Protein AF-A0A8H4UMG3-F1 (afdb_monomer_lite)

Foldseek 3Di:
DVVVVVVVVVVVVVVVVVVVVVVVVVVVVVVVVVVVVVVVVVVVVVVVVVVVVVVVVVVVVVVVVVVVVVVVVVVVVVVVVVVVVVVVVVVVVVVVVVVVVVVVVVVVVCVVVDDDDDDDDDDDDDDDDDDDDDDDDDDDDDDDDDDDDDDDDDDDDDDDDDDDDDDDDPDPVVVVVVVVVVVVVVVVVVVVVVVVVVVVVVVVVVVVVVVVVVVVVVVVVVVVVVVVVVVVVVVVVVVVVVVVVVVVVVVVVVVVVVVVVVVVVVVVVVVVVVVVVVVVVVVVVVVVVVVVVVVVVVVVVVVVVVVVVVVVCVVCVVVVVVVVVVVVVVVVVPPDDPDDPPPVVVVVVVPPPPDPDPDDDDDDDDDDDDDPDDPPQDPLSVVVVVLLLVLLLLLLLLLLCLLVVVLVSNVVSLVVLVVSCVVCVVSLVVDDVLSNLLSVLSNLLSQLSSQLSPDQFLVSNVVSLVSLVSSLCSCVVDPNPPSRVLSNVLSVQLCVLCVVVPDCVLVVVVVVVVVCPDDPVVVVVVRVVGSVVSVVSNVCSSPDPSSDQVNSDDVPHDRPPDPVCPPPPPDD

Secondary structure (DSSP, 8-state):
-HHHHHHHHHHHHHHHHHHHHHHHHHHHHHHHHHHHHHHHHHHHHHHHHHHHHHHHHHHHHHHHHHHHHHHHHHHHHHHHHHHHHHHHHHHHHHHHHHHHHHHHHHHHHHHHH--------------------------------------PPP---------------TTTHHHHHHHHHHHHHHHHHHHHHHHHHHHHHHHHHHHHHHHHHHHHHHHHHHHHHHHHHHHHHHHHHHHHHHHHHHHHHHHHHHHHHHHHHHHHHHHHHHHHHHHHHHHHHHHHHHHHHHHHHHHHHHHHHHHHHHHHHHHHHHHHHHHHHHHHHHHHHHHHTT-S----TTSSTTTSTTTSTTS-----------------------HHHHHHHHHHHHHHHHHHHHHHHHHTT-HHHHHHHHHHHHHHHHHTHHHHHHS-HHHHHHHHHHHHHHHHHHHHHH-SSHHHHHHHHHHHHHHHHHHHHS---TTTHHHHHHHHHHHHHHHHHH-HHHHHHHHHHTT-TT-HHHHHHHHHHHHHHHHHHHHHHHT-GGGSTTTTPPTTS--SS-STTSSS-S--

Radius of gyration: 59.7 Å; chains: 1; bounding box: 115×71×208 Å

Structure (mmCIF, N/CA/C/O backbone):
data_AF-A0A8H4UMG3-F1
#
_entry.id   AF-A0A8H4UMG3-F1
#
loop_
_atom_site.group_PDB
_atom_site.id
_atom_site.type_symbol
_atom_site.label_atom_id
_atom_site.label_alt_id
_atom_site.label_comp_id
_atom_site.label_asym_id
_atom_site.label_entity_id
_atom_site.label_seq_id
_atom_site.pdbx_PDB_ins_code
_atom_site.Cartn_x
_atom_site.Cartn_y
_atom_site.Cartn_z
_atom_site.occupancy
_atom_site.B_iso_or_equiv
_atom_site.auth_seq_id
_atom_site.auth_comp_id
_atom_site.auth_asym_id
_atom_site.auth_atom_id
_atom_site.pdbx_PDB_model_num
ATOM 1 N N . MET A 1 1 ? -25.306 -21.753 -58.095 1.00 56.75 1 MET A N 1
ATOM 2 C CA . MET A 1 1 ? -26.338 -22.008 -57.061 1.00 56.75 1 MET A CA 1
ATOM 3 C C . MET A 1 1 ? -25.786 -22.731 -55.830 1.00 56.75 1 MET A C 1
ATOM 5 O O . MET A 1 1 ? -26.054 -22.259 -54.738 1.00 56.75 1 MET A O 1
ATOM 9 N N . ILE A 1 2 ? -24.979 -23.796 -55.957 1.00 59.09 2 ILE A N 1
ATOM 10 C CA . ILE A 1 2 ? -24.424 -24.529 -54.791 1.00 59.09 2 ILE A CA 1
ATOM 11 C C . ILE A 1 2 ? -23.525 -23.653 -53.889 1.00 59.09 2 ILE A C 1
ATOM 13 O O . ILE A 1 2 ? -23.558 -23.803 -52.675 1.00 59.09 2 ILE A O 1
ATOM 17 N N . THR A 1 3 ? -22.794 -22.690 -54.456 1.00 67.75 3 THR A N 1
ATOM 18 C CA . THR A 1 3 ? -21.871 -21.798 -53.727 1.00 67.75 3 THR A CA 1
ATOM 19 C C . THR A 1 3 ? -22.550 -20.711 -52.886 1.00 67.75 3 THR A C 1
ATOM 21 O O . THR A 1 3 ? -22.004 -20.310 -51.863 1.00 67.75 3 THR A O 1
ATOM 24 N N . LEU A 1 4 ? -23.746 -20.253 -53.272 1.00 70.25 4 LEU A N 1
ATOM 25 C CA . LEU A 1 4 ? -24.503 -19.248 -52.510 1.00 70.25 4 LEU A CA 1
ATOM 26 C C . LEU A 1 4 ? -25.144 -19.865 -51.261 1.00 70.25 4 LEU A C 1
ATOM 28 O O . LEU A 1 4 ? -25.008 -19.329 -50.168 1.00 70.25 4 LEU A O 1
ATOM 32 N N . ALA A 1 5 ? -25.725 -21.061 -51.395 1.00 73.19 5 ALA A N 1
ATOM 33 C CA . ALA A 1 5 ? -26.339 -21.773 -50.274 1.00 73.19 5 ALA A CA 1
ATOM 34 C C . ALA A 1 5 ? -25.324 -22.190 -49.189 1.00 73.19 5 ALA A C 1
ATOM 36 O O . ALA A 1 5 ? -25.676 -22.318 -48.016 1.00 73.19 5 ALA A O 1
ATOM 37 N N . THR A 1 6 ? -24.057 -22.420 -49.553 1.00 79.25 6 THR A N 1
ATOM 38 C CA . THR A 1 6 ? -22.989 -22.669 -48.573 1.00 79.25 6 THR A CA 1
ATOM 39 C C . THR A 1 6 ? -22.586 -21.408 -47.818 1.00 79.25 6 THR A C 1
ATOM 41 O O . THR A 1 6 ? -22.303 -21.502 -46.627 1.00 79.25 6 THR A O 1
ATOM 44 N N . LEU A 1 7 ? -22.609 -20.250 -48.482 1.00 79.31 7 LEU A N 1
ATOM 45 C CA . LEU A 1 7 ? -22.218 -18.964 -47.904 1.00 79.31 7 LEU A CA 1
ATOM 46 C C . LEU A 1 7 ? -23.267 -18.473 -46.894 1.00 79.31 7 LEU A C 1
ATOM 48 O O . LEU A 1 7 ? -22.928 -18.161 -45.753 1.00 79.31 7 LEU A O 1
ATOM 52 N N . GLU A 1 8 ? -24.549 -18.570 -47.251 1.00 82.62 8 GLU A N 1
ATOM 53 C CA . GLU A 1 8 ? -25.664 -18.262 -46.344 1.00 82.62 8 GLU A CA 1
ATOM 54 C C . GLU A 1 8 ? -25.638 -19.148 -45.086 1.00 82.62 8 GLU A C 1
ATOM 56 O O . GLU A 1 8 ? -25.808 -18.664 -43.969 1.00 82.62 8 GLU A O 1
ATOM 61 N N . ARG A 1 9 ? -25.330 -20.448 -45.225 1.00 82.00 9 ARG A N 1
ATOM 62 C CA . ARG A 1 9 ? -25.187 -21.357 -44.070 1.00 82.00 9 ARG A CA 1
ATOM 63 C C . ARG A 1 9 ? -23.994 -21.028 -43.176 1.00 82.00 9 ARG A C 1
ATOM 65 O O . ARG A 1 9 ? -24.025 -21.349 -41.988 1.00 82.00 9 ARG A O 1
ATOM 72 N N . THR A 1 10 ? -22.913 -20.477 -43.725 1.00 86.75 10 THR A N 1
ATOM 73 C CA . THR A 1 10 ? -21.768 -20.048 -42.908 1.00 86.75 10 THR A CA 1
ATOM 74 C C . THR A 1 10 ? -22.057 -18.746 -42.175 1.00 86.75 10 THR A C 1
ATOM 76 O O . THR A 1 10 ? -21.673 -18.618 -41.014 1.00 86.75 10 THR A O 1
ATOM 79 N N . GLU A 1 11 ? -22.799 -17.824 -42.789 1.00 86.88 11 GLU A N 1
ATOM 80 C CA . GLU A 1 11 ? -23.217 -16.578 -42.144 1.00 86.88 11 GLU A CA 1
ATOM 81 C C . GLU A 1 11 ? -24.177 -16.826 -40.981 1.00 86.88 11 GLU A C 1
ATOM 83 O O . GLU A 1 11 ? -23.977 -16.269 -39.901 1.00 86.88 11 GLU A O 1
ATOM 88 N N . THR A 1 12 ? -25.161 -17.721 -41.138 1.00 89.06 12 THR A N 1
ATOM 89 C CA . THR A 1 12 ? -26.077 -18.057 -40.036 1.00 89.06 12 THR A CA 1
ATOM 90 C C . THR A 1 12 ? -25.341 -18.700 -38.862 1.00 89.06 12 THR A C 1
ATOM 92 O O . THR A 1 12 ? -25.531 -18.283 -37.722 1.00 89.06 12 THR A O 1
ATOM 95 N N . LYS A 1 13 ? -24.420 -19.637 -39.125 1.00 89.38 13 LYS A N 1
ATOM 96 C CA . LYS A 1 13 ? -23.586 -20.258 -38.080 1.00 89.38 13 LYS A CA 1
ATOM 97 C C . LYS A 1 13 ? -22.674 -19.255 -37.378 1.00 89.38 13 LYS A C 1
ATOM 99 O O . LYS A 1 13 ? -22.457 -19.359 -36.173 1.00 89.38 13 LYS A O 1
ATOM 104 N N . ASN A 1 14 ? -22.118 -18.295 -38.113 1.00 87.94 14 ASN A N 1
ATOM 105 C CA . ASN A 1 14 ? -21.293 -17.246 -37.521 1.00 87.94 14 ASN A CA 1
ATOM 106 C C . ASN A 1 14 ? -22.135 -16.299 -36.661 1.00 87.94 14 ASN A C 1
ATOM 108 O O . ASN A 1 14 ? -21.691 -15.914 -35.582 1.00 87.94 14 ASN A O 1
ATOM 112 N N . LYS A 1 15 ? -23.364 -15.985 -37.083 1.00 91.44 15 LYS A N 1
ATOM 113 C CA . LYS A 1 15 ? -24.306 -15.189 -36.294 1.00 91.44 15 LYS A CA 1
ATOM 114 C C . LYS A 1 15 ? -24.698 -15.889 -34.988 1.00 91.44 15 LYS A C 1
ATOM 116 O O . LYS A 1 15 ? -24.612 -15.273 -33.931 1.00 91.44 15 LYS A O 1
ATOM 121 N N . GLU A 1 16 ? -25.024 -17.181 -35.037 1.00 92.12 16 GLU A N 1
ATOM 122 C CA . GLU A 1 16 ? -25.334 -17.991 -33.845 1.00 92.12 16 GLU A CA 1
ATOM 123 C C . GLU A 1 16 ? -24.149 -18.068 -32.867 1.00 92.12 16 GLU A C 1
ATOM 125 O O . GLU A 1 16 ? -24.322 -17.948 -31.651 1.00 92.12 16 GLU A O 1
ATOM 130 N N . LYS A 1 17 ? -22.921 -18.216 -33.385 1.00 92.50 17 LYS A N 1
ATOM 131 C CA . LYS A 1 17 ? -21.699 -18.162 -32.566 1.00 92.50 17 LYS A CA 1
ATOM 132 C C . LYS A 1 17 ? -21.516 -16.799 -31.906 1.00 92.50 17 LYS A C 1
ATOM 134 O O . LYS A 1 17 ? -21.209 -16.742 -30.720 1.00 92.50 17 LYS A O 1
ATOM 139 N N . TRP A 1 18 ? -21.726 -15.714 -32.648 1.00 89.75 18 TRP A N 1
ATOM 140 C CA . TRP A 1 18 ? -21.638 -14.355 -32.113 1.00 89.75 18 TRP A CA 1
ATOM 141 C C . TRP A 1 18 ? -22.673 -14.087 -31.019 1.00 89.75 18 TRP A C 1
ATOM 143 O O . TRP A 1 18 ? -22.341 -13.487 -29.999 1.00 89.75 18 TRP A O 1
ATOM 153 N N . GLU A 1 19 ? -23.909 -14.552 -31.190 1.00 92.94 19 GLU A N 1
ATOM 154 C CA . GLU A 1 19 ? -24.949 -14.448 -30.161 1.00 92.94 19 GLU A CA 1
ATOM 155 C C . GLU A 1 19 ? -24.604 -15.285 -28.918 1.00 92.94 19 GLU A C 1
ATOM 157 O O . GLU A 1 19 ? -24.771 -14.814 -27.793 1.00 92.94 19 GLU A O 1
ATOM 162 N N . SER A 1 20 ? -24.028 -16.476 -29.108 1.00 91.75 20 SER A N 1
ATOM 163 C CA . SER A 1 20 ? -23.555 -17.326 -28.005 1.00 91.75 20 SER A CA 1
ATOM 164 C C . SER A 1 20 ? -22.409 -16.678 -27.221 1.00 91.75 20 SER A C 1
ATOM 166 O O . SER A 1 20 ? -22.413 -16.710 -25.992 1.00 91.75 20 SER A O 1
ATOM 168 N N . LEU A 1 21 ? -21.456 -16.041 -27.911 1.00 90.88 21 LEU A N 1
ATOM 169 C CA . LEU A 1 21 ? -20.356 -15.308 -27.275 1.00 90.88 21 LEU A CA 1
ATOM 170 C C . LEU A 1 21 ? -20.852 -14.083 -26.502 1.00 90.88 21 LEU A C 1
ATOM 172 O O . LEU A 1 21 ? -20.392 -13.846 -25.391 1.00 90.88 21 LEU A O 1
ATOM 176 N N . LYS A 1 22 ? -21.828 -13.340 -27.039 1.00 91.81 22 LYS A N 1
ATOM 177 C CA . LYS A 1 22 ? -22.449 -12.214 -26.320 1.00 91.81 22 LYS A CA 1
ATOM 178 C C . LYS A 1 22 ? -23.136 -12.663 -25.034 1.00 91.81 22 LYS A C 1
ATOM 180 O O . LYS A 1 22 ? -23.023 -11.983 -24.021 1.00 91.81 22 LYS A O 1
ATOM 185 N N . LYS A 1 23 ? -23.829 -13.803 -25.072 1.00 93.38 23 LYS A N 1
ATOM 186 C CA . LYS A 1 23 ? -24.461 -14.374 -23.880 1.00 93.38 23 LYS A CA 1
ATOM 187 C C . LYS A 1 23 ? -23.418 -14.776 -22.835 1.00 93.38 23 LYS A C 1
ATOM 189 O O . LYS A 1 23 ? -23.563 -14.420 -21.675 1.00 93.38 23 LYS A O 1
ATOM 194 N N . LEU A 1 24 ? -22.351 -15.450 -23.261 1.00 92.38 24 LEU A N 1
ATOM 195 C CA . LEU A 1 24 ? -21.269 -15.864 -22.369 1.00 92.38 24 LEU A CA 1
ATOM 196 C C . LEU A 1 24 ? -20.539 -14.663 -21.747 1.00 92.38 24 LEU A C 1
ATOM 198 O O . LEU A 1 24 ? -20.210 -14.704 -20.568 1.00 92.38 24 LEU A O 1
ATOM 202 N N . GLN A 1 25 ? -20.345 -13.579 -22.504 1.00 89.62 25 GLN A N 1
ATOM 203 C CA . GLN A 1 25 ? -19.796 -12.333 -21.964 1.00 89.62 25 GLN A CA 1
ATOM 204 C C . GLN A 1 25 ? -20.707 -11.732 -20.886 1.00 89.62 25 GLN A C 1
ATOM 206 O O . GLN A 1 25 ? -20.220 -11.373 -19.820 1.00 89.62 25 GLN A O 1
ATOM 211 N N . ALA A 1 26 ? -22.021 -11.680 -21.124 1.00 92.25 26 ALA A N 1
ATOM 212 C CA . ALA A 1 26 ? -22.972 -11.176 -20.134 1.00 92.25 26 ALA A CA 1
ATOM 213 C C . ALA A 1 26 ? -22.986 -12.029 -18.851 1.00 92.25 26 ALA A C 1
ATOM 215 O O . ALA A 1 26 ? -23.043 -11.480 -17.753 1.00 92.25 26 ALA A O 1
ATOM 216 N N . ASP A 1 27 ? -22.889 -13.357 -18.976 1.00 91.88 27 ASP A N 1
ATOM 217 C CA . ASP A 1 27 ? -22.806 -14.262 -17.823 1.00 91.88 27 ASP A CA 1
ATOM 218 C C . ASP A 1 27 ? -21.506 -14.036 -17.018 1.00 91.88 27 ASP A C 1
ATOM 220 O O . ASP A 1 27 ? -21.536 -14.035 -15.786 1.00 91.88 27 ASP A O 1
ATOM 224 N N . ILE A 1 28 ? -20.375 -13.783 -17.697 1.00 89.25 28 ILE A N 1
ATOM 225 C CA . ILE A 1 28 ? -19.102 -13.417 -17.050 1.00 89.25 28 ILE A CA 1
ATOM 226 C C . ILE A 1 28 ? -19.233 -12.087 -16.307 1.00 89.25 28 ILE A C 1
ATOM 228 O O . ILE A 1 28 ? -18.809 -12.002 -15.156 1.00 89.25 28 ILE A O 1
ATOM 232 N N . ASP A 1 29 ? -19.827 -11.067 -16.928 1.00 86.88 29 ASP A N 1
ATOM 233 C CA . ASP A 1 29 ? -19.974 -9.741 -16.320 1.00 86.88 29 ASP A CA 1
ATOM 234 C C . ASP A 1 29 ? -20.809 -9.816 -15.027 1.00 86.88 29 ASP A C 1
ATOM 236 O O . ASP A 1 29 ? -20.415 -9.267 -13.996 1.00 86.88 29 ASP A O 1
ATOM 240 N N . VAL A 1 30 ? -21.903 -10.590 -15.035 1.00 93.00 30 VAL A N 1
ATOM 241 C CA . VAL A 1 30 ? -22.719 -10.854 -13.835 1.00 93.00 30 VAL A CA 1
ATOM 242 C C . VAL A 1 30 ? -21.912 -11.585 -12.759 1.00 93.00 30 VAL A C 1
ATOM 244 O O . VAL A 1 30 ? -22.014 -11.262 -11.574 1.00 93.00 30 VAL A O 1
ATOM 247 N N . GLN A 1 31 ? -21.092 -12.566 -13.142 1.00 89.75 31 GLN A N 1
ATOM 248 C CA . GLN A 1 31 ? -20.266 -13.307 -12.190 1.00 89.75 31 GLN A CA 1
ATOM 249 C C . GLN A 1 31 ? -19.162 -12.432 -11.575 1.00 89.75 31 GLN A C 1
ATOM 251 O O . GLN A 1 31 ? -18.851 -12.571 -10.391 1.00 89.75 31 GLN A O 1
ATOM 256 N N . VAL A 1 32 ? -18.583 -11.511 -12.350 1.00 87.00 32 VAL A N 1
ATOM 257 C CA . VAL A 1 32 ? -17.619 -10.520 -11.851 1.00 87.00 32 VAL A CA 1
ATOM 258 C C . VAL A 1 32 ? -18.286 -9.601 -10.829 1.00 87.00 32 VAL A C 1
ATOM 260 O O . VAL A 1 32 ? -17.750 -9.448 -9.733 1.00 87.00 32 VAL A O 1
ATOM 263 N N . GLU A 1 33 ? -19.479 -9.080 -11.122 1.00 90.44 33 GLU A N 1
ATOM 264 C CA . GLU A 1 33 ? -20.225 -8.214 -10.198 1.00 90.44 33 GLU A CA 1
ATOM 265 C C . GLU A 1 33 ? -20.573 -8.939 -8.882 1.00 90.44 33 GLU A C 1
ATOM 267 O O . GLU A 1 33 ? -20.389 -8.395 -7.789 1.00 90.44 33 GLU A O 1
ATOM 272 N N . GLN A 1 34 ? -20.988 -10.209 -8.957 1.00 90.50 34 GLN A N 1
ATOM 273 C CA . GLN A 1 34 ? -21.236 -11.041 -7.772 1.00 90.50 34 GLN A CA 1
ATOM 274 C C . GLN A 1 34 ? -19.967 -11.268 -6.939 1.00 90.50 34 GLN A C 1
ATOM 276 O O . GLN A 1 34 ? -20.001 -11.150 -5.711 1.00 90.50 34 GLN A O 1
ATOM 281 N N . ASN A 1 35 ? -18.837 -11.550 -7.591 1.00 86.25 35 ASN A N 1
ATOM 282 C CA . ASN A 1 35 ? -17.554 -11.736 -6.915 1.00 86.25 35 ASN A CA 1
ATOM 283 C C . ASN A 1 35 ? -17.062 -10.439 -6.253 1.00 86.25 35 ASN A C 1
ATOM 285 O O . ASN A 1 35 ? -16.524 -10.476 -5.144 1.00 86.25 35 ASN A O 1
ATOM 289 N N . GLU A 1 36 ? -17.260 -9.285 -6.893 1.00 87.50 36 GLU A N 1
ATOM 290 C CA . GLU A 1 36 ? -16.935 -7.979 -6.315 1.00 87.50 36 GLU A CA 1
ATOM 291 C C . GLU A 1 36 ? -17.804 -7.665 -5.092 1.00 87.50 36 GLU A C 1
ATOM 293 O O . GLU A 1 36 ? -17.276 -7.239 -4.059 1.00 87.50 36 GLU A O 1
ATOM 298 N N . ALA A 1 37 ? -19.106 -7.958 -5.155 1.00 89.44 37 ALA A N 1
ATOM 299 C CA . ALA A 1 37 ? -20.014 -7.813 -4.019 1.00 89.44 37 ALA A CA 1
ATOM 300 C C . ALA A 1 37 ? -19.622 -8.729 -2.844 1.00 89.44 37 ALA A C 1
ATOM 302 O O . ALA A 1 37 ? -19.573 -8.281 -1.693 1.00 89.44 37 ALA A O 1
ATOM 303 N N . GLN A 1 38 ? -19.273 -9.990 -3.117 1.00 91.62 38 GLN A N 1
ATOM 304 C CA . GLN A 1 38 ? -18.814 -10.932 -2.093 1.00 91.62 38 GLN A CA 1
ATOM 305 C C . GLN A 1 38 ? -17.486 -10.484 -1.466 1.00 91.62 38 GLN A C 1
ATOM 307 O O . GLN A 1 38 ? -17.325 -10.524 -0.244 1.00 91.62 38 GLN A O 1
ATOM 312 N N . LYS A 1 39 ? -16.547 -9.986 -2.276 1.00 89.06 39 LYS A N 1
ATOM 313 C CA . LYS A 1 39 ? -15.283 -9.422 -1.791 1.00 89.06 39 LYS A CA 1
ATOM 314 C C . LYS A 1 39 ? -15.516 -8.198 -0.903 1.00 89.06 39 LYS A C 1
ATOM 316 O O . LYS A 1 39 ? -14.882 -8.085 0.145 1.00 89.06 39 LYS A O 1
ATOM 321 N N . ALA A 1 40 ? -16.436 -7.307 -1.275 1.00 86.31 40 ALA A N 1
ATOM 322 C CA . ALA A 1 40 ? -16.793 -6.145 -0.463 1.00 86.31 40 ALA A CA 1
ATOM 323 C C . ALA A 1 40 ? -17.392 -6.551 0.897 1.00 86.31 40 ALA A C 1
ATOM 325 O O . ALA A 1 40 ? -17.056 -5.951 1.922 1.00 86.31 40 ALA A O 1
ATOM 326 N N . LEU A 1 41 ? -18.221 -7.600 0.925 1.00 91.94 41 LEU A N 1
ATOM 327 C CA . LEU A 1 41 ? -18.783 -8.152 2.159 1.00 91.94 41 LEU A CA 1
ATOM 328 C C . LEU A 1 41 ? -17.697 -8.734 3.077 1.00 91.94 41 LEU A C 1
ATOM 330 O O . LEU A 1 41 ? -17.681 -8.418 4.266 1.00 91.94 41 LEU A O 1
ATOM 334 N N . LEU A 1 42 ? -16.762 -9.517 2.532 1.00 87.44 42 LEU A N 1
ATOM 335 C CA . LEU A 1 42 ? -15.647 -10.087 3.300 1.00 87.44 42 LEU A CA 1
ATOM 336 C C . LEU A 1 42 ? -14.728 -9.001 3.874 1.00 87.44 42 LEU A C 1
ATOM 338 O O . LEU A 1 42 ? -14.325 -9.076 5.031 1.00 87.44 42 LEU A O 1
ATOM 342 N N . VAL A 1 43 ? -14.438 -7.949 3.100 1.00 86.31 43 VAL A N 1
ATOM 343 C CA . VAL A 1 43 ? -13.662 -6.794 3.586 1.00 86.31 43 VAL A CA 1
ATOM 344 C C . VAL A 1 43 ? -14.389 -6.082 4.728 1.00 86.31 43 VAL A C 1
ATOM 346 O O . VAL A 1 43 ? -13.754 -5.665 5.697 1.00 86.31 43 VAL A O 1
ATOM 349 N N . LYS A 1 44 ? -15.718 -5.955 4.646 1.00 90.12 44 LYS A N 1
ATOM 350 C CA . LYS A 1 44 ? -16.522 -5.382 5.729 1.00 90.12 44 LYS A CA 1
ATOM 351 C C . LYS A 1 44 ? -16.449 -6.243 6.995 1.00 90.12 44 LYS A C 1
ATOM 353 O O . LYS A 1 44 ? -16.132 -5.708 8.049 1.00 90.12 44 LYS A O 1
ATOM 358 N N . GLN A 1 45 ? -16.653 -7.556 6.876 1.00 89.38 45 GLN A N 1
ATOM 359 C CA . GLN A 1 45 ? -16.557 -8.490 8.005 1.00 89.38 45 GLN A CA 1
ATOM 360 C C . GLN A 1 45 ? -15.169 -8.465 8.659 1.00 89.38 45 GLN A C 1
ATOM 362 O O . GLN A 1 45 ? -15.067 -8.401 9.880 1.00 89.38 45 GLN A O 1
ATOM 367 N N . ALA A 1 46 ? -14.096 -8.435 7.863 1.00 83.06 46 ALA A N 1
ATOM 368 C CA . ALA A 1 46 ? -12.735 -8.327 8.384 1.00 83.06 46 ALA A CA 1
ATOM 369 C C . ALA A 1 46 ? -12.512 -7.017 9.163 1.00 83.06 46 ALA A C 1
ATOM 371 O O . ALA A 1 46 ? -11.909 -7.033 10.234 1.00 83.06 46 ALA A O 1
ATOM 372 N N . ASN A 1 47 ? -13.029 -5.889 8.664 1.00 83.38 47 ASN A N 1
ATOM 373 C CA . ASN A 1 47 ? -12.947 -4.609 9.374 1.00 83.38 47 ASN A CA 1
ATOM 374 C C . ASN A 1 47 ? -13.742 -4.615 10.689 1.00 83.38 47 ASN A C 1
ATOM 376 O O . ASN A 1 47 ? -13.273 -4.051 11.680 1.00 83.38 47 ASN A O 1
ATOM 380 N N . ASP A 1 48 ? -14.912 -5.254 10.713 1.00 87.00 48 ASP A N 1
ATOM 381 C CA . ASP A 1 48 ? -15.728 -5.383 11.924 1.00 87.00 48 ASP A CA 1
ATOM 382 C C . ASP A 1 48 ? -14.990 -6.226 12.988 1.00 87.00 48 ASP A C 1
ATOM 384 O O . ASP A 1 48 ? -14.903 -5.808 14.144 1.00 87.00 48 ASP A O 1
ATOM 388 N N . ILE A 1 49 ? -14.346 -7.333 12.589 1.00 85.62 49 ILE A N 1
ATOM 389 C CA . ILE A 1 49 ? -13.510 -8.169 13.474 1.00 85.62 49 ILE A CA 1
ATOM 390 C C . ILE A 1 49 ? -12.317 -7.380 14.024 1.00 85.62 49 ILE A C 1
ATOM 392 O O . ILE A 1 49 ? -12.075 -7.380 15.230 1.00 85.62 49 ILE A O 1
ATOM 396 N N . VAL A 1 50 ? -11.576 -6.672 13.165 1.00 85.12 50 VAL A N 1
ATOM 397 C CA . VAL A 1 50 ? -10.427 -5.856 13.598 1.00 85.12 50 VAL A CA 1
ATOM 398 C C . VAL A 1 50 ? -10.866 -4.782 14.593 1.00 85.12 50 VAL A C 1
ATOM 400 O O . VAL A 1 50 ? -10.199 -4.571 15.603 1.00 85.12 50 VAL A O 1
ATOM 403 N N . THR A 1 51 ? -12.003 -4.132 14.341 1.00 84.31 51 THR A N 1
ATOM 404 C CA . THR A 1 51 ? -12.551 -3.117 15.250 1.00 84.31 51 THR A CA 1
ATOM 405 C C . THR A 1 51 ? -12.922 -3.729 16.601 1.00 84.31 51 THR A C 1
ATOM 407 O O . THR A 1 51 ? -12.566 -3.165 17.633 1.00 84.31 51 THR A O 1
ATOM 410 N N . SER A 1 52 ? -13.568 -4.900 16.602 1.00 88.75 52 SER A N 1
ATOM 411 C CA . SER A 1 52 ? -13.910 -5.637 17.824 1.00 88.75 52 SER A CA 1
ATOM 412 C C . SER A 1 52 ? -12.667 -6.016 18.634 1.00 88.75 52 SER A C 1
ATOM 414 O O . SER A 1 52 ? -12.628 -5.789 19.840 1.00 88.75 52 SER A O 1
ATOM 416 N N . ASN A 1 53 ? -11.619 -6.521 17.978 1.00 83.25 53 ASN A N 1
ATOM 417 C CA . ASN A 1 53 ? -10.370 -6.900 18.646 1.00 83.25 53 ASN A CA 1
ATOM 418 C C . ASN A 1 53 ? -9.659 -5.699 19.278 1.00 83.25 53 ASN A C 1
ATOM 420 O O . ASN A 1 53 ? -9.140 -5.809 20.385 1.00 83.25 53 ASN A O 1
ATOM 424 N N . ILE A 1 54 ? -9.671 -4.541 18.610 1.00 83.75 54 ILE A N 1
ATOM 425 C CA . ILE A 1 54 ? -9.130 -3.300 19.177 1.00 83.75 54 ILE A CA 1
ATOM 426 C C . ILE A 1 54 ? -9.918 -2.896 20.432 1.00 83.75 54 ILE A C 1
ATOM 428 O O . ILE A 1 54 ? -9.314 -2.500 21.425 1.00 83.75 54 ILE A O 1
ATOM 432 N N . THR A 1 55 ? -11.251 -3.007 20.417 1.00 86.12 55 THR A N 1
ATOM 433 C CA . THR A 1 55 ? -12.084 -2.717 21.596 1.00 86.12 55 THR A CA 1
ATOM 434 C C . THR A 1 55 ? -11.766 -3.649 22.761 1.00 86.12 55 THR A C 1
ATOM 436 O O . THR A 1 55 ? -11.514 -3.157 23.858 1.00 86.12 55 THR A O 1
ATOM 439 N N . ILE A 1 56 ? -11.687 -4.959 22.511 1.00 86.00 56 ILE A N 1
ATOM 440 C CA . ILE A 1 56 ? -11.325 -5.952 23.532 1.00 86.00 56 ILE A CA 1
ATOM 441 C C . ILE A 1 56 ? -9.942 -5.643 24.114 1.00 86.00 56 ILE A C 1
ATOM 443 O O . ILE A 1 56 ? -9.760 -5.685 25.327 1.00 86.00 56 ILE A O 1
ATOM 447 N N . GLN A 1 57 ? -8.969 -5.271 23.278 1.00 85.62 57 GLN A N 1
ATOM 448 C CA . GLN A 1 57 ? -7.633 -4.919 23.754 1.00 85.62 57 GLN A CA 1
ATOM 449 C C . GLN A 1 57 ? -7.658 -3.715 24.711 1.00 85.62 57 GLN A C 1
ATOM 451 O O . GLN A 1 57 ? -7.020 -3.763 25.761 1.00 85.62 57 GLN A O 1
ATOM 456 N N . PHE A 1 58 ? -8.426 -2.666 24.398 1.00 85.44 58 PHE A N 1
ATOM 457 C CA . PHE A 1 58 ? -8.584 -1.521 25.301 1.00 85.44 58 PHE A CA 1
ATOM 458 C C . PHE A 1 58 ? -9.264 -1.898 26.626 1.00 85.44 58 PHE A C 1
ATOM 460 O O . PHE A 1 58 ? -8.892 -1.365 27.670 1.00 85.44 58 PHE A O 1
ATOM 467 N N . GLU A 1 59 ? -10.243 -2.805 26.603 1.00 87.00 59 GLU A N 1
ATOM 468 C CA . GLU A 1 59 ? -10.903 -3.300 27.820 1.00 87.00 59 GLU A CA 1
ATOM 469 C C . GLU A 1 59 ? -9.941 -4.119 28.690 1.00 87.00 59 GLU A C 1
ATOM 471 O O . GLU A 1 59 ? -9.887 -3.917 29.903 1.00 87.00 59 GLU A O 1
ATOM 476 N N . VAL A 1 60 ? -9.114 -4.971 28.077 1.00 86.62 60 VAL A N 1
ATOM 477 C CA . VAL A 1 60 ? -8.067 -5.731 28.777 1.00 86.62 60 VAL A CA 1
ATOM 478 C C . VAL A 1 60 ? -7.026 -4.798 29.398 1.00 86.62 60 VAL A C 1
ATOM 480 O O . VAL A 1 60 ? -6.660 -4.975 30.558 1.00 86.62 60 VAL A O 1
ATOM 483 N N . GLU A 1 61 ? -6.570 -3.776 28.671 1.00 87.44 61 GLU A N 1
ATOM 484 C CA . GLU A 1 61 ? -5.636 -2.773 29.203 1.00 87.44 61 GLU A CA 1
ATOM 485 C C . GLU A 1 61 ? -6.244 -1.999 30.386 1.00 87.44 61 GLU A C 1
ATOM 487 O O . GLU A 1 61 ? -5.568 -1.780 31.393 1.00 87.44 61 GLU A O 1
ATOM 492 N N . ALA A 1 62 ? -7.532 -1.645 30.314 1.00 86.31 62 ALA A N 1
ATOM 493 C CA . ALA A 1 62 ? -8.241 -0.996 31.417 1.00 86.31 62 ALA A CA 1
ATOM 494 C C . ALA A 1 62 ? -8.380 -1.913 32.645 1.00 86.31 62 ALA A C 1
ATOM 496 O O . ALA A 1 62 ? -8.155 -1.467 33.770 1.00 86.31 62 ALA A O 1
ATOM 497 N N . HIS A 1 63 ? -8.705 -3.194 32.446 1.00 87.62 63 HIS A N 1
ATOM 498 C CA . HIS A 1 63 ? -8.768 -4.175 33.532 1.00 87.62 63 HIS A CA 1
ATOM 499 C C . HIS A 1 63 ? -7.400 -4.396 34.184 1.00 87.62 63 HIS A C 1
ATOM 501 O O . HIS A 1 63 ? -7.316 -4.407 35.409 1.00 87.62 63 HIS A O 1
ATOM 507 N N . ASN A 1 64 ? -6.323 -4.492 33.400 1.00 86.56 64 ASN A N 1
ATOM 508 C CA . ASN A 1 64 ? -4.967 -4.620 33.941 1.00 86.56 64 ASN A CA 1
ATOM 509 C C . ASN A 1 64 ? -4.576 -3.400 34.788 1.00 86.56 64 ASN A C 1
ATOM 511 O O . ASN A 1 64 ? -4.029 -3.567 35.875 1.00 86.56 64 ASN A O 1
ATOM 515 N N . SER A 1 65 ? -4.930 -2.188 34.348 1.00 88.00 65 SER A N 1
ATOM 516 C CA . SER A 1 65 ? -4.706 -0.969 35.137 1.00 88.00 65 SER A CA 1
ATOM 517 C C . SER A 1 65 ? -5.461 -0.988 36.471 1.00 88.00 65 SER A C 1
ATOM 519 O O . SER A 1 65 ? -4.913 -0.567 37.485 1.00 88.00 65 SER A O 1
ATOM 521 N N . LEU A 1 66 ? -6.704 -1.486 36.496 1.00 88.88 66 LEU A N 1
ATOM 522 C CA . LEU A 1 66 ? -7.480 -1.622 37.736 1.00 88.88 66 LEU A CA 1
ATOM 523 C C . LEU A 1 66 ? -6.897 -2.691 38.669 1.00 88.88 66 LEU A C 1
ATOM 525 O O . LEU A 1 66 ? -6.906 -2.510 39.884 1.00 88.88 66 LEU A O 1
ATOM 529 N N . ILE A 1 67 ? -6.376 -3.791 38.119 1.00 88.38 67 ILE A N 1
ATOM 530 C CA . ILE A 1 67 ? -5.692 -4.833 38.897 1.00 88.38 67 ILE A CA 1
ATOM 531 C C . ILE A 1 67 ? -4.436 -4.261 39.566 1.00 88.38 67 ILE A C 1
ATOM 533 O O . ILE A 1 67 ? -4.208 -4.522 40.746 1.00 88.38 67 ILE A O 1
ATOM 537 N N . GLU A 1 68 ? -3.650 -3.447 38.855 1.00 88.75 68 GLU A N 1
ATOM 538 C CA . GLU A 1 68 ? -2.479 -2.770 39.427 1.00 88.75 68 GLU A CA 1
ATOM 539 C C . GLU A 1 68 ? -2.863 -1.788 40.547 1.00 88.75 68 GLU A C 1
ATOM 541 O O . GLU A 1 68 ? -2.224 -1.787 41.600 1.00 88.75 68 GLU A O 1
ATOM 546 N N . GLU A 1 69 ? -3.926 -0.995 40.370 1.00 90.62 69 GLU A N 1
ATOM 547 C CA . GLU A 1 69 ? -4.430 -0.100 41.423 1.00 90.62 69 GLU A CA 1
ATOM 548 C C . GLU A 1 69 ? -4.918 -0.875 42.658 1.00 90.62 69 GLU A C 1
ATOM 550 O O . GLU A 1 69 ? -4.615 -0.493 43.790 1.00 90.62 69 GLU A O 1
ATOM 555 N N . LEU A 1 70 ? -5.630 -1.991 42.466 1.00 88.00 70 LEU A N 1
ATOM 556 C CA . LEU A 1 70 ? -6.074 -2.850 43.569 1.00 88.00 70 LEU A CA 1
ATOM 557 C C . LEU A 1 70 ? -4.896 -3.485 44.315 1.00 88.00 70 LEU A C 1
ATOM 559 O O . LEU A 1 70 ? -4.923 -3.541 45.544 1.00 88.00 70 LEU A O 1
ATOM 563 N N . ALA A 1 71 ? -3.854 -3.916 43.600 1.00 90.00 71 ALA A N 1
ATOM 564 C CA . ALA A 1 71 ? -2.645 -4.459 44.213 1.00 90.00 71 ALA A CA 1
ATOM 565 C C . ALA A 1 71 ? -1.927 -3.409 45.079 1.00 90.00 71 ALA A C 1
ATOM 567 O O . ALA A 1 71 ? -1.545 -3.706 46.210 1.00 90.00 71 ALA A O 1
ATOM 568 N N . GLN A 1 72 ? -1.818 -2.164 44.597 1.00 88.81 72 GLN A N 1
ATOM 569 C CA . GLN A 1 72 ? -1.248 -1.056 45.374 1.00 88.81 72 GLN A CA 1
ATOM 570 C C . GLN A 1 72 ? -2.082 -0.748 46.623 1.00 88.81 72 GLN A C 1
ATOM 572 O O . GLN A 1 72 ? -1.532 -0.565 47.708 1.00 88.81 72 GLN A O 1
ATOM 577 N N . LEU A 1 73 ? -3.413 -0.726 46.500 1.00 89.12 73 LEU A N 1
ATOM 578 C CA . LEU A 1 73 ? -4.298 -0.520 47.648 1.00 89.12 73 LEU A CA 1
ATOM 579 C C . LEU A 1 73 ? -4.155 -1.640 48.683 1.00 89.12 73 LEU A C 1
ATOM 581 O O . LEU A 1 73 ? -4.114 -1.357 49.881 1.00 89.12 73 LEU A O 1
ATOM 585 N N . GLN A 1 74 ? -4.026 -2.892 48.245 1.00 91.00 74 GLN A N 1
ATOM 586 C CA . GLN A 1 74 ? -3.805 -4.017 49.149 1.00 91.00 74 GLN A CA 1
ATOM 587 C C . GLN A 1 74 ? -2.466 -3.899 49.891 1.00 91.00 74 GLN A C 1
ATOM 589 O O . GLN A 1 74 ? -2.438 -4.075 51.108 1.00 91.00 74 GLN A O 1
ATOM 594 N N . GLU A 1 75 ? -1.388 -3.520 49.201 1.00 90.06 75 GLU A N 1
ATOM 595 C CA . GLU A 1 75 ? -0.081 -3.283 49.827 1.00 90.06 75 GLU A CA 1
ATOM 596 C C . GLU A 1 75 ? -0.160 -2.170 50.887 1.00 90.06 75 GLU A C 1
ATOM 598 O O . GLU A 1 75 ? 0.337 -2.331 52.005 1.00 90.06 75 GLU A O 1
ATOM 603 N N . THR A 1 76 ? -0.863 -1.068 50.593 1.00 89.94 76 THR A N 1
ATOM 604 C CA . THR A 1 76 ? -1.074 0.003 51.583 1.00 89.94 76 THR A CA 1
ATOM 605 C C . THR A 1 76 ? -1.915 -0.452 52.776 1.00 89.94 76 THR A C 1
ATOM 607 O O . THR A 1 76 ? -1.599 -0.106 53.911 1.00 89.94 76 THR A O 1
ATOM 610 N N . ALA A 1 77 ? -2.936 -1.284 52.556 1.00 87.69 77 ALA A N 1
ATOM 611 C CA . ALA A 1 77 ? -3.766 -1.818 53.632 1.00 87.69 77 ALA A CA 1
ATOM 612 C C . ALA A 1 77 ? -2.988 -2.786 54.543 1.00 87.69 77 ALA A C 1
ATOM 614 O O . ALA A 1 77 ? -3.185 -2.789 55.759 1.00 87.69 77 ALA A O 1
ATOM 615 N N . GLU A 1 78 ? -2.081 -3.592 53.984 1.00 90.88 78 GLU A N 1
ATOM 616 C CA . GLU A 1 78 ? -1.189 -4.462 54.760 1.00 90.88 78 GLU A CA 1
ATOM 617 C C . GLU A 1 78 ? -0.157 -3.653 55.566 1.00 90.88 78 GLU A C 1
ATOM 619 O O . GLU A 1 78 ? 0.113 -3.968 56.734 1.00 90.88 78 GLU A O 1
ATOM 624 N N . ALA A 1 79 ? 0.363 -2.560 54.999 1.00 89.12 79 ALA A N 1
ATOM 625 C CA . ALA A 1 79 ? 1.223 -1.619 55.714 1.00 89.12 79 ALA A CA 1
ATOM 626 C C . ALA A 1 79 ? 0.484 -0.933 56.882 1.00 89.12 79 ALA A C 1
ATOM 628 O O . ALA A 1 79 ? 1.003 -0.865 57.999 1.00 89.12 79 ALA A O 1
ATOM 629 N N . ASP A 1 80 ? -0.759 -0.498 56.672 1.00 89.56 80 ASP A N 1
ATOM 630 C CA . ASP A 1 80 ? -1.579 0.103 57.728 1.00 89.56 80 ASP A CA 1
ATOM 631 C C . ASP A 1 80 ? -1.927 -0.911 58.827 1.00 89.56 80 ASP A C 1
ATOM 633 O O . ASP A 1 80 ? -1.881 -0.589 60.019 1.00 89.56 80 ASP A O 1
ATOM 637 N N . LYS A 1 81 ? -2.217 -2.165 58.453 1.00 92.00 81 LYS A N 1
ATOM 638 C CA . LYS A 1 81 ? -2.461 -3.256 59.406 1.00 92.00 81 LYS A CA 1
ATOM 639 C C . LYS A 1 81 ? -1.241 -3.510 60.293 1.00 92.00 81 LYS A C 1
ATOM 641 O O . LYS A 1 81 ? -1.384 -3.586 61.512 1.00 92.00 81 LYS A O 1
ATOM 646 N N . THR A 1 82 ? -0.049 -3.611 59.707 1.00 91.81 82 THR A N 1
ATOM 647 C CA . THR A 1 82 ? 1.191 -3.833 60.473 1.00 91.81 82 THR A CA 1
ATOM 648 C C . THR A 1 82 ? 1.528 -2.646 61.380 1.00 91.81 82 THR A C 1
ATOM 650 O O . THR A 1 82 ? 1.950 -2.844 62.523 1.00 91.81 82 THR A O 1
ATOM 653 N N . ALA A 1 83 ? 1.267 -1.412 60.938 1.00 88.12 83 ALA A N 1
ATOM 654 C CA . ALA A 1 83 ? 1.400 -0.222 61.778 1.00 88.12 83 ALA A CA 1
ATOM 655 C C . ALA A 1 83 ? 0.422 -0.234 62.971 1.00 88.12 83 ALA A C 1
ATOM 657 O O . ALA A 1 83 ? 0.812 0.090 64.096 1.00 88.12 83 ALA A O 1
ATOM 658 N N . LEU A 1 84 ? -0.830 -0.647 62.751 1.00 88.69 84 LEU A N 1
ATOM 659 C CA . LEU A 1 84 ? -1.834 -0.821 63.806 1.00 88.69 84 LEU A CA 1
ATOM 660 C C . LEU A 1 84 ? -1.428 -1.896 64.818 1.00 88.69 84 LEU A C 1
ATOM 662 O O . LEU A 1 84 ? -1.511 -1.658 66.022 1.00 88.69 84 LEU A O 1
ATOM 666 N N . GLU A 1 85 ? -0.948 -3.051 64.354 1.00 91.00 85 GLU A N 1
ATOM 667 C CA . GLU A 1 85 ? -0.459 -4.128 65.224 1.00 91.00 85 GLU A CA 1
ATOM 668 C C . GLU A 1 85 ? 0.716 -3.663 66.098 1.00 91.00 85 GLU A C 1
ATOM 670 O O . GLU A 1 85 ? 0.744 -3.939 67.302 1.00 91.00 85 GLU A O 1
ATOM 675 N N . PHE A 1 86 ? 1.644 -2.884 65.530 1.00 93.38 86 PHE A N 1
ATOM 676 C CA . PHE A 1 86 ? 2.740 -2.265 66.276 1.00 93.38 86 PHE A CA 1
ATOM 677 C C . PHE A 1 86 ? 2.229 -1.315 67.370 1.00 93.38 86 PHE A C 1
ATOM 679 O O . PHE A 1 86 ? 2.626 -1.440 68.533 1.00 93.38 86 PHE A O 1
ATOM 686 N N . TRP A 1 87 ? 1.312 -0.404 67.025 1.00 90.62 87 TRP A N 1
ATOM 687 C CA . TRP A 1 87 ? 0.715 0.535 67.979 1.00 90.62 87 TRP A CA 1
ATOM 688 C C . TRP A 1 87 ? -0.052 -0.177 69.095 1.00 90.62 87 TRP A C 1
ATOM 690 O O . TRP A 1 87 ? 0.131 0.148 70.268 1.00 90.62 87 TRP A O 1
ATOM 700 N N . CYS A 1 88 ? -0.858 -1.189 68.766 1.00 89.38 88 CYS A N 1
ATOM 701 C CA . CYS A 1 88 ? -1.542 -2.013 69.762 1.00 89.38 88 CYS A CA 1
ATOM 702 C C . CYS A 1 88 ? -0.547 -2.710 70.701 1.00 89.38 88 CYS A C 1
ATOM 704 O O . CYS A 1 88 ? -0.763 -2.738 71.915 1.00 89.38 88 CYS A O 1
ATOM 706 N N . GLY A 1 89 ? 0.563 -3.228 70.167 1.00 92.44 89 GLY A N 1
ATOM 707 C CA . GLY A 1 89 ? 1.640 -3.813 70.964 1.00 92.44 89 GLY A CA 1
ATOM 708 C C . GLY A 1 89 ? 2.300 -2.806 71.911 1.00 92.44 89 GLY A C 1
ATOM 709 O O . GLY A 1 89 ? 2.580 -3.138 73.065 1.00 92.44 89 GLY A O 1
ATOM 710 N N . GLN A 1 90 ? 2.514 -1.569 71.459 1.00 91.44 90 GLN A N 1
ATOM 711 C CA . GLN A 1 90 ? 3.082 -0.502 72.283 1.00 91.44 90 GLN A CA 1
ATOM 712 C C . GLN A 1 90 ? 2.126 -0.067 73.400 1.00 91.44 90 GLN A C 1
ATOM 714 O O . GLN A 1 90 ? 2.532 -0.026 74.561 1.00 91.44 90 GLN A O 1
ATOM 719 N N . VAL A 1 91 ? 0.847 0.153 73.081 1.00 89.69 91 VAL A N 1
ATOM 720 C CA . VAL A 1 91 ? -0.188 0.476 74.076 1.00 89.69 91 VAL A CA 1
ATOM 721 C C . VAL A 1 91 ? -0.283 -0.629 75.126 1.00 89.69 91 VAL A C 1
ATOM 723 O O . VAL A 1 91 ? -0.331 -0.340 76.319 1.00 89.69 91 VAL A O 1
ATOM 726 N N . LYS A 1 92 ? -0.235 -1.904 74.715 1.00 92.88 92 LYS A N 1
ATOM 727 C CA . LYS A 1 92 ? -0.244 -3.031 75.654 1.00 92.88 92 LYS A CA 1
ATOM 728 C C . LYS A 1 92 ? 0.939 -2.969 76.629 1.00 92.88 92 LYS A C 1
ATOM 730 O O . LYS A 1 92 ? 0.723 -3.048 77.837 1.00 92.88 92 LYS A O 1
ATOM 735 N N . LYS A 1 93 ? 2.162 -2.735 76.136 1.00 93.31 93 LYS A N 1
ATOM 736 C CA . LYS A 1 93 ? 3.357 -2.572 76.989 1.00 93.31 93 LYS A CA 1
ATOM 737 C C . LYS A 1 93 ? 3.223 -1.404 77.967 1.00 93.31 93 LYS A C 1
ATOM 739 O O . LYS A 1 93 ? 3.552 -1.552 79.139 1.00 93.31 93 LYS A O 1
ATOM 744 N N . GLU A 1 94 ? 2.714 -0.262 77.513 1.00 92.31 94 GLU A N 1
ATOM 745 C CA . GLU A 1 94 ? 2.489 0.907 78.373 1.00 92.31 94 GLU A CA 1
ATOM 746 C C . GLU A 1 94 ? 1.433 0.623 79.453 1.00 92.31 94 GLU A C 1
ATOM 748 O O . GLU A 1 94 ? 1.613 1.002 80.611 1.00 92.31 94 GLU A O 1
ATOM 753 N N . THR A 1 95 ? 0.363 -0.108 79.120 1.00 90.50 95 THR A N 1
ATOM 754 C CA . THR A 1 95 ? -0.647 -0.519 80.111 1.00 90.50 95 THR A CA 1
ATOM 755 C C . THR A 1 95 ? -0.109 -1.521 81.132 1.00 90.50 95 THR A C 1
ATOM 757 O O . THR A 1 95 ? -0.437 -1.412 82.314 1.00 90.50 95 THR A O 1
ATOM 760 N N . GLU A 1 96 ? 0.740 -2.464 80.713 1.00 92.56 96 GLU A N 1
ATOM 761 C CA . GLU A 1 96 ? 1.412 -3.414 81.609 1.00 92.56 96 GLU A CA 1
ATOM 762 C C . GLU A 1 96 ? 2.384 -2.690 82.552 1.00 92.56 96 GLU A C 1
ATOM 764 O O . GLU A 1 96 ? 2.381 -2.957 83.755 1.00 92.56 96 GLU A O 1
ATOM 769 N N . GLN A 1 97 ? 3.139 -1.710 82.044 1.00 92.75 97 GLN A N 1
ATOM 770 C CA . GLN A 1 97 ? 4.020 -0.872 82.860 1.00 92.75 97 GLN A CA 1
ATOM 771 C C . GLN A 1 97 ? 3.230 -0.043 83.881 1.00 92.75 97 GLN A C 1
ATOM 773 O O . GLN A 1 97 ? 3.564 -0.049 85.062 1.00 92.75 97 GLN A O 1
ATOM 778 N N . LEU A 1 98 ? 2.138 0.607 83.467 1.00 91.06 98 LEU A N 1
ATOM 779 C CA . LEU A 1 98 ? 1.260 1.347 84.381 1.00 91.06 98 LEU A CA 1
ATOM 780 C C . LEU A 1 98 ? 0.655 0.443 85.463 1.00 91.06 98 LEU A C 1
ATOM 782 O O . LEU A 1 98 ? 0.510 0.862 86.614 1.00 91.06 98 LEU A O 1
ATOM 786 N N . ALA A 1 99 ? 0.298 -0.798 85.117 1.00 90.88 99 ALA A N 1
ATOM 787 C CA . ALA A 1 99 ? -0.184 -1.776 86.086 1.00 90.88 99 ALA A CA 1
ATOM 788 C C . ALA A 1 99 ? 0.914 -2.167 87.091 1.00 90.88 99 ALA A C 1
ATOM 790 O O . ALA A 1 99 ? 0.635 -2.233 88.292 1.00 90.88 99 ALA A O 1
ATOM 791 N N . ALA A 1 100 ? 2.152 -2.367 86.627 1.00 91.44 100 ALA A N 1
ATOM 792 C CA . ALA A 1 100 ? 3.309 -2.646 87.476 1.00 91.44 100 ALA A CA 1
ATOM 793 C C . ALA A 1 100 ? 3.634 -1.467 88.410 1.00 91.44 100 ALA A C 1
ATOM 795 O O . ALA A 1 100 ? 3.779 -1.661 89.619 1.00 91.44 100 ALA A O 1
ATOM 796 N N . ASP A 1 101 ? 3.646 -0.240 87.888 1.00 91.88 101 ASP A N 1
ATOM 797 C CA . ASP A 1 101 ? 3.883 0.978 88.667 1.00 91.88 101 ASP A CA 1
ATOM 798 C C . ASP A 1 101 ? 2.791 1.176 89.731 1.00 91.88 101 ASP A C 1
ATOM 800 O O . ASP A 1 101 ? 3.078 1.501 90.887 1.00 91.88 101 ASP A O 1
ATOM 804 N N . LYS A 1 102 ? 1.525 0.908 89.383 1.00 92.19 102 LYS A N 1
ATOM 805 C CA . LYS A 1 102 ? 0.397 0.947 90.325 1.00 92.19 102 LYS A CA 1
ATOM 806 C C . LYS A 1 102 ? 0.515 -0.122 91.416 1.00 92.19 102 LYS A C 1
ATOM 808 O O . LYS A 1 102 ? 0.182 0.151 92.573 1.00 92.19 102 LYS A O 1
ATOM 813 N N . ALA A 1 103 ? 0.976 -1.325 91.074 1.00 89.19 103 ALA A N 1
ATOM 814 C CA . ALA A 1 103 ? 1.228 -2.388 92.044 1.00 89.19 103 ALA A CA 1
ATOM 815 C C . ALA A 1 103 ? 2.365 -2.006 93.006 1.00 89.19 103 ALA A C 1
ATOM 817 O O . ALA A 1 103 ? 2.207 -2.149 94.218 1.00 89.19 103 ALA A O 1
ATOM 818 N N . HIS A 1 104 ? 3.455 -1.434 92.490 1.00 89.88 104 HIS A N 1
ATOM 819 C CA . HIS A 1 104 ? 4.572 -0.936 93.293 1.00 89.88 104 HIS A CA 1
ATOM 820 C C . HIS A 1 104 ? 4.145 0.200 94.239 1.00 89.88 104 HIS A C 1
ATOM 822 O O . HIS A 1 104 ? 4.439 0.162 95.432 1.00 89.88 104 HIS A O 1
ATOM 828 N N . LEU A 1 105 ? 3.360 1.168 93.753 1.00 86.56 105 LEU A N 1
ATOM 829 C CA . LEU A 1 105 ? 2.758 2.219 94.587 1.00 86.56 105 LEU A CA 1
ATOM 830 C C . LEU A 1 105 ? 1.850 1.650 95.684 1.00 86.56 105 LEU A C 1
ATOM 832 O O . LEU A 1 105 ? 1.857 2.142 96.810 1.00 86.56 105 LEU A O 1
ATOM 836 N N . SER A 1 106 ? 1.083 0.603 95.375 1.00 85.12 106 SER A N 1
ATOM 837 C CA . SER A 1 106 ? 0.223 -0.064 96.359 1.00 85.12 106 SER A CA 1
ATOM 838 C C . SER A 1 106 ? 1.039 -0.801 97.427 1.00 85.12 106 SER A C 1
ATOM 840 O O . SER A 1 106 ? 0.653 -0.782 98.592 1.00 85.12 106 SER A O 1
ATOM 842 N N . GLN A 1 107 ? 2.178 -1.403 97.061 1.00 82.88 107 GLN A N 1
ATOM 843 C CA . GLN A 1 107 ? 3.111 -2.016 98.014 1.00 82.88 107 GLN A CA 1
ATOM 844 C C . GLN A 1 107 ? 3.769 -0.976 98.922 1.00 82.88 107 GLN A C 1
ATOM 846 O O . GLN A 1 107 ? 3.789 -1.173 100.133 1.00 82.88 107 GLN A O 1
ATOM 851 N N . LEU A 1 108 ? 4.237 0.147 98.368 1.00 81.88 108 LEU A N 1
ATOM 852 C CA . LEU A 1 108 ? 4.786 1.251 99.163 1.00 81.88 108 LEU A CA 1
ATOM 853 C C . LEU A 1 108 ? 3.752 1.795 100.153 1.00 81.88 108 LEU A C 1
ATOM 855 O O . LEU A 1 108 ? 4.061 1.984 101.325 1.00 81.88 108 LEU A O 1
ATOM 859 N N . LYS A 1 109 ? 2.501 1.958 99.712 1.00 79.44 109 LYS A N 1
ATOM 860 C CA . LYS A 1 109 ? 1.411 2.410 100.581 1.00 79.44 109 LYS A CA 1
ATOM 861 C C . LYS A 1 109 ? 1.059 1.388 101.667 1.00 79.44 109 LYS A C 1
ATOM 863 O O . LYS A 1 109 ? 0.861 1.760 102.814 1.00 79.44 109 LYS A O 1
ATOM 868 N N . ALA A 1 110 ? 1.043 0.094 101.342 1.00 74.88 110 ALA A N 1
ATOM 869 C CA . ALA A 1 110 ? 0.854 -0.965 102.334 1.00 74.88 110 ALA A CA 1
ATOM 870 C C . ALA A 1 110 ? 2.018 -1.045 103.342 1.00 74.88 110 ALA A C 1
ATOM 872 O O . ALA A 1 110 ? 1.806 -1.420 104.493 1.00 74.88 110 ALA A O 1
ATOM 873 N N . GLN A 1 111 ? 3.232 -0.673 102.930 1.00 70.56 111 GLN A N 1
ATOM 874 C CA . GLN A 1 111 ? 4.401 -0.577 103.802 1.00 70.56 111 GLN A CA 1
ATOM 875 C C . GLN A 1 111 ? 4.349 0.662 104.717 1.00 70.56 111 GLN A C 1
ATOM 877 O O . GLN A 1 111 ? 4.852 0.607 105.838 1.00 70.56 111 GLN A O 1
ATOM 882 N N . GLU A 1 112 ? 3.711 1.752 104.277 1.00 67.56 112 GLU A N 1
ATOM 883 C CA . GLU A 1 112 ? 3.417 2.925 105.115 1.00 67.56 112 GLU A CA 1
ATOM 884 C C . GLU A 1 112 ? 2.258 2.675 106.098 1.00 67.56 112 GLU A C 1
ATOM 886 O O . GLU A 1 112 ? 2.356 3.059 107.264 1.00 67.56 112 GLU A O 1
ATOM 891 N N . ASP A 1 113 ? 1.198 1.984 105.667 1.00 60.84 113 ASP A N 1
ATOM 892 C CA . ASP A 1 113 ? -0.012 1.744 106.472 1.00 60.84 113 ASP A CA 1
ATOM 893 C C . ASP A 1 113 ? 0.086 0.490 107.376 1.00 60.84 113 ASP A C 1
ATOM 895 O O . ASP A 1 113 ? -0.731 0.288 108.278 1.00 60.84 113 ASP A O 1
ATOM 899 N N . GLY A 1 114 ? 1.092 -0.364 107.166 1.00 50.31 114 GLY A N 1
ATOM 900 C CA . GLY A 1 114 ? 1.250 -1.667 107.814 1.00 50.31 114 GLY A CA 1
ATOM 901 C C . GLY A 1 114 ? 2.471 -1.770 108.725 1.00 50.31 114 GLY A C 1
ATOM 902 O O . GLY A 1 114 ? 3.383 -2.546 108.450 1.00 50.31 114 GLY A O 1
ATOM 903 N N . LYS A 1 115 ? 2.473 -1.046 109.850 1.00 45.97 115 LYS A N 1
ATOM 904 C CA . LYS A 1 115 ? 3.294 -1.403 111.019 1.00 45.97 115 LYS A CA 1
ATOM 905 C C . LYS A 1 115 ? 2.364 -1.880 112.136 1.00 45.97 115 LYS A C 1
ATOM 907 O O . LYS A 1 115 ? 1.692 -1.069 112.769 1.00 45.97 115 LYS A O 1
ATOM 912 N N . PRO A 1 116 ? 2.341 -3.193 112.398 1.00 45.47 116 PRO A N 1
ATOM 913 C CA . PRO A 1 116 ? 2.806 -3.603 113.713 1.00 45.47 116 PRO A CA 1
ATOM 914 C C . PRO A 1 116 ? 3.783 -4.779 113.669 1.00 45.47 116 PRO A C 1
ATOM 916 O O . PRO A 1 116 ? 3.833 -5.589 112.749 1.00 45.47 116 PRO A O 1
ATOM 919 N N . GLU A 1 117 ? 4.596 -4.785 114.716 1.00 41.22 117 GLU A N 1
ATOM 920 C CA . GLU A 1 117 ? 5.620 -5.751 115.073 1.00 41.22 117 GLU A CA 1
ATOM 921 C C . GLU A 1 117 ? 5.100 -7.191 115.149 1.00 41.22 117 GLU A C 1
ATOM 923 O O . GLU A 1 117 ? 3.989 -7.433 115.617 1.00 41.22 117 GLU A O 1
ATOM 928 N N . GLY A 1 118 ? 5.985 -8.149 114.860 1.00 35.88 118 GLY A N 1
ATOM 929 C CA . GLY A 1 118 ? 5.995 -9.387 115.637 1.00 35.88 118 GLY A CA 1
ATOM 930 C C . GLY A 1 118 ? 6.287 -10.678 114.882 1.00 35.88 118 GLY A C 1
ATOM 931 O O . GLY A 1 118 ? 5.397 -11.263 114.286 1.00 35.88 118 GLY A O 1
ATOM 932 N N . ALA A 1 119 ? 7.508 -11.172 115.106 1.00 34.22 119 ALA A N 1
ATOM 933 C CA . ALA A 1 119 ? 7.864 -12.586 115.278 1.00 34.22 119 ALA A CA 1
ATOM 934 C C . ALA A 1 119 ? 7.962 -13.520 114.046 1.00 34.22 119 ALA A C 1
ATOM 936 O O . ALA A 1 119 ? 7.006 -14.150 113.622 1.00 34.22 119 ALA A O 1
ATOM 937 N N . ALA A 1 120 ? 9.211 -13.651 113.582 1.00 38.34 120 ALA A N 1
ATOM 938 C CA . ALA A 1 120 ? 10.080 -14.839 113.676 1.00 38.34 120 ALA A CA 1
ATOM 939 C C . ALA A 1 120 ? 9.661 -16.224 113.121 1.00 38.34 120 ALA A C 1
ATOM 941 O O . ALA A 1 120 ? 8.589 -16.740 113.412 1.00 38.34 120 ALA A O 1
ATOM 942 N N . ALA A 1 121 ? 10.701 -16.863 112.550 1.00 35.75 121 ALA A N 1
ATOM 943 C CA . ALA A 1 121 ? 10.930 -18.293 112.272 1.00 35.75 121 ALA A CA 1
ATOM 944 C C . ALA A 1 121 ? 10.336 -18.840 110.958 1.00 35.75 121 ALA A C 1
ATOM 946 O O . ALA A 1 121 ? 9.221 -18.509 110.593 1.00 35.75 121 ALA A O 1
ATOM 947 N N . ASP A 1 122 ? 10.968 -19.736 110.199 1.00 35.22 122 ASP A N 1
ATOM 948 C CA . ASP A 1 122 ? 12.340 -20.248 110.087 1.00 35.22 122 ASP A CA 1
ATOM 949 C C . ASP A 1 122 ? 12.357 -21.121 108.804 1.00 35.22 122 ASP A C 1
ATOM 951 O O . ASP A 1 122 ? 11.334 -21.679 108.409 1.00 35.22 122 ASP A O 1
ATOM 955 N N . THR A 1 123 ? 13.540 -21.304 108.221 1.00 35.28 123 THR A N 1
ATOM 956 C CA . THR A 1 123 ? 13.958 -22.374 107.292 1.00 35.28 123 THR A CA 1
ATOM 957 C C . THR A 1 123 ? 13.527 -22.420 105.804 1.00 35.28 123 THR A C 1
ATOM 959 O O . THR A 1 123 ? 12.376 -22.614 105.438 1.00 35.28 123 THR A O 1
ATOM 962 N N . SER A 1 124 ? 14.583 -22.486 104.971 1.00 34.12 124 SER A N 1
ATOM 963 C CA . SER A 1 124 ? 14.854 -23.536 103.962 1.00 34.12 124 SER A CA 1
ATOM 964 C C . SER A 1 124 ? 14.608 -23.268 102.460 1.00 34.12 124 SER A C 1
ATOM 966 O O . SER A 1 124 ? 13.538 -23.536 101.933 1.00 34.12 124 SER A O 1
ATOM 968 N N . LYS A 1 125 ? 15.744 -22.992 101.795 1.00 36.94 125 LYS A N 1
ATOM 969 C CA . LYS A 1 125 ? 16.296 -23.616 100.566 1.00 36.94 125 LYS A CA 1
ATOM 970 C C . LYS A 1 125 ? 15.770 -23.303 99.152 1.00 36.94 125 LYS A C 1
ATOM 972 O O . LYS A 1 125 ? 14.597 -23.424 98.837 1.00 36.94 125 LYS A O 1
ATOM 977 N N . ASP A 1 126 ? 16.805 -23.134 98.322 1.00 33.03 126 ASP A N 1
ATOM 978 C CA . ASP A 1 126 ? 16.986 -23.452 96.901 1.00 33.03 126 ASP A CA 1
ATOM 979 C C . ASP A 1 126 ? 16.555 -22.426 95.833 1.00 33.03 126 ASP A C 1
ATOM 981 O O . ASP A 1 126 ? 15.396 -22.263 95.466 1.00 33.03 126 ASP A O 1
ATOM 985 N N . SER A 1 127 ? 17.589 -21.773 95.290 1.00 35.41 127 SER A N 1
ATOM 986 C CA . SER A 1 127 ? 17.659 -21.122 93.974 1.00 35.41 127 SER A CA 1
ATOM 987 C C . SER A 1 127 ? 17.982 -22.169 92.872 1.00 35.41 127 SER A C 1
ATOM 989 O O . SER A 1 127 ? 18.314 -23.306 93.200 1.00 35.41 127 SER A O 1
ATOM 991 N N . PRO A 1 128 ? 18.130 -21.789 91.587 1.00 51.03 128 PRO A N 1
ATOM 992 C CA . PRO A 1 128 ? 17.075 -21.386 90.651 1.00 51.03 128 PRO A CA 1
ATOM 993 C C . PRO A 1 128 ? 17.160 -22.184 89.321 1.00 51.03 128 PRO A C 1
ATOM 995 O O . PRO A 1 128 ? 18.235 -22.654 88.959 1.00 51.03 128 PRO A O 1
ATOM 998 N N . ASP A 1 129 ? 16.094 -22.260 88.513 1.00 32.75 129 ASP A N 1
ATOM 999 C CA . ASP A 1 129 ? 16.297 -22.398 87.058 1.00 32.75 129 ASP A CA 1
ATOM 1000 C C . ASP A 1 129 ? 15.109 -21.892 86.211 1.00 32.75 129 ASP A C 1
ATOM 1002 O O . ASP A 1 129 ? 13.951 -22.202 86.472 1.00 32.75 129 ASP A O 1
ATOM 1006 N N . LYS A 1 130 ? 15.483 -21.083 85.212 1.00 36.78 130 LYS A N 1
ATOM 1007 C CA . LYS A 1 130 ? 14.921 -20.819 83.870 1.00 36.78 130 LYS A CA 1
ATOM 1008 C C . LYS A 1 130 ? 13.401 -20.778 83.617 1.00 36.78 130 LYS A C 1
ATOM 1010 O O . LYS A 1 130 ? 12.672 -21.755 83.705 1.00 36.78 130 LYS A O 1
ATOM 1015 N N . THR A 1 131 ? 12.998 -19.620 83.099 1.00 38.56 131 THR A N 1
ATOM 1016 C CA . THR A 1 131 ? 11.840 -19.319 82.235 1.00 38.56 131 THR A CA 1
ATOM 1017 C C . THR A 1 131 ? 12.093 -19.767 80.767 1.00 38.56 131 THR A C 1
ATOM 1019 O O . THR A 1 131 ? 13.196 -20.231 80.472 1.00 38.56 131 THR A O 1
ATOM 1022 N N . PRO A 1 132 ? 11.225 -19.454 79.775 1.00 50.78 132 PRO A N 1
ATOM 1023 C CA . PRO A 1 132 ? 9.771 -19.701 79.652 1.00 50.78 132 PRO A CA 1
ATOM 1024 C C . PRO A 1 132 ? 9.355 -20.139 78.215 1.00 50.78 132 PRO A C 1
ATOM 1026 O O . PRO A 1 132 ? 9.982 -19.702 77.256 1.00 50.78 132 PRO A O 1
ATOM 1029 N N . SER A 1 133 ? 8.280 -20.917 78.025 1.00 34.72 133 SER A N 1
ATOM 1030 C CA . SER A 1 133 ? 7.491 -21.115 76.762 1.00 34.72 133 SER A CA 1
ATOM 1031 C C . SER A 1 133 ? 6.499 -22.272 77.022 1.00 34.72 133 SER A C 1
ATOM 1033 O O . SER A 1 133 ? 6.820 -23.141 77.821 1.00 34.72 133 SER A O 1
ATOM 1035 N N . ASP A 1 134 ? 5.276 -22.407 76.510 1.00 31.56 134 ASP A N 1
ATOM 1036 C CA . ASP A 1 134 ? 4.551 -21.796 75.403 1.00 31.56 134 ASP A CA 1
ATOM 1037 C C . ASP A 1 134 ? 3.040 -21.872 75.684 1.00 31.56 134 ASP A C 1
ATOM 1039 O O . ASP A 1 134 ? 2.544 -22.793 76.340 1.00 31.56 134 ASP A O 1
ATOM 1043 N N . LEU A 1 135 ? 2.314 -20.887 75.160 1.00 35.59 135 LEU A N 1
ATOM 1044 C CA . LEU A 1 135 ? 0.858 -20.824 75.121 1.00 35.59 135 LEU A CA 1
ATOM 1045 C C . LEU A 1 135 ? 0.334 -21.381 73.790 1.00 35.59 135 LEU A C 1
ATOM 1047 O O . LEU A 1 135 ? 0.879 -21.070 72.739 1.00 35.59 135 LEU A O 1
ATOM 1051 N N . SER A 1 136 ? -0.783 -22.108 73.907 1.00 34.66 136 SER A N 1
ATOM 1052 C CA . SER A 1 136 ? -1.936 -22.229 72.988 1.00 34.66 136 SER A CA 1
ATOM 1053 C C . SER A 1 136 ? -1.670 -22.543 71.509 1.00 34.66 136 SER A C 1
ATOM 1055 O O . SER A 1 136 ? -1.120 -21.725 70.786 1.00 34.66 136 SER A O 1
ATOM 1057 N N . SER A 1 137 ? -2.007 -23.725 70.987 1.00 36.25 137 SER A N 1
ATOM 1058 C CA . SER A 1 137 ? -3.349 -24.316 70.777 1.00 36.25 137 SER A CA 1
ATOM 1059 C C . SER A 1 137 ? -4.254 -23.562 69.786 1.00 36.25 137 SER A C 1
ATOM 1061 O O . SER A 1 137 ? -4.974 -22.644 70.166 1.00 36.25 137 SER A O 1
ATOM 1063 N N . GLU A 1 138 ? -4.165 -24.029 68.539 1.00 34.16 138 GLU A N 1
ATOM 1064 C CA . GLU A 1 138 ? -5.222 -24.500 67.624 1.00 34.16 138 GLU A CA 1
ATOM 1065 C C . GLU A 1 138 ? -6.505 -23.695 67.341 1.00 34.16 138 GLU A C 1
ATOM 1067 O O . GLU A 1 138 ? -7.218 -23.181 68.200 1.00 34.16 138 GLU A O 1
ATOM 1072 N N . GLU A 1 139 ? -6.792 -23.714 66.039 1.00 34.00 139 GLU A N 1
ATOM 1073 C CA . GLU A 1 139 ? -7.843 -23.071 65.270 1.00 34.00 139 GLU A CA 1
ATOM 1074 C C . GLU A 1 139 ? -9.235 -23.721 65.389 1.00 34.00 139 GLU A C 1
ATOM 1076 O O . GLU A 1 139 ? -9.408 -24.933 65.484 1.00 34.00 139 GLU A O 1
ATOM 1081 N N . HIS A 1 140 ? -10.231 -22.838 65.291 1.00 34.75 140 HIS A N 1
ATOM 1082 C CA . HIS A 1 140 ? -11.528 -22.944 64.614 1.00 34.75 140 HIS A CA 1
ATOM 1083 C C . HIS A 1 140 ? -12.304 -24.277 64.572 1.00 34.75 140 HIS A C 1
ATOM 1085 O O . HIS A 1 140 ? -12.055 -25.164 63.762 1.00 34.75 140 HIS A O 1
ATOM 1091 N N . SER A 1 141 ? -13.472 -24.275 65.230 1.00 35.00 141 SER A N 1
ATOM 1092 C CA . SER A 1 141 ? -14.677 -24.859 64.627 1.00 35.00 141 SER A CA 1
ATOM 1093 C C . SER A 1 141 ? -15.948 -24.162 65.117 1.00 35.00 141 SER A C 1
ATOM 1095 O O . SER A 1 141 ? -16.252 -24.117 66.309 1.00 35.00 141 SER A O 1
ATOM 1097 N N . ALA A 1 142 ? -16.675 -23.578 64.166 1.00 39.56 142 ALA A N 1
ATOM 1098 C CA . ALA A 1 142 ? -17.924 -22.859 64.358 1.00 39.56 142 ALA A CA 1
ATOM 1099 C C . ALA A 1 142 ? -19.105 -23.822 64.552 1.00 39.56 142 ALA A C 1
ATOM 1101 O O . ALA A 1 142 ? -19.267 -24.764 63.777 1.00 39.56 142 ALA A O 1
ATOM 1102 N N . LYS A 1 143 ? -19.982 -23.544 65.528 1.00 35.72 143 LYS A N 1
ATOM 1103 C CA . LYS A 1 143 ? -21.362 -24.059 65.556 1.00 35.72 143 LYS A CA 1
ATOM 1104 C C . LYS A 1 143 ? -22.260 -23.263 66.511 1.00 35.72 143 LYS A C 1
ATOM 1106 O O . LYS A 1 143 ? -22.011 -23.200 67.707 1.00 35.72 143 LYS A O 1
ATOM 1111 N N . GLY A 1 144 ? -23.332 -22.713 65.936 1.00 36.59 144 GLY A N 1
ATOM 1112 C CA . GLY A 1 144 ? -24.688 -22.635 66.494 1.00 36.59 144 GLY A CA 1
ATOM 1113 C C . GLY A 1 144 ? -24.894 -21.933 67.839 1.00 36.59 144 GLY A C 1
ATOM 1114 O O . GLY A 1 144 ? -24.692 -22.517 68.898 1.00 36.59 144 GLY A O 1
ATOM 1115 N N . HIS A 1 145 ? -25.455 -20.724 67.808 1.00 32.59 145 HIS A N 1
ATOM 1116 C CA . HIS A 1 145 ? -26.118 -20.116 68.963 1.00 32.59 145 HIS A CA 1
ATOM 1117 C C . HIS A 1 145 ? -27.634 -20.062 68.742 1.00 32.59 145 HIS A C 1
ATOM 1119 O O . HIS A 1 145 ? -28.166 -19.116 68.175 1.00 32.59 145 HIS A O 1
ATOM 1125 N N . THR A 1 146 ? -28.338 -21.074 69.249 1.00 36.84 146 THR A N 1
ATOM 1126 C CA . THR A 1 146 ? -29.755 -20.980 69.622 1.00 36.84 146 THR A CA 1
ATOM 1127 C C . THR A 1 146 ? -29.831 -20.589 71.098 1.00 36.84 146 THR A C 1
ATOM 1129 O O . THR A 1 146 ? -29.475 -21.387 71.968 1.00 36.84 146 THR A O 1
ATOM 1132 N N . ARG A 1 147 ? -30.293 -19.372 71.407 1.00 34.47 147 ARG A N 1
ATOM 1133 C CA . ARG A 1 147 ? -30.614 -18.961 72.782 1.00 34.47 147 ARG A CA 1
ATOM 1134 C C . ARG A 1 147 ? -31.944 -19.595 73.203 1.00 34.47 147 ARG A C 1
ATOM 1136 O O . ARG A 1 147 ? -33.008 -19.098 72.858 1.00 34.47 147 ARG A O 1
ATOM 1143 N N . LYS A 1 148 ? -31.870 -20.680 73.979 1.00 35.66 148 LYS A N 1
ATOM 1144 C CA . LYS A 1 148 ? -32.942 -21.122 74.882 1.00 35.66 148 LYS A CA 1
ATOM 1145 C C . LYS A 1 148 ? -32.747 -20.421 76.225 1.00 35.66 148 LYS A C 1
ATOM 1147 O O . LYS A 1 148 ? -31.732 -20.617 76.885 1.00 35.66 148 LYS A O 1
ATOM 1152 N N . SER A 1 149 ? -33.713 -1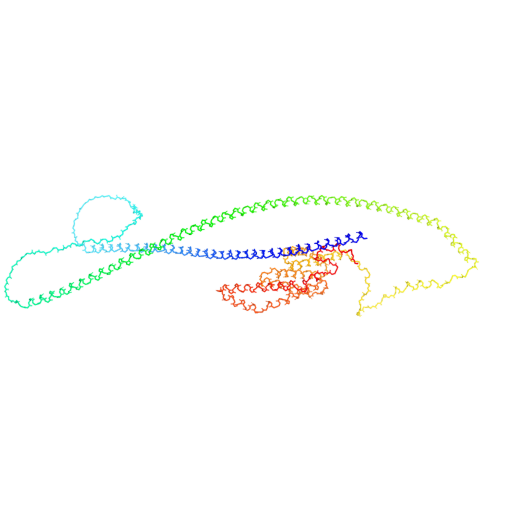9.599 76.614 1.00 34.78 149 SER A N 1
ATOM 1153 C CA . SER A 1 149 ? -33.844 -19.020 77.948 1.00 34.78 149 SER A CA 1
ATOM 1154 C C . SER A 1 149 ? -34.303 -20.100 78.931 1.00 34.78 149 SER A C 1
ATOM 1156 O O . SER A 1 149 ? -35.415 -20.615 78.856 1.00 34.78 149 SER A O 1
ATOM 1158 N N . SER A 1 150 ? -33.424 -20.465 79.860 1.00 33.41 150 SER A N 1
ATOM 1159 C CA . SER A 1 150 ? -33.725 -21.359 80.973 1.00 33.41 150 SER A CA 1
ATOM 1160 C C . SER A 1 150 ? -33.927 -20.570 82.267 1.00 33.41 150 SER A C 1
ATOM 1162 O O . SER A 1 150 ? -33.010 -19.905 82.736 1.00 33.41 150 SER A O 1
ATOM 1164 N N . SER A 1 151 ? -35.099 -20.768 82.873 1.00 35.25 151 SER A N 1
ATOM 1165 C CA . SER A 1 151 ? -35.276 -21.032 84.306 1.00 35.25 151 SER A CA 1
ATOM 1166 C C . SER A 1 151 ? -34.810 -19.964 85.312 1.00 35.25 151 SER A C 1
ATOM 1168 O O . SER A 1 151 ? -33.730 -20.075 85.892 1.00 35.25 151 SER A O 1
ATOM 1170 N N . LEU A 1 152 ? -35.715 -19.047 85.673 1.00 36.22 152 LEU A N 1
ATOM 1171 C CA . LEU A 1 152 ? -35.734 -18.449 87.013 1.00 36.22 152 LEU A CA 1
ATOM 1172 C C . LEU A 1 152 ? -36.744 -19.197 87.894 1.00 36.22 152 LEU A C 1
ATOM 1174 O O . LEU A 1 152 ? -37.912 -19.351 87.545 1.00 36.22 152 LEU A O 1
ATOM 1178 N N . LYS A 1 153 ? -36.232 -19.699 89.020 1.00 39.50 153 LYS A N 1
ATOM 1179 C CA . LYS A 1 153 ? -36.955 -20.377 90.102 1.00 39.50 153 LYS A CA 1
ATOM 1180 C C . LYS A 1 153 ? -37.845 -19.381 90.868 1.00 39.50 153 LYS A C 1
ATOM 1182 O O . LYS A 1 153 ? -37.425 -18.237 91.041 1.00 39.50 153 LYS A O 1
ATOM 1187 N N . PRO A 1 154 ? -39.008 -19.807 91.386 1.00 38.44 154 PRO A N 1
ATOM 1188 C CA . PRO A 1 154 ? -39.847 -18.984 92.247 1.00 38.44 154 PRO A CA 1
ATOM 1189 C C . PRO A 1 154 ? -39.325 -19.016 93.693 1.00 38.44 154 PRO A C 1
ATOM 1191 O O . PRO A 1 154 ? -38.905 -20.061 94.189 1.00 38.44 154 PRO A O 1
ATOM 1194 N N . LEU A 1 155 ? -39.340 -17.863 94.362 1.00 36.34 155 LEU A N 1
ATOM 1195 C CA . LEU A 1 155 ? -39.121 -17.758 95.803 1.00 36.34 155 LEU A CA 1
ATOM 1196 C C . LEU A 1 155 ? -40.439 -18.068 96.521 1.00 36.34 155 LEU A C 1
ATOM 1198 O O . LEU A 1 155 ? -41.401 -17.308 96.434 1.00 36.34 155 LEU A O 1
ATOM 1202 N N . ASP A 1 156 ? -40.441 -19.201 97.218 1.00 35.12 156 ASP A N 1
ATOM 1203 C CA . ASP A 1 156 ? -41.412 -19.588 98.235 1.00 35.12 156 ASP A CA 1
ATOM 1204 C C . ASP A 1 156 ? -41.509 -18.529 99.341 1.00 35.12 156 ASP A C 1
ATOM 1206 O O . ASP A 1 156 ? -40.505 -18.142 99.940 1.00 35.12 156 ASP A O 1
ATOM 1210 N N . SER A 1 157 ? -42.733 -18.134 99.691 1.00 34.16 157 SER A N 1
ATOM 1211 C CA . SER A 1 157 ? -43.068 -17.823 101.084 1.00 34.16 157 SER A CA 1
ATOM 1212 C C . SER A 1 157 ? -44.571 -17.994 101.334 1.00 34.16 157 SER A C 1
ATOM 1214 O O . SER A 1 157 ? -45.424 -17.273 100.829 1.00 34.16 157 SER A O 1
ATOM 1216 N N . SER A 1 158 ? -44.892 -19.012 102.123 1.00 32.19 158 SER A N 1
ATOM 1217 C CA . SER A 1 158 ? -46.149 -19.219 102.850 1.00 32.19 158 SER A CA 1
ATOM 1218 C C . SER A 1 158 ? -45.764 -19.601 104.296 1.00 32.19 158 SER A C 1
ATOM 1220 O O . SER A 1 158 ? -44.586 -19.841 104.563 1.00 32.19 158 SER A O 1
ATOM 1222 N N . PRO A 1 159 ? -46.688 -19.560 105.267 1.00 58.00 159 PRO A N 1
ATOM 1223 C CA . PRO A 1 159 ? -46.779 -18.537 106.310 1.00 58.00 159 PRO A CA 1
ATOM 1224 C C . PRO A 1 159 ? -46.366 -19.139 107.669 1.00 58.00 159 PRO A C 1
ATOM 1226 O O . PRO A 1 159 ? -45.899 -20.274 107.694 1.00 58.00 159 PRO A O 1
ATOM 1229 N N . THR A 1 160 ? -46.564 -18.435 108.799 1.00 34.62 160 THR A N 1
ATOM 1230 C CA . THR A 1 160 ? -47.197 -18.974 110.042 1.00 34.62 160 THR A CA 1
ATOM 1231 C C . THR A 1 160 ? -46.858 -18.131 111.289 1.00 34.62 160 THR A C 1
ATOM 1233 O O . THR A 1 160 ? -45.726 -18.137 111.751 1.00 34.62 160 THR A O 1
ATOM 1236 N N . THR A 1 161 ? -47.909 -17.506 111.859 1.00 36.44 161 THR A N 1
ATOM 1237 C CA . THR A 1 161 ? -48.158 -17.099 113.276 1.00 36.44 161 THR A CA 1
ATOM 1238 C C . THR A 1 161 ? -47.191 -16.098 113.950 1.00 36.44 161 THR A C 1
ATOM 1240 O O . THR A 1 161 ? -45.995 -16.148 113.738 1.00 36.44 161 THR A O 1
ATOM 1243 N N . ALA A 1 162 ? -47.599 -15.162 114.815 1.00 32.09 162 ALA A N 1
ATOM 1244 C CA . ALA A 1 162 ? -48.643 -15.229 115.836 1.00 32.09 162 ALA A CA 1
ATOM 1245 C C . ALA A 1 162 ? -49.061 -13.835 116.380 1.00 32.09 162 ALA A C 1
ATOM 1247 O O . ALA A 1 162 ? -48.223 -12.956 116.528 1.00 32.09 162 ALA A O 1
ATOM 1248 N N . SER A 1 163 ? -50.332 -13.738 116.804 1.00 33.53 163 SER A N 1
ATOM 1249 C CA . SER A 1 163 ? -50.828 -13.066 118.027 1.00 33.53 163 SER A CA 1
ATOM 1250 C C . SER A 1 163 ? -50.653 -11.548 118.234 1.00 33.53 163 SER A C 1
ATOM 1252 O O . SER A 1 163 ? -49.564 -11.079 118.546 1.00 33.53 163 SER A O 1
ATOM 1254 N N . GLY A 1 164 ? -51.787 -10.835 118.353 1.00 34.22 164 GLY A N 1
ATOM 1255 C CA . GLY A 1 164 ? -51.916 -9.798 119.390 1.00 34.22 164 GLY A CA 1
ATOM 1256 C C . GLY A 1 164 ? -52.827 -8.598 119.103 1.00 34.22 164 GLY A C 1
ATOM 1257 O O . GLY A 1 164 ? -52.337 -7.544 118.733 1.00 34.22 164 GLY A O 1
ATOM 1258 N N . SER A 1 165 ? -54.110 -8.740 119.455 1.00 33.84 165 SER A N 1
ATOM 1259 C CA . SER A 1 165 ? -54.905 -7.726 120.184 1.00 33.84 165 SER A CA 1
ATOM 1260 C C . SER A 1 165 ? -55.537 -6.504 119.469 1.00 33.84 165 SER A C 1
ATOM 1262 O O . SER A 1 165 ? -54.928 -5.451 119.354 1.00 33.84 165 SER A O 1
ATOM 1264 N N . SER A 1 166 ? -56.868 -6.609 119.295 1.00 38.28 166 SER A N 1
ATOM 1265 C CA . SER A 1 166 ? -57.914 -5.651 119.749 1.00 38.28 166 SER A CA 1
ATOM 1266 C C . SER A 1 166 ? -58.196 -4.331 118.986 1.00 38.28 166 SER A C 1
ATOM 1268 O O . SER A 1 166 ? -57.373 -3.866 118.210 1.00 38.28 166 SER A O 1
ATOM 1270 N N . PRO A 1 167 ? -59.421 -3.760 119.114 1.00 51.47 167 PRO A N 1
ATOM 1271 C CA . PRO A 1 167 ? -60.308 -3.613 117.960 1.00 51.47 167 PRO A CA 1
ATOM 1272 C C . PRO A 1 167 ? -60.815 -2.177 117.730 1.00 51.47 167 PRO A C 1
ATOM 1274 O O . PRO A 1 167 ? -61.008 -1.403 118.664 1.00 51.47 167 PRO A O 1
ATOM 1277 N N . GLY A 1 168 ? -61.169 -1.876 116.479 1.00 41.94 168 GLY A N 1
ATOM 1278 C CA . GLY A 1 168 ? -62.110 -0.800 116.160 1.00 41.94 168 GLY A CA 1
ATOM 1279 C C . GLY A 1 168 ? -61.582 0.225 115.168 1.00 41.94 168 GLY A C 1
ATOM 1280 O O . GLY A 1 168 ? -61.054 1.244 115.584 1.00 41.94 168 GLY A O 1
ATOM 1281 N N . GLN A 1 169 ? -61.786 -0.029 113.870 1.00 42.44 169 GLN A N 1
ATOM 1282 C CA . GLN A 1 169 ? -61.872 0.982 112.798 1.00 42.44 169 GLN A CA 1
ATOM 1283 C C . GLN A 1 169 ? -62.262 0.286 111.473 1.00 42.44 169 GLN A C 1
ATOM 1285 O O . GLN A 1 169 ? -61.491 0.209 110.525 1.00 42.44 169 GLN A O 1
ATOM 1290 N N . ASP A 1 170 ? -63.462 -0.300 111.423 1.00 50.44 170 ASP A N 1
ATOM 1291 C CA . ASP A 1 170 ? -63.805 -1.367 110.462 1.00 50.44 170 ASP A CA 1
ATOM 1292 C C . ASP A 1 170 ? -64.673 -0.929 109.258 1.00 50.44 170 ASP A C 1
ATOM 1294 O O . ASP A 1 170 ? -65.436 -1.719 108.704 1.00 50.44 170 ASP A O 1
ATOM 1298 N N . SER A 1 171 ? -64.594 0.336 108.826 1.00 52.84 171 SER A N 1
ATOM 1299 C CA . SER A 1 171 ? -65.380 0.811 107.667 1.00 52.84 171 SER A CA 1
ATOM 1300 C C . SER A 1 171 ? -64.644 1.686 106.648 1.00 52.84 171 SER A C 1
ATOM 1302 O O . SER A 1 171 ? -65.144 1.818 105.537 1.00 52.84 171 SER A O 1
ATOM 1304 N N . ARG A 1 172 ? -63.449 2.224 106.947 1.00 52.53 172 ARG A N 1
ATOM 1305 C CA . ARG A 1 172 ? -62.630 2.959 105.953 1.00 52.53 172 ARG A CA 1
ATOM 1306 C C . ARG A 1 172 ? -61.607 2.083 105.216 1.00 52.53 172 ARG A C 1
ATOM 1308 O O . ARG A 1 172 ? -61.383 2.301 104.034 1.00 52.53 172 ARG A O 1
ATOM 1315 N N . SER A 1 173 ? -61.071 1.042 105.855 1.00 58.91 173 SER A N 1
ATOM 1316 C CA . SER A 1 173 ? -60.060 0.146 105.261 1.00 58.91 173 SER A CA 1
ATOM 1317 C C . SER A 1 173 ? -60.618 -0.820 104.204 1.00 58.91 173 SER A C 1
ATOM 1319 O O . SER A 1 173 ? -59.911 -1.205 103.278 1.00 58.91 173 SER A O 1
ATOM 1321 N N . LYS A 1 174 ? -61.898 -1.205 104.300 1.00 63.31 174 LYS A N 1
ATOM 1322 C CA . LYS A 1 174 ? -62.554 -2.082 103.311 1.00 63.31 174 LYS A CA 1
ATOM 1323 C C . LYS A 1 174 ? -62.810 -1.398 101.969 1.00 63.31 174 LYS A C 1
ATOM 1325 O O . LYS A 1 174 ? -62.774 -2.076 100.948 1.00 63.31 174 LYS A O 1
ATOM 1330 N N . GLU A 1 175 ? -63.078 -0.096 101.974 1.00 69.50 175 GLU A N 1
ATOM 1331 C CA . GLU A 1 175 ? -63.326 0.680 100.753 1.00 69.50 175 GLU A CA 1
ATOM 1332 C C . GLU A 1 175 ? -62.018 0.897 99.975 1.00 69.50 175 GLU A C 1
ATOM 1334 O O . GLU A 1 175 ? -61.963 0.690 98.767 1.00 69.50 175 GLU A O 1
ATOM 1339 N N . GLU A 1 176 ? -60.929 1.216 100.684 1.00 72.81 176 GLU A N 1
ATOM 1340 C CA . GLU A 1 176 ? -59.588 1.360 100.099 1.00 72.81 176 GLU A CA 1
ATOM 1341 C C . GLU A 1 176 ? -59.086 0.046 99.484 1.00 72.81 176 GLU A C 1
ATOM 1343 O O . GLU A 1 176 ? -58.559 0.050 98.374 1.00 72.81 176 GLU A O 1
ATOM 1348 N N . LEU A 1 177 ? -59.337 -1.094 100.140 1.00 74.56 177 LEU A N 1
ATOM 1349 C CA . LEU A 1 177 ? -59.017 -2.414 99.587 1.00 74.56 177 LEU A CA 1
ATOM 1350 C C . LEU A 1 177 ? -59.846 -2.757 98.339 1.00 74.56 177 LEU A C 1
ATOM 1352 O O . LEU A 1 177 ? -59.317 -3.375 97.421 1.00 74.56 177 LEU A O 1
ATOM 1356 N N . ARG A 1 178 ? -61.124 -2.358 98.271 1.00 77.06 178 ARG A N 1
ATOM 1357 C CA . ARG A 1 178 ? -61.957 -2.567 97.071 1.00 77.06 178 ARG A CA 1
ATOM 1358 C C . ARG A 1 178 ? -61.456 -1.749 95.885 1.00 77.06 178 ARG A C 1
ATOM 1360 O O . ARG A 1 178 ? -61.334 -2.298 94.795 1.00 77.06 178 ARG A O 1
ATOM 1367 N N . ASN A 1 179 ? -61.116 -0.482 96.115 1.00 80.50 179 ASN A N 1
ATOM 1368 C CA . ASN A 1 179 ? -60.581 0.394 95.072 1.00 80.50 179 ASN A CA 1
ATOM 1369 C C . ASN A 1 179 ? -59.220 -0.100 94.554 1.00 80.50 179 ASN A C 1
ATOM 1371 O O . ASN A 1 179 ? -58.949 -0.017 93.358 1.00 80.50 179 ASN A O 1
ATOM 1375 N N . GLU A 1 180 ? -58.375 -0.651 95.430 1.00 79.94 180 GLU A N 1
ATOM 1376 C CA . GLU A 1 180 ? -57.091 -1.229 95.023 1.00 79.94 180 GLU A CA 1
ATOM 1377 C C . GLU A 1 180 ? -57.271 -2.530 94.225 1.00 79.94 180 GLU A C 1
ATOM 1379 O O . GLU A 1 180 ? -56.594 -2.731 93.218 1.00 79.94 180 GLU A O 1
ATOM 1384 N N . ILE A 1 181 ? -58.229 -3.384 94.605 1.00 81.56 181 ILE A N 1
ATOM 1385 C CA . ILE A 1 181 ? -58.584 -4.586 93.833 1.00 81.56 181 ILE A CA 1
ATOM 1386 C C . ILE A 1 181 ? -59.071 -4.201 92.431 1.00 81.56 181 ILE A C 1
ATOM 1388 O O . ILE A 1 181 ? -58.592 -4.761 91.449 1.00 81.56 181 ILE A O 1
ATOM 1392 N N . GLU A 1 182 ? -59.958 -3.213 92.314 1.00 84.75 182 GLU A N 1
ATOM 1393 C CA . GLU A 1 182 ? -60.476 -2.765 91.015 1.00 84.75 182 GLU A CA 1
ATOM 1394 C C . GLU A 1 182 ? -59.372 -2.161 90.127 1.00 84.75 182 GLU A C 1
ATOM 1396 O O . GLU A 1 182 ? -59.309 -2.420 88.921 1.00 84.75 182 GLU A O 1
ATOM 1401 N N . ARG A 1 183 ? -58.431 -1.419 90.726 1.00 85.00 183 ARG A N 1
ATOM 1402 C CA . ARG A 1 183 ? -57.253 -0.888 90.026 1.00 85.00 183 ARG A CA 1
ATOM 1403 C C . ARG A 1 183 ? -56.328 -2.002 89.529 1.00 85.00 183 ARG A C 1
ATOM 1405 O O . ARG A 1 183 ? -55.828 -1.927 88.406 1.00 85.00 183 ARG A O 1
ATOM 1412 N N . LEU A 1 184 ? -56.105 -3.036 90.340 1.00 82.25 184 LEU A N 1
ATOM 1413 C CA . LEU A 1 184 ? -55.306 -4.204 89.962 1.00 82.25 184 LEU A CA 1
ATOM 1414 C C . LEU A 1 184 ? -55.996 -5.045 88.880 1.00 82.25 184 LEU A C 1
ATOM 1416 O O . LEU A 1 184 ? -55.326 -5.526 87.970 1.00 82.25 184 LEU A O 1
ATOM 1420 N N . GLU A 1 185 ? -57.323 -5.169 88.911 1.00 84.25 185 GLU A N 1
ATOM 1421 C CA . GLU A 1 185 ? -58.094 -5.830 87.853 1.00 84.25 185 GLU A CA 1
ATOM 1422 C C . GLU A 1 185 ? -58.006 -5.081 86.519 1.00 84.25 185 GLU A C 1
ATOM 1424 O O . GLU A 1 185 ? -57.836 -5.705 85.470 1.00 84.25 185 GLU A O 1
ATOM 1429 N N . GLN A 1 186 ? -58.072 -3.746 86.539 1.00 84.56 186 GLN A N 1
ATOM 1430 C CA . GLN A 1 186 ? -57.830 -2.936 85.342 1.00 84.56 186 GLN A CA 1
ATOM 1431 C C . GLN A 1 186 ? -56.400 -3.105 84.829 1.00 84.56 186 GLN A C 1
ATOM 1433 O O . GLN A 1 186 ? -56.206 -3.298 83.631 1.00 84.56 186 GLN A O 1
ATOM 1438 N N . ARG A 1 187 ? -55.405 -3.102 85.724 1.00 84.56 187 ARG A N 1
ATOM 1439 C CA . ARG A 1 187 ? -53.997 -3.293 85.355 1.00 84.56 187 ARG A CA 1
ATOM 1440 C C . ARG A 1 187 ? -53.734 -4.676 84.757 1.00 84.56 187 ARG A C 1
ATOM 1442 O O . ARG A 1 187 ? -52.990 -4.774 83.788 1.00 84.56 187 ARG A O 1
ATOM 1449 N N . ASN A 1 188 ? -54.367 -5.722 85.287 1.00 83.12 188 ASN A N 1
ATOM 1450 C CA . ASN A 1 188 ? -54.285 -7.070 84.723 1.00 83.12 188 ASN A CA 1
ATOM 1451 C C . ASN A 1 188 ? -54.924 -7.141 83.334 1.00 83.12 188 ASN A C 1
ATOM 1453 O O . ASN A 1 188 ? -54.310 -7.690 82.429 1.00 83.12 188 ASN A O 1
ATOM 1457 N N . LYS A 1 189 ? -56.086 -6.509 83.121 1.00 87.00 189 LYS A N 1
ATOM 1458 C CA . LYS A 1 189 ? -56.687 -6.415 81.777 1.00 87.00 189 LYS A CA 1
ATOM 1459 C C . LYS A 1 189 ? -55.778 -5.686 80.785 1.00 87.00 189 LYS A C 1
ATOM 1461 O O . LYS A 1 189 ? -55.706 -6.075 79.625 1.00 87.00 189 LYS A O 1
ATOM 1466 N N . GLU A 1 190 ? -55.089 -4.641 81.234 1.00 87.06 190 GLU A N 1
ATOM 1467 C CA . GLU A 1 190 ? -54.136 -3.881 80.420 1.00 87.06 190 GLU A CA 1
ATOM 1468 C C . GLU A 1 190 ? -52.898 -4.725 80.059 1.00 87.06 190 GLU A C 1
ATOM 1470 O O . GLU A 1 190 ? -52.449 -4.715 78.914 1.00 87.06 190 GLU A O 1
ATOM 1475 N N . LEU A 1 191 ? -52.379 -5.510 81.011 1.00 85.06 191 LEU A N 1
ATOM 1476 C CA . LEU A 1 191 ? -51.271 -6.444 80.786 1.00 85.06 191 LEU A CA 1
ATOM 1477 C C . LEU A 1 191 ? -51.662 -7.607 79.865 1.00 85.06 191 LEU A C 1
ATOM 1479 O O . LEU A 1 191 ? -50.871 -7.979 79.002 1.00 85.06 191 LEU A O 1
ATOM 1483 N N . ASP A 1 192 ? -52.877 -8.140 79.996 1.00 86.75 192 ASP A N 1
ATOM 1484 C CA . ASP A 1 192 ? -53.395 -9.188 79.109 1.00 86.75 192 ASP A CA 1
ATOM 1485 C C . ASP A 1 192 ? -53.528 -8.678 77.665 1.00 86.75 192 ASP A C 1
ATOM 1487 O O . ASP A 1 192 ? -53.165 -9.377 76.718 1.00 86.75 192 ASP A O 1
ATOM 1491 N N . GLN A 1 193 ? -53.971 -7.429 77.481 1.00 88.25 193 GLN A N 1
ATOM 1492 C CA . GLN A 1 193 ? -54.013 -6.787 76.162 1.00 88.25 193 GLN A CA 1
ATOM 1493 C C . GLN A 1 193 ? -52.613 -6.584 75.569 1.00 88.25 193 GLN A C 1
ATOM 1495 O O . GLN A 1 193 ? -52.412 -6.826 74.380 1.00 88.25 193 GLN A O 1
ATOM 1500 N N . GLN A 1 194 ? -51.632 -6.182 76.383 1.00 87.06 194 GLN A N 1
ATOM 1501 C CA . GLN A 1 194 ? -50.239 -6.051 75.939 1.00 87.06 194 GLN A CA 1
ATOM 1502 C C . GLN A 1 194 ? -49.613 -7.402 75.578 1.00 87.06 194 GLN A C 1
ATOM 1504 O O . GLN A 1 194 ? -48.856 -7.485 74.612 1.00 87.06 194 GLN A O 1
ATOM 1509 N N . LEU A 1 195 ? -49.937 -8.463 76.321 1.00 83.06 195 LEU A N 1
ATOM 1510 C CA . LEU A 1 195 ? -49.468 -9.815 76.025 1.00 83.06 195 LEU A CA 1
ATOM 1511 C C . LEU A 1 195 ? -50.024 -10.341 74.703 1.00 83.06 195 LEU A C 1
ATOM 1513 O O . LEU A 1 195 ? -49.273 -10.972 73.960 1.00 83.06 195 LEU A O 1
ATOM 1517 N N . GLU A 1 196 ? -51.295 -10.080 74.388 1.00 87.00 196 GLU A N 1
ATOM 1518 C CA . GLU A 1 196 ? -51.830 -10.481 73.084 1.00 87.00 196 GLU A CA 1
ATOM 1519 C C . GLU A 1 196 ? -51.290 -9.640 71.929 1.00 87.00 196 GLU A C 1
ATOM 1521 O O . GLU A 1 196 ? -50.924 -10.206 70.902 1.00 87.00 196 GLU A O 1
ATOM 1526 N N . ALA A 1 197 ? -51.111 -8.328 72.111 1.00 86.06 197 ALA A N 1
ATOM 1527 C CA . ALA A 1 197 ? -50.459 -7.496 71.100 1.00 86.06 197 ALA A CA 1
ATOM 1528 C C . ALA A 1 197 ? -49.030 -7.985 70.786 1.00 86.06 197 ALA A C 1
ATOM 1530 O O . ALA A 1 197 ? -48.659 -8.120 69.622 1.00 86.06 197 ALA A O 1
ATOM 1531 N N . LEU A 1 198 ? -48.248 -8.337 71.815 1.00 84.44 198 LEU A N 1
ATOM 1532 C CA . LEU A 1 198 ? -46.896 -8.884 71.647 1.00 84.44 198 LEU A CA 1
ATOM 1533 C C . LEU A 1 198 ? -46.882 -10.258 70.967 1.00 84.44 198 LEU A C 1
ATOM 1535 O O . LEU A 1 198 ? -45.981 -10.544 70.180 1.00 84.44 198 LEU A O 1
ATOM 1539 N N . LYS A 1 199 ? -47.858 -11.128 71.251 1.00 87.62 199 LYS A N 1
ATOM 1540 C CA . LYS A 1 199 ? -47.983 -12.419 70.553 1.00 87.62 199 LYS A CA 1
ATOM 1541 C C . LYS A 1 199 ? -48.323 -12.229 69.080 1.00 87.62 199 LYS A C 1
ATOM 1543 O O . LYS A 1 199 ? -47.801 -12.962 68.241 1.00 87.62 199 LYS A O 1
ATOM 1548 N N . GLU A 1 200 ? -49.168 -11.256 68.763 1.00 88.12 200 GLU A N 1
ATOM 1549 C CA . GLU A 1 200 ? -49.533 -10.949 67.385 1.00 88.12 200 GLU A CA 1
ATOM 1550 C C . GLU A 1 200 ? -48.350 -10.345 66.612 1.00 88.12 200 GLU A C 1
ATOM 1552 O O . GLU A 1 200 ? -48.072 -10.786 65.496 1.00 88.12 200 GLU A O 1
ATOM 1557 N N . GLU A 1 201 ? -47.567 -9.450 67.227 1.00 87.88 201 GLU A N 1
ATOM 1558 C CA . GLU A 1 201 ? -46.305 -8.952 66.655 1.00 87.88 201 GLU A CA 1
ATOM 1559 C C . GLU A 1 201 ? -45.279 -10.074 66.433 1.00 87.88 201 GLU A C 1
ATOM 1561 O O . GLU A 1 201 ? -44.671 -10.154 65.364 1.00 87.88 201 GLU A O 1
ATOM 1566 N N . MET A 1 202 ? -45.115 -10.985 67.399 1.00 82.19 202 MET A N 1
ATOM 1567 C CA . MET A 1 202 ? -44.245 -12.161 67.253 1.00 82.19 202 MET A CA 1
ATOM 1568 C C . MET A 1 202 ? -44.690 -13.055 66.089 1.00 82.19 202 MET A C 1
ATOM 1570 O O . MET A 1 202 ? -43.861 -13.477 65.285 1.00 82.19 202 MET A O 1
ATOM 1574 N N . SER A 1 203 ? -45.998 -13.292 65.951 1.00 88.50 203 SER A N 1
ATOM 1575 C CA . SER A 1 203 ? -46.561 -14.081 64.851 1.00 88.50 203 SER A CA 1
ATOM 1576 C C . SER A 1 203 ? -46.333 -13.426 63.481 1.00 88.50 203 SER A C 1
ATOM 1578 O O . SER A 1 203 ? -46.052 -14.113 62.497 1.00 88.50 203 SER A O 1
ATOM 1580 N N . GLN A 1 204 ? -46.422 -12.095 63.397 1.00 87.50 204 GLN A N 1
ATOM 1581 C CA . GLN A 1 204 ? -46.131 -11.350 62.168 1.00 87.50 204 GLN A CA 1
ATOM 1582 C C . GLN A 1 204 ? -44.638 -11.376 61.814 1.00 87.50 204 GLN A C 1
ATOM 1584 O O . GLN A 1 204 ? -44.292 -11.550 60.644 1.00 87.50 204 GLN A O 1
ATOM 1589 N N . LEU A 1 205 ? -43.753 -11.252 62.808 1.00 83.88 205 LEU A N 1
ATOM 1590 C CA . LEU A 1 205 ? -42.304 -11.338 62.609 1.00 83.88 205 LEU A CA 1
ATOM 1591 C C . LEU A 1 205 ? -41.860 -12.727 62.141 1.00 83.88 205 LEU A C 1
ATOM 1593 O O . LEU A 1 205 ? -41.008 -12.817 61.258 1.00 83.88 205 LEU A O 1
ATOM 1597 N N . GLU A 1 206 ? -42.450 -13.798 62.680 1.00 87.31 206 GLU A N 1
ATOM 1598 C CA . GLU A 1 206 ? -42.193 -15.167 62.214 1.00 87.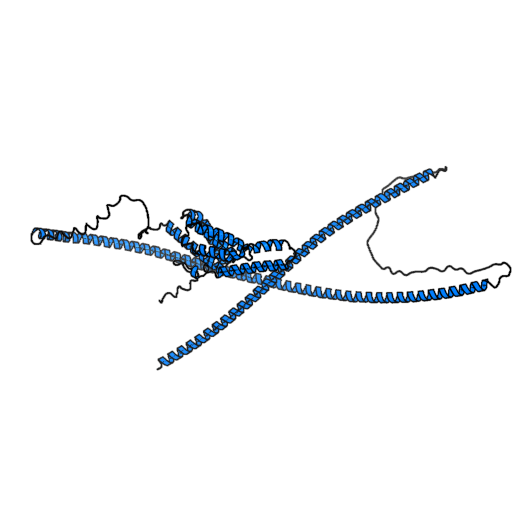31 206 GLU A CA 1
ATOM 1599 C C . GLU A 1 206 ? -42.601 -15.342 60.746 1.00 87.31 206 GLU A C 1
ATOM 1601 O O . GLU A 1 206 ? -41.787 -15.790 59.940 1.00 87.31 206 GLU A O 1
ATOM 1606 N N . LYS A 1 207 ? -43.798 -14.880 60.356 1.00 89.38 207 LYS A N 1
ATOM 1607 C CA . LYS A 1 207 ? -44.241 -14.929 58.950 1.00 89.38 207 LYS A CA 1
ATOM 1608 C C . LYS A 1 207 ? -43.311 -14.164 58.013 1.00 89.38 207 LYS A C 1
ATOM 1610 O O . LYS A 1 207 ? -42.906 -14.696 56.986 1.00 89.38 207 LYS A O 1
ATOM 1615 N N . HIS A 1 208 ? -42.927 -12.942 58.381 1.00 87.12 208 HIS A N 1
ATOM 1616 C CA . HIS A 1 208 ? -42.013 -12.137 57.571 1.00 87.12 208 HIS A CA 1
ATOM 1617 C C . HIS A 1 208 ? -40.612 -12.773 57.479 1.00 87.12 208 HIS A C 1
ATOM 1619 O O . HIS A 1 208 ? -39.935 -12.665 56.455 1.00 87.12 208 HIS A O 1
ATOM 1625 N N . SER A 1 209 ? -40.154 -13.445 58.540 1.00 86.25 209 SER A N 1
ATOM 1626 C CA . SER A 1 209 ? -38.905 -14.213 58.522 1.00 86.25 209 SER A CA 1
ATOM 1627 C C . SER A 1 209 ? -38.985 -15.389 57.548 1.00 86.25 209 SER A C 1
ATOM 1629 O O . SER A 1 209 ? -38.081 -15.557 56.731 1.00 86.25 209 SER A O 1
ATOM 1631 N N . ASP A 1 210 ? -40.062 -16.172 57.595 1.00 89.38 210 ASP A N 1
ATOM 1632 C CA . ASP A 1 210 ? -40.255 -17.329 56.717 1.00 89.38 210 ASP A CA 1
ATOM 1633 C C . ASP A 1 210 ? -40.378 -16.918 55.242 1.00 89.38 210 ASP A C 1
ATOM 1635 O O . ASP A 1 210 ? -39.749 -17.529 54.376 1.00 89.38 210 ASP A O 1
ATOM 1639 N N . GLU A 1 211 ? -41.098 -15.831 54.951 1.00 89.50 211 GLU A N 1
ATOM 1640 C CA . GLU A 1 211 ? -41.191 -15.249 53.605 1.00 89.50 211 GLU A CA 1
ATOM 1641 C C . GLU A 1 211 ? -39.819 -14.806 53.081 1.00 89.50 211 GLU A C 1
ATOM 1643 O O . GLU A 1 211 ? -39.463 -15.084 51.935 1.00 89.50 211 GLU A O 1
ATOM 1648 N N . LYS A 1 212 ? -39.003 -14.171 53.931 1.00 89.50 212 LYS A N 1
ATOM 1649 C CA . LYS A 1 212 ? -37.651 -13.743 53.556 1.00 89.50 212 LYS A CA 1
ATOM 1650 C C . LYS A 1 212 ? -36.705 -14.925 53.339 1.00 89.50 212 LYS A C 1
ATOM 1652 O O . LYS A 1 212 ? -35.873 -14.876 52.437 1.00 89.50 212 LYS A O 1
ATOM 1657 N N . ILE A 1 213 ? -36.830 -15.986 54.136 1.00 87.94 213 ILE A N 1
ATOM 1658 C CA . ILE A 1 213 ? -36.065 -17.226 53.944 1.00 87.94 213 ILE A CA 1
ATOM 1659 C C . ILE A 1 213 ? -36.446 -17.888 52.618 1.00 87.94 213 ILE A C 1
ATOM 1661 O O . ILE A 1 213 ? -35.559 -18.364 51.912 1.00 87.94 213 ILE A O 1
ATOM 1665 N N . GLN A 1 214 ? -37.733 -17.907 52.265 1.00 87.19 214 GLN A N 1
ATOM 1666 C CA . GLN A 1 214 ? -38.179 -18.477 50.996 1.00 87.19 214 GLN A CA 1
ATOM 1667 C C . GLN A 1 214 ? -37.676 -17.657 49.801 1.00 87.19 214 GLN A C 1
ATOM 1669 O O . GLN A 1 214 ? -37.107 -18.233 48.881 1.00 87.19 214 GLN A O 1
ATOM 1674 N N . ALA A 1 215 ? -37.773 -16.325 49.858 1.00 87.31 215 ALA A N 1
ATOM 1675 C CA . ALA A 1 215 ? -37.254 -15.454 48.802 1.00 87.31 215 ALA A CA 1
ATOM 1676 C C . ALA A 1 215 ? -35.743 -15.646 48.564 1.00 87.31 215 ALA A C 1
ATOM 1678 O O . ALA A 1 215 ? -35.301 -15.708 47.421 1.00 87.31 215 ALA A O 1
ATOM 1679 N N . LEU A 1 216 ? -34.955 -15.803 49.635 1.00 86.25 216 LEU A N 1
ATOM 1680 C CA . LEU A 1 216 ? -33.514 -16.067 49.531 1.00 86.25 216 LEU A CA 1
ATOM 1681 C C . LEU A 1 216 ? -33.194 -17.456 48.958 1.00 86.25 216 LEU A C 1
ATOM 1683 O O . LEU A 1 216 ? -32.163 -17.627 48.311 1.00 86.25 216 LEU A O 1
ATOM 1687 N N . LYS A 1 217 ? -34.047 -18.460 49.195 1.00 89.50 217 LYS A N 1
ATOM 1688 C CA . LYS A 1 217 ? -33.889 -19.781 48.568 1.00 89.50 217 LYS A CA 1
ATOM 1689 C C . LYS A 1 217 ? -34.134 -19.711 47.067 1.00 89.50 217 LYS A C 1
ATOM 1691 O O . LYS A 1 217 ? -33.308 -20.213 46.314 1.00 89.50 217 LYS A O 1
ATOM 1696 N N . ASP A 1 218 ? -35.212 -19.051 46.657 1.00 88.25 218 ASP A N 1
ATOM 1697 C CA . ASP A 1 218 ? -35.557 -18.899 45.244 1.00 88.25 218 ASP A CA 1
ATOM 1698 C C . ASP A 1 218 ? -34.463 -18.103 44.492 1.00 88.25 218 ASP A C 1
ATOM 1700 O O . ASP A 1 218 ? -34.111 -18.434 43.360 1.00 88.25 218 ASP A O 1
ATOM 1704 N N . GLU A 1 219 ? -33.869 -17.089 45.138 1.00 87.81 219 GLU A N 1
ATOM 1705 C CA . GLU A 1 219 ? -32.729 -16.333 44.597 1.00 87.81 219 GLU A CA 1
ATOM 1706 C C . GLU A 1 219 ? -31.468 -17.203 44.450 1.00 87.81 219 GLU A C 1
ATOM 1708 O O . GLU A 1 219 ? -30.825 -17.180 43.399 1.00 87.81 219 GLU A O 1
ATOM 1713 N N . ASN A 1 220 ? -31.142 -18.024 45.454 1.00 83.75 220 ASN A N 1
ATOM 1714 C CA . ASN A 1 220 ? -30.004 -18.945 45.381 1.00 83.75 220 ASN A CA 1
ATOM 1715 C C . ASN A 1 220 ? -30.172 -20.002 44.279 1.00 83.75 220 ASN A C 1
ATOM 1717 O O . ASN A 1 220 ? -29.217 -20.264 43.552 1.00 83.75 220 ASN A O 1
ATOM 1721 N N . GLU A 1 221 ? -31.369 -20.567 44.102 1.00 88.69 221 GLU A N 1
ATOM 1722 C CA . GLU A 1 221 ? -31.646 -21.499 42.996 1.00 88.69 221 GLU A CA 1
ATOM 1723 C C . GLU A 1 221 ? -31.490 -20.821 41.622 1.00 88.69 221 GLU A C 1
ATOM 1725 O O . GLU A 1 221 ? -31.040 -21.443 40.657 1.00 88.69 221 GLU A O 1
ATOM 1730 N N . GLY A 1 222 ? -31.835 -19.532 41.516 1.00 85.50 222 GLY A N 1
ATOM 1731 C CA . GLY A 1 222 ? -31.595 -18.736 40.311 1.00 85.50 222 GLY A CA 1
ATOM 1732 C C . GLY A 1 222 ? -30.105 -18.539 40.011 1.00 85.50 222 GLY A C 1
ATOM 1733 O O . GLY A 1 222 ? -29.692 -18.642 38.855 1.00 85.50 222 GLY A O 1
ATOM 1734 N N . LEU A 1 223 ? -29.292 -18.302 41.044 1.00 82.94 223 LEU A N 1
ATOM 1735 C CA . LEU A 1 223 ? -27.839 -18.165 40.913 1.00 82.94 223 LEU A CA 1
ATOM 1736 C C . LEU A 1 223 ? -27.154 -19.487 40.543 1.00 82.94 223 LEU A C 1
ATOM 1738 O O . LEU A 1 223 ? -26.221 -19.471 39.741 1.00 82.94 223 LEU A O 1
ATOM 1742 N N . GLU A 1 224 ? -27.621 -20.622 41.070 1.00 86.75 224 GLU A N 1
ATOM 1743 C CA . GLU A 1 224 ? -27.100 -21.943 40.691 1.00 86.75 224 GLU A CA 1
ATOM 1744 C C . GLU A 1 224 ? -27.310 -22.222 39.197 1.00 86.75 224 GLU A C 1
ATOM 1746 O O . GLU A 1 224 ? -26.359 -22.596 38.511 1.00 86.75 224 GLU A O 1
ATOM 1751 N N . LYS A 1 225 ? -28.505 -21.936 38.663 1.00 87.81 225 LYS A N 1
ATOM 1752 C CA . LYS A 1 225 ? -28.796 -22.095 37.226 1.00 87.81 225 LYS A CA 1
ATOM 1753 C C . LYS A 1 225 ? -27.925 -21.208 36.341 1.00 87.81 225 LYS A C 1
ATOM 1755 O O . LYS A 1 225 ? -27.413 -21.671 35.329 1.00 87.81 225 LYS A O 1
ATOM 1760 N N . LEU A 1 226 ? -27.709 -19.951 36.734 1.00 82.25 226 LEU A N 1
ATOM 1761 C CA . LEU A 1 226 ? -26.796 -19.055 36.015 1.00 82.25 226 LEU A CA 1
ATOM 1762 C C . LEU A 1 226 ? -25.347 -19.568 36.041 1.00 82.25 226 LEU A C 1
ATOM 1764 O O . LEU A 1 226 ? -24.612 -19.397 35.069 1.00 82.25 226 LEU A O 1
ATOM 1768 N N . GLY A 1 227 ? -24.935 -20.214 37.135 1.00 85.94 227 GLY A N 1
ATOM 1769 C CA . GLY A 1 227 ? -23.633 -20.871 37.234 1.00 85.94 227 GLY A CA 1
ATOM 1770 C C . GLY A 1 227 ? -23.487 -22.062 36.282 1.00 85.94 227 GLY A C 1
ATOM 1771 O O . GLY A 1 227 ? -22.423 -22.237 35.686 1.00 85.94 227 GLY A O 1
ATOM 1772 N N . GLU A 1 228 ? -24.546 -22.857 36.109 1.00 86.19 228 GLU A N 1
ATOM 1773 C CA . GLU A 1 228 ? -24.590 -23.960 35.139 1.00 86.19 228 GLU A CA 1
ATOM 1774 C C . GLU A 1 228 ? -24.539 -23.443 33.693 1.00 86.19 228 GLU A C 1
ATOM 1776 O O . GLU A 1 228 ? -23.674 -23.873 32.931 1.00 86.19 228 GLU A O 1
ATOM 1781 N N . GLU A 1 229 ? -25.361 -22.448 33.342 1.00 85.31 229 GLU A N 1
ATOM 1782 C CA . GLU A 1 229 ? -25.348 -21.819 32.010 1.00 85.31 229 GLU A CA 1
ATOM 1783 C C . GLU A 1 229 ? -23.979 -21.203 31.674 1.00 85.31 229 GLU A C 1
ATOM 1785 O O . GLU A 1 229 ? -23.491 -21.315 30.547 1.00 85.31 229 GLU A O 1
ATOM 1790 N N . SER A 1 230 ? -23.316 -20.584 32.658 1.00 83.25 230 SER A N 1
ATOM 1791 C CA . SER A 1 230 ? -21.974 -20.027 32.468 1.00 83.25 230 SER A CA 1
ATOM 1792 C C . SER A 1 230 ? -20.925 -21.109 32.200 1.00 83.25 230 SER A C 1
ATOM 1794 O O . SER A 1 230 ? -20.023 -20.873 31.397 1.00 83.25 230 SER A O 1
ATOM 1796 N N . ARG A 1 231 ? -21.027 -22.280 32.844 1.00 87.31 231 ARG A N 1
ATOM 1797 C CA . ARG A 1 231 ? -20.125 -23.413 32.580 1.00 87.31 231 ARG A CA 1
ATOM 1798 C C . ARG A 1 231 ? -20.336 -23.994 31.190 1.00 87.31 231 ARG A C 1
ATOM 1800 O O . ARG A 1 231 ? -19.358 -24.234 30.493 1.00 87.31 231 ARG A O 1
ATOM 1807 N N . GLU A 1 232 ? -21.585 -24.179 30.771 1.00 88.12 232 GLU A N 1
ATOM 1808 C CA . GLU A 1 232 ? -21.891 -24.697 29.432 1.00 88.12 232 GLU A CA 1
ATOM 1809 C C . GLU A 1 232 ? -21.363 -23.769 28.327 1.00 88.12 232 GLU A C 1
ATOM 1811 O O . GLU A 1 232 ? -20.816 -24.233 27.325 1.00 88.12 232 GLU A O 1
ATOM 1816 N N . LEU A 1 233 ? -21.468 -22.449 28.520 1.00 84.00 233 LEU A N 1
ATOM 1817 C CA . LEU A 1 233 ? -20.900 -21.465 27.595 1.00 84.00 233 LEU A CA 1
ATOM 1818 C C . LEU A 1 233 ? -19.367 -21.500 27.559 1.00 84.00 233 LEU A C 1
ATOM 1820 O O . LEU A 1 233 ? -18.780 -21.331 26.489 1.00 84.00 233 LEU A O 1
ATOM 1824 N N . GLU A 1 234 ? -18.717 -21.713 28.703 1.00 84.69 234 GLU A N 1
ATOM 1825 C CA . GLU A 1 234 ? -17.259 -21.838 28.783 1.00 84.69 234 GLU A CA 1
ATOM 1826 C C . GLU A 1 234 ? -16.771 -23.109 28.070 1.00 84.69 234 GLU A C 1
ATOM 1828 O O . GLU A 1 234 ? -15.882 -23.032 27.223 1.00 84.69 234 GLU A O 1
ATOM 1833 N N . GLU A 1 235 ? -17.437 -24.247 28.289 1.00 89.94 235 GLU A N 1
ATOM 1834 C CA . GLU A 1 235 ? -17.140 -25.504 27.590 1.00 89.94 235 GLU A CA 1
ATOM 1835 C C . GLU A 1 235 ? -17.357 -25.396 26.071 1.00 89.94 235 GLU A C 1
ATOM 1837 O O . GLU A 1 235 ? -16.548 -25.900 25.288 1.00 89.94 235 GLU A O 1
ATOM 1842 N N . ALA A 1 236 ? -18.419 -24.714 25.628 1.00 88.00 236 ALA A N 1
ATOM 1843 C CA . ALA A 1 236 ? -18.674 -24.486 24.206 1.00 88.00 236 ALA A CA 1
ATOM 1844 C C . ALA A 1 236 ? -17.585 -23.615 23.560 1.00 88.00 236 ALA A C 1
ATOM 1846 O O . ALA A 1 236 ? -17.123 -23.910 22.453 1.00 88.00 236 ALA A O 1
ATOM 1847 N N . ARG A 1 237 ? -17.136 -22.569 24.263 1.00 84.81 237 ARG A N 1
ATOM 1848 C CA . ARG A 1 237 ? -16.046 -21.701 23.806 1.00 84.81 237 ARG A CA 1
ATOM 1849 C C . ARG A 1 237 ? -14.731 -22.472 23.689 1.00 84.81 237 ARG A C 1
ATOM 1851 O O . ARG A 1 237 ? -14.015 -22.293 22.703 1.00 84.81 237 ARG A O 1
ATOM 1858 N N . ASP A 1 238 ? -14.412 -23.321 24.660 1.00 87.44 238 ASP A N 1
ATOM 1859 C CA . ASP A 1 238 ? -13.182 -24.117 24.637 1.00 87.44 238 ASP A CA 1
ATOM 1860 C C . ASP A 1 238 ? -13.175 -25.115 23.468 1.00 87.44 238 ASP A C 1
ATOM 1862 O O . ASP A 1 238 ? -12.161 -25.261 22.781 1.00 87.44 238 ASP A O 1
ATOM 1866 N N . GLN A 1 239 ? -14.322 -25.730 23.160 1.00 89.50 239 GLN A N 1
ATOM 1867 C CA . GLN A 1 239 ? -14.466 -26.602 21.988 1.00 89.50 239 GLN A CA 1
ATOM 1868 C C . GLN A 1 239 ? -14.288 -25.845 20.662 1.00 89.50 239 GLN A C 1
ATOM 1870 O O . GLN A 1 239 ? -13.656 -26.361 19.736 1.00 89.50 239 GLN A O 1
ATOM 1875 N N . GLU A 1 240 ? -14.819 -24.624 20.555 1.00 88.81 240 GLU A N 1
ATOM 1876 C CA . GLU A 1 240 ? -14.657 -23.785 19.361 1.00 88.81 240 GLU A CA 1
ATOM 1877 C C . GLU A 1 240 ? -13.197 -23.344 19.175 1.00 88.81 240 GLU A C 1
ATOM 1879 O O . GLU A 1 240 ? -12.658 -23.417 18.068 1.00 88.81 240 GLU A O 1
ATOM 1884 N N . MET A 1 241 ? -12.520 -22.972 20.265 1.00 81.50 241 MET A N 1
ATOM 1885 C CA . MET A 1 241 ? -11.092 -22.646 20.254 1.00 81.50 241 MET A CA 1
ATOM 1886 C C . MET A 1 241 ? -10.238 -23.835 19.800 1.00 81.50 241 MET A C 1
ATOM 1888 O O . MET A 1 241 ? -9.390 -23.675 18.922 1.00 81.50 241 MET A O 1
ATOM 1892 N N . GLU A 1 242 ? -10.492 -25.040 20.320 1.00 90.88 242 GLU A N 1
ATOM 1893 C CA . GLU A 1 242 ? -9.756 -26.245 19.917 1.00 90.88 242 GLU A CA 1
ATOM 1894 C C . GLU A 1 242 ? -9.984 -26.588 18.430 1.00 90.88 242 GLU A C 1
ATOM 1896 O O . GLU A 1 242 ? -9.068 -27.031 17.725 1.00 90.88 242 GLU A O 1
ATOM 1901 N N . ALA A 1 243 ? -11.200 -26.368 17.918 1.00 91.06 243 ALA A N 1
ATOM 1902 C CA . ALA A 1 243 ? -11.511 -26.555 16.503 1.00 91.06 243 ALA A CA 1
ATOM 1903 C C . ALA A 1 243 ? -10.745 -25.562 15.612 1.00 91.06 243 ALA A C 1
ATOM 1905 O O . ALA A 1 243 ? -10.144 -25.970 14.612 1.00 91.06 243 ALA A O 1
ATOM 1906 N N . LEU A 1 244 ? -10.709 -24.284 16.001 1.00 85.81 244 LEU A N 1
ATOM 1907 C CA . LEU A 1 244 ? -9.967 -23.243 15.287 1.00 85.81 244 LEU A CA 1
ATOM 1908 C C . LEU A 1 244 ? -8.456 -23.499 15.307 1.00 85.81 244 LEU A C 1
ATOM 1910 O O . LEU A 1 244 ? -7.795 -23.331 14.283 1.00 85.81 244 LEU A O 1
ATOM 1914 N N . GLU A 1 245 ? -7.896 -23.960 16.426 1.00 88.12 245 GLU A N 1
ATOM 1915 C CA . GLU A 1 245 ? -6.476 -24.319 16.510 1.00 88.12 245 GLU A CA 1
ATOM 1916 C C . GLU A 1 245 ? -6.109 -25.447 15.538 1.00 88.12 245 GLU A C 1
ATOM 1918 O O . GLU A 1 245 ? -5.102 -25.354 14.827 1.00 88.12 245 GLU A O 1
ATOM 1923 N N . LYS A 1 246 ? -6.953 -26.483 15.433 1.00 92.12 246 LYS A N 1
ATOM 1924 C CA . LYS A 1 246 ? -6.764 -27.577 14.463 1.00 92.12 246 LYS A CA 1
ATOM 1925 C C . LYS A 1 246 ? -6.834 -27.082 13.019 1.00 92.12 246 LYS A C 1
ATOM 1927 O O . LYS A 1 246 ? -6.048 -27.530 12.181 1.00 92.12 246 LYS A O 1
ATOM 1932 N N . GLU A 1 247 ? -7.748 -26.165 12.714 1.00 90.81 247 GLU A N 1
ATOM 1933 C CA . GLU A 1 247 ? -7.871 -25.588 11.374 1.00 90.81 247 GLU A CA 1
ATOM 1934 C C . GLU A 1 247 ? -6.669 -24.703 11.019 1.00 90.81 247 GLU A C 1
ATOM 1936 O O . GLU A 1 247 ? -6.107 -24.831 9.929 1.00 90.81 247 GLU A O 1
ATOM 1941 N N . ILE A 1 248 ? -6.203 -23.878 11.961 1.00 86.44 248 ILE A N 1
ATOM 1942 C CA . ILE A 1 248 ? -4.994 -23.064 11.802 1.00 86.44 248 ILE A CA 1
ATOM 1943 C C . ILE A 1 248 ? -3.782 -23.953 11.519 1.00 86.44 248 ILE A C 1
ATOM 1945 O O . ILE A 1 248 ? -2.999 -23.653 10.614 1.00 86.44 248 ILE A O 1
ATOM 1949 N N . GLU A 1 249 ? -3.618 -25.049 12.259 1.00 91.12 249 GLU A N 1
ATOM 1950 C CA . GLU A 1 249 ? -2.475 -25.941 12.071 1.00 91.12 249 GLU A CA 1
ATOM 1951 C C . GLU A 1 249 ? -2.521 -26.653 10.713 1.00 91.12 249 GLU A C 1
ATOM 1953 O O . GLU A 1 249 ? -1.505 -26.741 10.019 1.00 91.12 249 GLU A O 1
ATOM 1958 N N . LYS A 1 250 ? -3.715 -27.052 10.263 1.00 93.19 250 LYS A N 1
ATOM 1959 C CA . LYS A 1 250 ? -3.916 -27.590 8.914 1.00 93.19 250 LYS A CA 1
ATOM 1960 C C . LYS A 1 250 ? -3.557 -26.567 7.830 1.00 93.19 250 LYS A C 1
ATOM 1962 O O . LYS A 1 250 ? -2.810 -26.892 6.911 1.00 93.19 250 LYS A O 1
ATOM 1967 N N . ILE A 1 251 ? -4.017 -25.319 7.962 1.00 88.56 251 ILE A N 1
ATOM 1968 C CA . ILE A 1 251 ? -3.709 -24.241 7.008 1.00 88.56 251 ILE A CA 1
ATOM 1969 C C . ILE A 1 251 ? -2.200 -23.970 6.946 1.00 88.56 251 ILE A C 1
ATOM 1971 O O . ILE A 1 251 ? -1.661 -23.746 5.858 1.00 88.56 251 ILE A O 1
ATOM 1975 N N . LYS A 1 252 ? -1.496 -23.990 8.086 1.00 85.62 252 LYS A N 1
ATOM 1976 C CA . LYS A 1 252 ? -0.035 -23.814 8.113 1.00 85.62 252 LYS A CA 1
ATOM 1977 C C . LYS A 1 252 ? 0.682 -24.908 7.329 1.00 85.62 252 LYS A C 1
ATOM 1979 O O . LYS A 1 252 ? 1.598 -24.593 6.566 1.00 85.62 252 LYS A O 1
ATOM 1984 N N . GLU A 1 253 ? 0.283 -26.165 7.504 1.00 91.44 253 GLU A N 1
ATOM 1985 C CA . GLU A 1 253 ? 0.905 -27.288 6.802 1.00 91.44 253 GLU A CA 1
ATOM 1986 C C . GLU A 1 253 ? 0.593 -27.251 5.296 1.00 91.44 253 GLU A C 1
ATOM 1988 O O . GLU A 1 253 ? 1.516 -27.359 4.486 1.00 91.44 253 GLU A O 1
ATOM 1993 N N . ASP A 1 254 ? -0.651 -26.956 4.905 1.00 90.56 254 ASP A N 1
ATOM 1994 C CA . ASP A 1 254 ? -1.032 -26.785 3.495 1.00 90.56 254 ASP A CA 1
ATOM 1995 C C . ASP A 1 254 ? -0.210 -25.664 2.829 1.00 90.56 254 ASP A C 1
ATOM 1997 O O . ASP A 1 254 ? 0.350 -25.834 1.740 1.00 90.56 254 ASP A O 1
ATOM 2001 N N . LYS A 1 255 ? -0.043 -24.522 3.512 1.00 86.69 255 LYS A N 1
ATOM 2002 C CA . LYS A 1 255 ? 0.760 -23.394 3.009 1.00 86.69 255 LYS A CA 1
ATOM 2003 C C . LYS A 1 255 ? 2.246 -23.716 2.919 1.00 86.69 255 LYS A C 1
ATOM 2005 O O . LYS A 1 255 ? 2.925 -23.249 2.003 1.00 86.69 255 LYS A O 1
ATOM 2010 N N . LYS A 1 256 ? 2.771 -24.513 3.845 1.00 89.88 256 LYS A N 1
ATOM 2011 C CA . LYS A 1 256 ? 4.161 -24.973 3.810 1.00 89.88 256 LYS A CA 1
ATOM 2012 C C . LYS A 1 256 ? 4.408 -25.890 2.611 1.00 89.88 256 LYS A C 1
ATOM 2014 O O . LYS A 1 256 ? 5.414 -25.709 1.922 1.00 89.88 256 LYS A O 1
ATOM 2019 N N . GLN A 1 257 ? 3.484 -26.803 2.318 1.00 91.00 257 GLN A N 1
ATOM 2020 C CA . GLN A 1 257 ? 3.564 -27.682 1.148 1.00 91.00 257 GLN A CA 1
ATOM 2021 C C . GLN A 1 257 ? 3.462 -26.896 -0.166 1.00 91.00 257 GLN A C 1
ATOM 2023 O O . GLN A 1 257 ? 4.261 -27.122 -1.077 1.00 91.00 257 GLN A O 1
ATOM 2028 N N . GLU A 1 258 ? 2.557 -25.915 -0.243 1.00 90.88 258 GLU A N 1
ATOM 2029 C CA . GLU A 1 258 ? 2.434 -25.007 -1.392 1.00 90.88 258 GLU A CA 1
ATOM 2030 C C . GLU A 1 258 ? 3.739 -24.224 -1.635 1.00 90.88 258 GLU A C 1
ATOM 2032 O O . GLU A 1 258 ? 4.254 -24.178 -2.754 1.00 90.88 258 GLU A O 1
ATOM 2037 N N . MET A 1 259 ? 4.342 -23.677 -0.575 1.00 83.56 259 MET A N 1
ATOM 2038 C CA . MET A 1 259 ? 5.623 -22.967 -0.659 1.00 83.56 259 MET A CA 1
ATOM 2039 C C . MET A 1 259 ? 6.774 -23.874 -1.108 1.00 83.56 259 MET A C 1
ATOM 2041 O O . MET A 1 259 ? 7.655 -23.432 -1.850 1.00 83.56 259 MET A O 1
ATOM 2045 N N . GLU A 1 260 ? 6.796 -25.136 -0.678 1.00 91.12 260 GLU A N 1
ATOM 2046 C CA . GLU A 1 260 ? 7.809 -26.094 -1.122 1.00 91.12 260 GLU A CA 1
ATOM 2047 C C . GLU A 1 260 ? 7.629 -26.479 -2.599 1.00 91.12 260 GLU A C 1
ATOM 2049 O O . GLU A 1 260 ? 8.616 -26.578 -3.336 1.00 91.12 260 GLU A O 1
ATOM 2054 N N . ALA A 1 261 ? 6.385 -26.634 -3.062 1.00 92.19 261 ALA A N 1
ATOM 2055 C CA . ALA A 1 261 ? 6.076 -26.871 -4.470 1.00 92.19 261 ALA A CA 1
ATOM 2056 C C . ALA A 1 261 ? 6.525 -25.692 -5.350 1.00 92.19 261 ALA A C 1
ATOM 2058 O O . ALA A 1 261 ? 7.260 -25.898 -6.320 1.00 92.19 261 ALA A O 1
ATOM 2059 N N . LEU A 1 262 ? 6.196 -24.458 -4.954 1.00 87.81 262 LEU A N 1
ATOM 2060 C CA . LEU A 1 262 ? 6.613 -23.245 -5.665 1.00 87.81 262 LEU A CA 1
ATOM 2061 C C . LEU A 1 262 ? 8.140 -23.091 -5.711 1.00 87.81 262 LEU A C 1
ATOM 2063 O O . LEU A 1 262 ? 8.690 -22.703 -6.741 1.00 87.81 262 LEU A O 1
ATOM 2067 N N . ARG A 1 263 ? 8.859 -23.447 -4.637 1.00 88.75 263 ARG A N 1
ATOM 2068 C CA . ARG A 1 263 ? 10.335 -23.462 -4.641 1.00 88.75 263 ARG A CA 1
ATOM 2069 C C . ARG A 1 263 ? 10.896 -24.454 -5.659 1.00 88.75 263 ARG A C 1
ATOM 2071 O O . ARG A 1 263 ? 11.813 -24.106 -6.400 1.00 88.75 263 ARG A O 1
ATOM 2078 N N . LYS A 1 264 ? 10.323 -25.661 -5.742 1.00 92.38 264 LYS A N 1
ATOM 2079 C CA . LYS A 1 264 ? 10.728 -26.674 -6.733 1.00 92.38 264 LYS A CA 1
ATOM 2080 C C . LYS A 1 264 ? 10.467 -26.208 -8.166 1.00 92.38 264 LYS A C 1
ATOM 2082 O O . LYS A 1 264 ? 11.272 -26.499 -9.049 1.00 92.38 264 LYS A O 1
ATOM 2087 N N . GLU A 1 265 ? 9.370 -25.496 -8.419 1.00 91.88 265 GLU A N 1
ATOM 2088 C CA . GLU A 1 265 ? 9.095 -24.908 -9.736 1.00 91.88 265 GLU A CA 1
ATOM 2089 C C 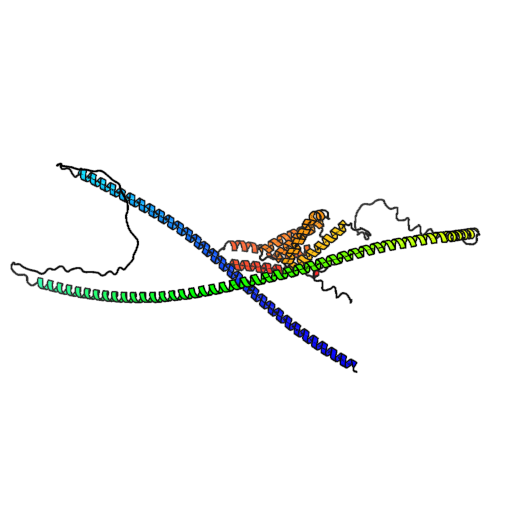. GLU A 1 265 ? 10.065 -23.778 -10.082 1.00 91.88 265 GLU A C 1
ATOM 2091 O O . GLU A 1 265 ? 10.602 -23.755 -11.191 1.00 91.88 265 GLU A O 1
ATOM 2096 N N . LEU A 1 266 ? 10.369 -22.897 -9.127 1.00 87.19 266 LEU A N 1
ATOM 2097 C CA . LEU A 1 266 ? 11.324 -21.806 -9.319 1.00 87.19 266 LEU A CA 1
ATOM 2098 C C . LEU A 1 266 ? 12.725 -22.344 -9.651 1.00 87.19 266 LEU A C 1
ATOM 2100 O O . LEU A 1 266 ? 13.361 -21.865 -10.591 1.00 87.19 266 LEU A O 1
ATOM 2104 N N . ASP A 1 267 ? 13.169 -23.401 -8.967 1.00 91.25 267 ASP A N 1
ATOM 2105 C CA . ASP A 1 267 ? 14.439 -24.071 -9.268 1.00 91.25 267 ASP A CA 1
ATOM 2106 C C . ASP A 1 267 ? 14.458 -24.710 -10.664 1.00 91.25 267 ASP A C 1
ATOM 2108 O O . ASP A 1 267 ? 15.482 -24.668 -11.353 1.00 91.25 267 ASP A O 1
ATOM 2112 N N . LYS A 1 268 ? 13.336 -25.286 -11.120 1.00 92.06 268 LYS A N 1
ATOM 2113 C CA . LYS A 1 268 ? 13.216 -25.807 -12.492 1.00 92.06 268 LYS A CA 1
ATOM 2114 C C . LYS A 1 268 ? 13.315 -24.681 -13.518 1.00 92.06 268 LYS A C 1
ATOM 2116 O O . LYS A 1 268 ? 14.092 -24.801 -14.462 1.00 92.06 268 LYS A O 1
ATOM 2121 N N . ILE A 1 269 ? 12.580 -23.586 -13.318 1.00 89.75 269 ILE A N 1
ATOM 2122 C CA . ILE A 1 269 ? 12.597 -22.423 -14.218 1.00 89.75 269 ILE A CA 1
ATOM 2123 C C . ILE A 1 269 ? 14.005 -21.830 -14.294 1.00 89.75 269 ILE A C 1
ATOM 2125 O O . ILE A 1 269 ? 14.490 -21.545 -15.387 1.00 89.75 269 ILE A O 1
ATOM 2129 N N . LYS A 1 270 ? 14.691 -21.701 -13.153 1.00 91.00 270 LYS A N 1
ATOM 2130 C CA . LYS A 1 270 ? 16.065 -21.196 -13.101 1.00 91.00 270 LYS A CA 1
ATOM 2131 C C . LYS A 1 270 ? 17.022 -22.070 -13.913 1.00 91.00 270 LYS A C 1
ATOM 2133 O O . LYS A 1 270 ? 17.769 -21.544 -14.728 1.00 91.00 270 LYS A O 1
ATOM 2138 N N . LYS A 1 271 ? 16.941 -23.399 -13.773 1.00 92.94 271 LYS A N 1
ATOM 2139 C CA . LYS A 1 271 ? 17.758 -24.334 -14.567 1.00 92.94 271 LYS A CA 1
ATOM 2140 C C . LYS A 1 271 ? 17.496 -24.219 -16.069 1.00 92.94 271 LYS A C 1
ATOM 2142 O O . LYS A 1 271 ? 18.449 -24.225 -16.840 1.00 92.94 271 LYS A O 1
ATOM 2147 N N . VAL A 1 272 ? 16.232 -24.096 -16.482 1.00 93.12 272 VAL A N 1
ATOM 2148 C CA . VAL A 1 272 ? 15.870 -23.919 -17.900 1.00 93.12 272 VAL A CA 1
ATOM 2149 C C . VAL A 1 272 ? 16.418 -22.595 -18.439 1.00 93.12 272 VAL A C 1
ATOM 2151 O O . VAL A 1 272 ? 17.040 -22.577 -19.497 1.00 93.12 272 VAL A O 1
ATOM 2154 N N . LYS A 1 273 ? 16.267 -21.500 -17.684 1.00 88.38 273 LYS A N 1
ATOM 2155 C CA . LYS A 1 273 ? 16.815 -20.180 -18.035 1.00 88.38 273 LYS A CA 1
ATOM 2156 C C . LYS A 1 273 ? 18.338 -20.203 -18.161 1.00 88.38 273 LYS A C 1
ATOM 2158 O O . LYS A 1 273 ? 18.873 -19.652 -19.117 1.00 88.38 273 LYS A O 1
ATOM 2163 N N . ASP A 1 274 ? 19.035 -20.854 -17.233 1.00 90.75 274 ASP A N 1
ATOM 2164 C CA . ASP A 1 274 ? 20.497 -20.961 -17.276 1.00 90.75 274 ASP A CA 1
ATOM 2165 C C . ASP A 1 274 ? 20.967 -21.745 -18.515 1.00 90.75 274 ASP A C 1
ATOM 2167 O O . ASP A 1 274 ? 21.941 -21.351 -19.159 1.00 90.75 274 ASP A O 1
ATOM 2171 N N . GLN A 1 275 ? 20.249 -22.809 -18.896 1.00 92.25 275 GLN A N 1
ATOM 2172 C CA . GLN A 1 275 ? 20.514 -23.564 -20.127 1.00 92.25 275 GLN A CA 1
ATOM 2173 C C . GLN A 1 275 ? 20.267 -22.724 -21.388 1.00 92.25 275 GLN A C 1
ATOM 2175 O O . GLN A 1 275 ? 21.099 -22.723 -22.293 1.00 92.25 275 GLN A O 1
ATOM 2180 N N . GLU A 1 276 ? 19.166 -21.972 -21.437 1.00 92.44 276 GLU A N 1
ATOM 2181 C CA . GLU A 1 276 ? 18.836 -21.077 -22.553 1.00 92.44 276 GLU A CA 1
ATOM 2182 C C . GLU A 1 276 ? 19.894 -19.973 -22.719 1.00 92.44 276 GLU A C 1
ATOM 2184 O O . GLU A 1 276 ? 20.386 -19.730 -23.821 1.00 92.44 276 GLU A O 1
ATOM 2189 N N . VAL A 1 277 ? 20.337 -19.364 -21.615 1.00 91.19 277 VAL A N 1
ATOM 2190 C CA . VAL A 1 277 ? 21.409 -18.357 -21.626 1.00 91.19 277 VAL A CA 1
ATOM 2191 C C . VAL A 1 277 ? 22.735 -18.953 -22.104 1.00 91.19 277 VAL A C 1
ATOM 2193 O O . VAL A 1 277 ? 23.469 -18.291 -22.838 1.00 91.19 277 VAL A O 1
ATOM 2196 N N . GLN A 1 278 ? 23.069 -20.185 -21.709 1.00 91.25 278 GLN A N 1
ATOM 2197 C CA . GLN A 1 278 ? 24.269 -20.862 -22.210 1.00 91.25 278 GLN A CA 1
ATOM 2198 C C . GLN A 1 278 ? 24.178 -21.139 -23.715 1.00 91.25 278 GLN A C 1
ATOM 2200 O O . GLN A 1 278 ? 25.126 -20.828 -24.436 1.00 91.25 278 GLN A O 1
ATOM 2205 N N . ALA A 1 279 ? 23.034 -21.629 -24.201 1.00 92.44 279 ALA A N 1
ATOM 2206 C CA . ALA A 1 279 ? 22.810 -21.871 -25.624 1.00 92.44 279 ALA A CA 1
ATOM 2207 C C . ALA A 1 279 ? 22.945 -20.581 -26.454 1.00 92.44 279 ALA A C 1
ATOM 2209 O O . ALA A 1 279 ? 23.684 -20.554 -27.439 1.00 92.44 279 ALA A O 1
ATOM 2210 N N . LEU A 1 280 ? 22.328 -19.483 -26.002 1.00 90.00 280 LEU A N 1
ATOM 2211 C CA . LEU A 1 280 ? 22.427 -18.177 -26.661 1.00 90.00 280 LEU A CA 1
ATOM 2212 C C . LEU A 1 280 ? 23.859 -17.625 -26.655 1.00 90.00 280 LEU A C 1
ATOM 2214 O O . LEU A 1 280 ? 24.304 -17.043 -27.644 1.00 90.00 280 LEU A O 1
ATOM 2218 N N . LYS A 1 281 ? 24.622 -17.829 -25.573 1.00 91.19 281 LYS A N 1
ATOM 2219 C CA . LYS A 1 281 ? 26.044 -17.443 -25.522 1.00 91.19 281 LYS A CA 1
ATOM 2220 C C . LYS A 1 281 ? 26.886 -18.222 -26.531 1.00 91.19 281 LYS A C 1
ATOM 2222 O O . LYS A 1 281 ? 27.764 -17.640 -27.171 1.00 91.19 281 LYS A O 1
ATOM 2227 N N . GLU A 1 282 ? 26.641 -19.520 -26.685 1.00 93.94 282 GLU A N 1
ATOM 2228 C CA . GLU A 1 282 ? 27.340 -20.332 -27.682 1.00 93.94 282 GLU A CA 1
ATOM 2229 C C . GLU A 1 282 ? 26.988 -19.923 -29.114 1.00 93.94 282 GLU A C 1
ATOM 2231 O O . GLU A 1 282 ? 27.876 -19.861 -29.969 1.00 93.94 282 GLU A O 1
ATOM 2236 N N . GLU A 1 283 ? 25.719 -19.618 -29.377 1.00 93.62 283 GLU A N 1
ATOM 2237 C CA . GLU A 1 283 ? 25.260 -19.130 -30.676 1.00 93.62 283 GLU A CA 1
ATOM 2238 C C . GLU A 1 283 ? 25.871 -17.766 -31.015 1.00 93.62 283 GLU A C 1
ATOM 2240 O O . GLU A 1 283 ? 26.467 -17.611 -32.082 1.00 93.62 283 GLU A O 1
ATOM 2245 N N . ALA A 1 284 ? 25.851 -16.816 -30.074 1.00 89.00 284 ALA A N 1
ATOM 2246 C CA . ALA A 1 284 ? 26.498 -15.516 -30.234 1.00 89.00 284 ALA A CA 1
ATOM 2247 C C . ALA A 1 284 ? 28.003 -15.656 -30.524 1.00 89.00 284 ALA A C 1
ATOM 2249 O O . ALA A 1 284 ? 28.541 -14.962 -31.389 1.00 89.00 284 ALA A O 1
ATOM 2250 N N . ARG A 1 285 ? 28.688 -16.604 -29.865 1.00 92.88 285 ARG A N 1
ATOM 2251 C CA . ARG A 1 285 ? 30.101 -16.903 -30.142 1.00 92.88 285 ARG A CA 1
ATOM 2252 C C . ARG A 1 285 ? 30.306 -17.423 -31.567 1.00 92.88 285 ARG A C 1
ATOM 2254 O O . ARG A 1 285 ? 31.239 -16.988 -32.238 1.00 92.88 285 ARG A O 1
ATOM 2261 N N . LYS A 1 286 ? 29.454 -18.340 -32.038 1.00 93.19 286 LYS A N 1
ATOM 2262 C CA . LYS A 1 286 ? 29.520 -18.883 -33.409 1.00 93.19 286 LYS A CA 1
ATOM 2263 C C . LYS A 1 286 ? 29.277 -17.794 -34.456 1.00 93.19 286 LYS A C 1
ATOM 2265 O O . LYS A 1 286 ? 30.018 -17.730 -35.434 1.00 93.19 286 LYS A O 1
ATOM 2270 N N . LEU A 1 287 ? 28.292 -16.924 -34.234 1.00 89.62 287 LEU A N 1
ATOM 2271 C CA . LEU A 1 287 ? 28.007 -15.788 -35.115 1.00 89.62 287 LEU A CA 1
ATOM 2272 C C . LEU A 1 287 ? 29.165 -14.783 -35.145 1.00 89.62 287 LEU A C 1
ATOM 2274 O O . LEU A 1 287 ? 29.531 -14.313 -36.218 1.00 89.62 287 LEU A O 1
ATOM 2278 N N . GLY A 1 288 ? 29.795 -14.510 -33.998 1.00 90.62 288 GLY A N 1
ATOM 2279 C CA . GLY A 1 288 ? 30.985 -13.659 -33.931 1.00 90.62 288 GLY A CA 1
ATOM 2280 C C . GLY A 1 288 ? 32.159 -14.199 -34.756 1.00 90.62 288 GLY A C 1
ATOM 2281 O O . GLY A 1 288 ? 32.819 -13.428 -35.449 1.00 90.62 288 GLY A O 1
ATOM 2282 N N . ILE A 1 289 ? 32.388 -15.518 -34.734 1.00 92.75 289 ILE A N 1
ATOM 2283 C CA . ILE A 1 289 ? 33.427 -16.165 -35.554 1.00 92.75 289 ILE A CA 1
ATOM 2284 C C . ILE A 1 289 ? 33.100 -16.034 -37.045 1.00 92.75 289 ILE A C 1
ATOM 2286 O O . ILE A 1 289 ? 33.952 -15.569 -37.798 1.00 92.75 289 ILE A O 1
ATOM 2290 N N . ARG A 1 290 ? 31.866 -16.360 -37.461 1.00 90.69 290 ARG A N 1
ATOM 2291 C CA . ARG A 1 290 ? 31.443 -16.226 -38.868 1.00 90.69 290 ARG A CA 1
ATOM 2292 C C . ARG A 1 290 ? 31.610 -14.802 -39.383 1.00 90.69 290 ARG A C 1
ATOM 2294 O O . ARG A 1 290 ? 32.199 -14.602 -40.435 1.00 90.69 290 ARG A O 1
ATOM 2301 N N . ARG A 1 291 ? 31.180 -13.806 -38.605 1.00 87.62 291 ARG A N 1
ATOM 2302 C CA . ARG A 1 291 ? 31.320 -12.394 -38.981 1.00 87.62 291 ARG A CA 1
ATOM 2303 C C . ARG A 1 291 ? 32.782 -11.989 -39.170 1.00 87.62 291 ARG A C 1
ATOM 2305 O O . ARG A 1 291 ? 33.089 -11.202 -40.055 1.00 87.62 291 ARG A O 1
ATOM 2312 N N . ALA A 1 292 ? 33.689 -12.512 -38.344 1.00 90.88 292 ALA A N 1
ATOM 2313 C CA . ALA A 1 292 ? 35.118 -12.249 -38.483 1.00 90.88 292 ALA A CA 1
ATOM 2314 C C . ALA A 1 292 ? 35.723 -12.921 -39.730 1.00 90.88 292 ALA A C 1
ATOM 2316 O O . ALA A 1 292 ? 36.640 -12.365 -40.333 1.00 90.88 292 ALA A O 1
ATOM 2317 N N . GLU A 1 293 ? 35.231 -14.100 -40.115 1.00 91.62 293 GLU A N 1
ATOM 2318 C CA . GLU A 1 293 ? 35.621 -14.783 -41.355 1.00 91.62 293 GLU A CA 1
ATOM 2319 C C . GLU A 1 293 ? 35.110 -14.032 -42.590 1.00 91.62 293 GLU A C 1
ATOM 2321 O O . GLU A 1 293 ? 35.907 -13.716 -43.470 1.00 91.62 293 GLU A O 1
ATOM 2326 N N . GLU A 1 294 ? 33.833 -13.640 -42.600 1.00 89.81 294 GLU A N 1
ATOM 2327 C CA . GLU A 1 294 ? 33.228 -12.819 -43.659 1.00 89.81 294 GLU A CA 1
ATOM 2328 C C . GLU A 1 294 ? 33.959 -11.481 -43.826 1.00 89.81 294 GLU A C 1
ATOM 2330 O O . GLU A 1 294 ? 34.206 -11.040 -44.946 1.00 89.81 294 GLU A O 1
ATOM 2335 N N . LEU A 1 295 ? 34.369 -10.844 -42.722 1.00 89.81 295 LEU A N 1
ATOM 2336 C CA . LEU A 1 295 ? 35.122 -9.592 -42.780 1.00 89.81 295 LEU A CA 1
ATOM 2337 C C . LEU A 1 295 ? 36.508 -9.792 -43.410 1.00 89.81 295 LEU A C 1
ATOM 2339 O O . LEU A 1 295 ? 36.936 -8.971 -44.217 1.00 89.81 295 LEU A O 1
ATOM 2343 N N . LYS A 1 296 ? 37.200 -10.895 -43.088 1.00 91.69 296 LYS A N 1
ATOM 2344 C CA . LYS A 1 296 ? 38.486 -11.241 -43.718 1.00 91.69 296 LYS A CA 1
ATOM 2345 C C . LYS A 1 296 ? 38.323 -11.499 -45.213 1.00 91.69 296 LYS A C 1
ATOM 2347 O O . LYS A 1 296 ? 39.112 -10.982 -46.002 1.00 91.69 296 LYS A O 1
ATOM 2352 N N . GLU A 1 297 ? 37.306 -12.261 -45.603 1.00 90.75 297 GLU A N 1
ATOM 2353 C CA . GLU A 1 297 ? 37.008 -12.537 -47.010 1.00 90.75 297 GLU A CA 1
ATOM 2354 C C . GLU A 1 297 ? 36.663 -11.248 -47.769 1.00 90.75 297 GLU A C 1
ATOM 2356 O O . GLU A 1 297 ? 37.235 -10.988 -48.827 1.00 90.75 297 GLU A O 1
ATOM 2361 N N . GLY A 1 298 ? 35.836 -10.381 -47.177 1.00 89.31 298 GLY A N 1
ATOM 2362 C CA . GLY A 1 298 ? 35.517 -9.061 -47.718 1.00 89.31 298 GLY A CA 1
ATOM 2363 C C . GLY A 1 298 ? 36.758 -8.190 -47.929 1.00 89.31 298 GLY A C 1
ATOM 2364 O O . GLY A 1 298 ? 36.929 -7.626 -49.007 1.00 89.31 298 GLY A O 1
ATOM 2365 N N . THR A 1 299 ? 37.674 -8.133 -46.952 1.00 88.75 299 THR A N 1
ATOM 2366 C CA . THR A 1 299 ? 38.930 -7.373 -47.106 1.00 88.75 299 THR A CA 1
ATOM 2367 C C . THR A 1 299 ? 39.843 -7.938 -48.195 1.00 88.75 299 THR A C 1
ATOM 2369 O O . THR A 1 299 ? 40.488 -7.171 -48.907 1.00 88.75 299 THR A O 1
ATOM 2372 N N . LEU A 1 300 ? 39.879 -9.264 -48.370 1.00 92.19 300 LEU A N 1
ATOM 2373 C CA . LEU A 1 300 ? 40.670 -9.908 -49.419 1.00 92.19 300 LEU A CA 1
ATOM 2374 C C . LEU A 1 300 ? 40.091 -9.618 -50.811 1.00 92.19 300 LEU A C 1
ATOM 2376 O O . LEU A 1 300 ? 40.836 -9.284 -51.729 1.00 92.19 300 LEU A O 1
ATOM 2380 N N . LEU A 1 301 ? 38.767 -9.702 -50.963 1.00 89.12 301 LEU A N 1
ATOM 2381 C CA . LEU A 1 301 ? 38.080 -9.350 -52.208 1.00 89.12 301 LEU A CA 1
ATOM 2382 C C . LEU A 1 301 ? 38.269 -7.871 -52.556 1.00 89.12 301 LEU A C 1
ATOM 2384 O O . LEU A 1 301 ? 38.505 -7.540 -53.718 1.00 89.12 301 LEU A O 1
ATOM 2388 N N . GLN A 1 302 ? 38.226 -6.985 -51.556 1.00 88.62 302 GLN A N 1
ATOM 2389 C CA . GLN A 1 302 ? 38.509 -5.568 -51.756 1.00 88.62 302 GLN A CA 1
ATOM 2390 C C . GLN A 1 302 ? 39.937 -5.358 -52.276 1.00 88.62 302 GLN A C 1
ATOM 2392 O O . GLN A 1 302 ? 40.104 -4.707 -53.305 1.00 88.62 302 GLN A O 1
ATOM 2397 N N . GLN A 1 303 ? 40.944 -5.976 -51.649 1.00 89.81 303 GLN A N 1
ATOM 2398 C CA . GLN A 1 303 ? 42.331 -5.910 -52.126 1.00 89.81 303 GLN A CA 1
ATOM 2399 C C . GLN A 1 303 ? 42.476 -6.420 -53.565 1.00 89.81 303 GLN A C 1
ATOM 2401 O O . GLN A 1 303 ? 43.093 -5.754 -54.390 1.00 89.81 303 GLN A O 1
ATOM 2406 N N . GLN A 1 304 ? 41.850 -7.553 -53.903 1.00 89.56 304 GLN A N 1
ATOM 2407 C CA . GLN A 1 304 ? 41.861 -8.076 -55.274 1.00 89.56 304 GLN A CA 1
ATOM 2408 C C . GLN A 1 304 ? 41.238 -7.094 -56.273 1.00 89.56 304 GLN A C 1
ATOM 2410 O O . GLN A 1 304 ? 41.758 -6.919 -57.375 1.00 89.56 304 GLN A O 1
ATOM 2415 N N . SER A 1 305 ? 40.139 -6.435 -55.897 1.00 85.69 305 SER A N 1
ATOM 2416 C CA . SER A 1 305 ? 39.499 -5.428 -56.745 1.00 85.69 305 SER A CA 1
ATOM 2417 C C . SER A 1 305 ? 40.371 -4.179 -56.927 1.00 85.69 305 SER A C 1
ATOM 2419 O O . SER A 1 305 ? 40.459 -3.652 -58.035 1.00 85.69 305 SER A O 1
ATOM 2421 N N . GLU A 1 306 ? 41.066 -3.735 -55.877 1.00 88.69 306 GLU A N 1
ATOM 2422 C CA . GLU A 1 306 ? 41.991 -2.600 -55.924 1.00 88.69 306 GLU A CA 1
ATOM 2423 C C . GLU A 1 306 ? 43.214 -2.913 -56.797 1.00 88.69 306 GLU A C 1
ATOM 2425 O O . GLU A 1 306 ? 43.601 -2.090 -57.632 1.00 88.69 306 GLU A O 1
ATOM 2430 N N . ASP A 1 307 ? 43.769 -4.122 -56.681 1.00 90.62 307 ASP A N 1
ATOM 2431 C CA . ASP A 1 307 ? 44.865 -4.608 -57.522 1.00 90.62 307 ASP A CA 1
ATOM 2432 C C . ASP A 1 307 ? 44.457 -4.696 -58.998 1.00 90.62 307 ASP A C 1
ATOM 2434 O O . ASP A 1 307 ? 45.221 -4.295 -59.884 1.00 90.62 307 ASP A O 1
ATOM 2438 N N . GLU A 1 308 ? 43.240 -5.167 -59.279 1.00 89.69 308 GLU A N 1
ATOM 2439 C CA . GLU A 1 308 ? 42.699 -5.247 -60.635 1.00 89.69 308 GLU A CA 1
ATOM 2440 C C . GLU A 1 308 ? 42.462 -3.852 -61.230 1.00 89.69 308 GLU A C 1
ATOM 2442 O O . GLU A 1 308 ? 42.854 -3.580 -62.368 1.00 89.69 308 GLU A O 1
ATOM 2447 N N . VAL A 1 309 ? 41.912 -2.919 -60.446 1.00 87.06 309 VAL A N 1
ATOM 2448 C CA . VAL A 1 309 ? 41.788 -1.510 -60.846 1.00 87.06 309 VAL A CA 1
ATOM 2449 C C . VAL A 1 309 ? 43.165 -0.900 -61.105 1.00 87.06 309 VAL A C 1
ATOM 2451 O O . VAL A 1 309 ? 43.344 -0.190 -62.096 1.00 87.06 309 VAL A O 1
ATOM 2454 N N . ALA A 1 310 ? 44.163 -1.178 -60.264 1.00 85.44 310 ALA A N 1
ATOM 2455 C CA . ALA A 1 310 ? 45.527 -0.695 -60.460 1.00 85.44 310 ALA A CA 1
ATOM 2456 C C . ALA A 1 310 ? 46.170 -1.288 -61.724 1.00 85.44 310 ALA A C 1
ATOM 2458 O O . ALA A 1 310 ? 46.855 -0.572 -62.460 1.00 85.44 310 ALA A O 1
ATOM 2459 N N . ARG A 1 311 ? 45.929 -2.572 -62.016 1.00 91.38 311 ARG A N 1
ATOM 2460 C CA . ARG A 1 311 ? 46.373 -3.238 -63.247 1.00 91.38 311 ARG A CA 1
ATOM 2461 C C . ARG A 1 311 ? 45.751 -2.591 -64.479 1.00 91.38 311 ARG A C 1
ATOM 2463 O O . ARG A 1 311 ? 46.491 -2.163 -65.363 1.00 91.38 311 ARG A O 1
ATOM 2470 N N . LEU A 1 312 ? 44.428 -2.433 -64.496 1.00 84.31 312 LEU A N 1
ATOM 2471 C CA . LEU A 1 312 ? 43.714 -1.761 -65.581 1.00 84.31 312 LEU A CA 1
ATOM 2472 C C . LEU A 1 312 ? 44.206 -0.319 -65.752 1.00 84.31 312 LEU A C 1
ATOM 2474 O O . LEU A 1 312 ? 44.506 0.100 -66.865 1.00 84.31 312 LEU A O 1
ATOM 2478 N N . ARG A 1 313 ? 44.412 0.435 -64.667 1.00 81.12 313 ARG A N 1
ATOM 2479 C CA . ARG A 1 313 ? 45.000 1.782 -64.760 1.00 81.12 313 ARG A CA 1
ATOM 2480 C C . ARG A 1 313 ? 46.360 1.770 -65.457 1.00 81.12 313 ARG A C 1
ATOM 2482 O O . ARG A 1 313 ? 46.581 2.628 -66.303 1.00 81.12 313 ARG A O 1
ATOM 2489 N N . ARG A 1 314 ? 47.247 0.809 -65.165 1.00 80.06 314 ARG A N 1
ATOM 2490 C CA . ARG A 1 314 ? 48.554 0.675 -65.846 1.00 80.06 314 ARG A CA 1
ATOM 2491 C C . ARG A 1 314 ? 48.431 0.251 -67.309 1.00 80.06 314 ARG A C 1
ATOM 2493 O O . ARG A 1 314 ? 49.218 0.719 -68.123 1.00 80.06 314 ARG A O 1
ATOM 2500 N N . GLU A 1 315 ? 47.477 -0.614 -67.646 1.00 82.56 315 GLU A N 1
ATOM 2501 C CA . GLU A 1 315 ? 47.240 -1.063 -69.027 1.00 82.56 315 GLU A CA 1
ATOM 2502 C C . GLU A 1 315 ? 46.666 0.060 -69.902 1.00 82.56 315 GLU A C 1
ATOM 2504 O O . GLU A 1 315 ? 47.064 0.210 -71.057 1.00 82.56 315 GLU A O 1
ATOM 2509 N N . TRP A 1 316 ? 45.781 0.886 -69.339 1.00 77.38 316 TRP A N 1
ATOM 2510 C CA . TRP A 1 316 ? 45.098 1.952 -70.066 1.00 77.38 316 TRP A CA 1
ATOM 2511 C C . TRP A 1 316 ? 45.854 3.293 -70.057 1.00 77.38 316 TRP A C 1
ATOM 2513 O O . TRP A 1 316 ? 45.682 4.092 -70.982 1.00 77.38 316 TRP A O 1
ATOM 2523 N N . HIS A 1 317 ? 46.735 3.551 -69.081 1.00 72.62 317 HIS A N 1
ATOM 2524 C CA . HIS A 1 317 ? 47.536 4.787 -69.020 1.00 72.62 317 HIS A CA 1
ATOM 2525 C C . HIS A 1 317 ? 48.336 5.087 -70.304 1.00 72.62 317 HIS A C 1
ATOM 2527 O O . HIS A 1 317 ? 48.323 6.232 -70.748 1.00 72.62 317 HIS A O 1
ATOM 2533 N N . PRO A 1 318 ? 49.014 4.110 -70.942 1.00 71.56 318 PRO A N 1
ATOM 2534 C CA . PRO A 1 318 ? 49.750 4.332 -72.185 1.00 71.56 318 PRO A CA 1
ATOM 2535 C C . PRO A 1 318 ? 48.839 4.653 -73.372 1.00 71.56 318 PRO A C 1
ATOM 2537 O O . PRO A 1 318 ? 49.244 5.379 -74.275 1.00 71.56 318 PRO A O 1
ATOM 2540 N N . THR A 1 319 ? 47.620 4.108 -73.404 1.00 68.94 319 THR A N 1
ATOM 2541 C CA . THR A 1 319 ? 46.624 4.427 -74.438 1.00 68.94 319 THR A CA 1
ATOM 2542 C C . THR A 1 319 ? 46.033 5.818 -74.253 1.00 68.94 319 THR A C 1
ATOM 2544 O O . THR A 1 319 ? 45.899 6.529 -75.245 1.00 68.94 319 THR A O 1
ATOM 2547 N N . PHE A 1 320 ? 45.762 6.241 -73.014 1.00 61.34 320 PHE A N 1
ATOM 2548 C CA . PHE A 1 320 ? 45.350 7.618 -72.723 1.00 61.34 320 PHE A CA 1
ATOM 2549 C C . PHE A 1 320 ? 46.481 8.614 -72.994 1.00 61.34 320 PHE A C 1
ATOM 2551 O O . PHE A 1 320 ? 46.250 9.593 -73.687 1.00 61.34 320 PHE A O 1
ATOM 2558 N N . ALA A 1 321 ? 47.721 8.311 -72.597 1.00 64.25 321 ALA A N 1
ATOM 2559 C CA . ALA A 1 321 ? 48.881 9.149 -72.910 1.00 64.25 321 ALA A CA 1
ATOM 2560 C C . ALA A 1 321 ? 49.097 9.300 -74.426 1.00 64.25 321 ALA A C 1
ATOM 2562 O O . ALA A 1 321 ? 49.330 10.399 -74.913 1.00 64.25 321 ALA A O 1
ATOM 2563 N N . LYS A 1 322 ? 48.934 8.220 -75.204 1.00 67.81 322 LYS A N 1
ATOM 2564 C CA . LYS A 1 322 ? 48.976 8.286 -76.675 1.00 67.81 322 LYS A CA 1
ATOM 2565 C C . LYS A 1 322 ? 47.810 9.073 -77.269 1.00 67.81 322 LYS A C 1
ATOM 2567 O O . LYS A 1 322 ? 47.997 9.704 -78.305 1.00 67.81 322 LYS A O 1
ATOM 2572 N N . ALA A 1 323 ? 46.622 9.011 -76.667 1.00 61.94 323 ALA A N 1
ATOM 2573 C CA . ALA A 1 323 ? 45.467 9.800 -77.085 1.00 61.94 323 ALA A CA 1
ATOM 2574 C C . ALA A 1 323 ? 45.677 11.291 -76.780 1.00 61.94 323 ALA A C 1
ATOM 2576 O O . ALA A 1 323 ? 45.411 12.113 -77.652 1.00 61.94 323 ALA A O 1
ATOM 2577 N N . ASP A 1 324 ? 46.241 11.631 -75.621 1.00 60.78 324 ASP A N 1
ATOM 2578 C CA . ASP A 1 324 ? 46.623 12.996 -75.248 1.00 60.78 324 ASP A CA 1
ATOM 2579 C C . ASP A 1 324 ? 47.745 13.531 -76.143 1.00 60.78 324 ASP A C 1
ATOM 2581 O O . ASP A 1 324 ? 47.657 14.658 -76.628 1.00 60.78 324 ASP A O 1
ATOM 2585 N N . ASP A 1 325 ? 48.746 12.709 -76.470 1.00 65.81 325 ASP A N 1
ATOM 2586 C CA . ASP A 1 325 ? 49.787 13.046 -77.446 1.00 65.81 325 ASP A CA 1
ATOM 2587 C C . ASP A 1 325 ? 49.196 13.275 -78.847 1.00 65.81 325 ASP A C 1
ATOM 2589 O O . ASP A 1 325 ? 49.617 14.190 -79.558 1.00 65.81 325 ASP A O 1
ATOM 2593 N N . LEU A 1 326 ? 48.183 12.494 -79.245 1.00 60.59 326 LEU A N 1
ATOM 2594 C CA . LEU A 1 326 ? 47.435 12.678 -80.495 1.00 60.59 326 LEU A CA 1
ATOM 2595 C C . LEU A 1 326 ? 46.598 13.959 -80.477 1.00 60.59 326 LEU A C 1
ATOM 2597 O O . LEU A 1 326 ? 46.614 14.703 -81.453 1.00 60.59 326 LEU A O 1
ATOM 2601 N N . VAL A 1 327 ? 45.912 14.262 -79.374 1.00 62.03 327 VAL A N 1
ATOM 2602 C CA . VAL A 1 327 ? 45.154 15.508 -79.183 1.00 62.03 327 VAL A CA 1
ATOM 2603 C C . VAL A 1 327 ? 46.098 16.716 -79.199 1.00 62.03 327 VAL A C 1
ATOM 2605 O O . VAL A 1 327 ? 45.809 17.720 -79.855 1.00 62.03 327 VAL A O 1
ATOM 2608 N N . HIS A 1 328 ? 47.271 16.616 -78.571 1.00 61.59 328 HIS A N 1
ATOM 2609 C CA . HIS A 1 328 ? 48.314 17.641 -78.618 1.00 61.59 328 HIS A CA 1
ATOM 2610 C C . HIS A 1 328 ? 48.950 17.780 -80.011 1.00 61.59 328 HIS A C 1
ATOM 2612 O O . HIS A 1 328 ? 49.227 18.903 -80.446 1.00 61.59 328 HIS A O 1
ATOM 2618 N N . ALA A 1 329 ? 49.139 16.683 -80.748 1.00 62.03 329 ALA A N 1
ATOM 2619 C CA . ALA A 1 329 ? 49.621 16.702 -82.129 1.00 62.03 329 ALA A CA 1
ATOM 2620 C C . ALA A 1 329 ? 48.589 17.313 -83.093 1.00 62.03 329 ALA A C 1
ATOM 2622 O O . ALA A 1 329 ? 48.954 18.122 -83.946 1.00 62.03 329 ALA A O 1
ATOM 2623 N N . ILE A 1 330 ? 47.300 17.006 -82.914 1.00 59.44 330 ILE A N 1
ATOM 2624 C CA . ILE A 1 330 ? 46.186 17.597 -83.669 1.00 59.44 330 ILE A CA 1
ATOM 2625 C C . ILE A 1 330 ? 46.063 19.100 -83.361 1.00 59.44 330 ILE A C 1
ATOM 2627 O O . ILE A 1 330 ? 45.907 19.897 -84.288 1.00 59.44 330 ILE A O 1
ATOM 2631 N N . ARG A 1 331 ? 46.242 19.527 -82.099 1.00 58.59 331 ARG A N 1
ATOM 2632 C CA . ARG A 1 331 ? 46.320 20.956 -81.723 1.00 58.59 331 ARG A CA 1
ATOM 2633 C C . ARG A 1 331 ? 47.494 21.682 -82.392 1.00 58.59 331 ARG A C 1
ATOM 2635 O O . ARG A 1 331 ? 47.330 22.821 -82.821 1.00 58.59 331 ARG A O 1
ATOM 2642 N N . LYS A 1 332 ? 48.659 21.037 -82.543 1.00 57.59 332 LYS A N 1
ATOM 2643 C CA . LYS A 1 332 ? 49.826 21.612 -83.247 1.00 57.59 332 LYS A CA 1
ATOM 2644 C C . LYS A 1 332 ? 49.645 21.728 -84.768 1.00 57.59 332 LYS A 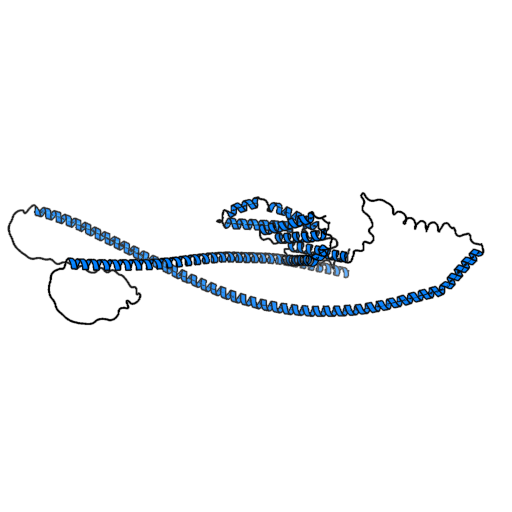C 1
ATOM 2646 O O . LYS A 1 332 ? 50.328 22.542 -85.381 1.00 57.59 332 LYS A O 1
ATOM 2651 N N . GLN A 1 333 ? 48.731 20.971 -85.380 1.00 51.53 333 GLN A N 1
ATOM 2652 C CA . GLN A 1 333 ? 48.451 21.020 -86.826 1.00 51.53 333 GLN A CA 1
ATOM 2653 C C . GLN A 1 333 ? 47.460 22.125 -87.247 1.00 51.53 333 GLN A C 1
ATOM 2655 O O . GLN A 1 333 ? 47.103 22.216 -88.422 1.00 51.53 333 GLN A O 1
ATOM 2660 N N . GLY A 1 334 ? 47.052 23.007 -86.328 1.00 53.97 334 GLY A N 1
ATOM 2661 C CA . GLY A 1 334 ? 46.459 24.303 -86.680 1.00 53.97 334 GLY A CA 1
ATOM 2662 C C . GLY A 1 334 ? 45.107 24.247 -87.400 1.00 53.97 334 GLY A C 1
ATOM 2663 O O . GLY A 1 334 ? 44.809 25.132 -88.198 1.00 53.97 334 GLY A O 1
ATOM 2664 N N . LYS A 1 335 ? 44.281 23.225 -87.142 1.00 54.00 335 LYS A N 1
ATOM 2665 C CA . LYS A 1 335 ? 42.913 23.133 -87.683 1.00 54.00 335 LYS A CA 1
ATOM 2666 C C . LYS A 1 335 ? 41.885 22.711 -86.633 1.00 54.00 335 LYS A C 1
ATOM 2668 O O . LYS A 1 335 ? 41.158 21.759 -86.854 1.00 54.00 335 LYS A O 1
ATOM 2673 N N . TYR A 1 336 ? 41.807 23.432 -85.519 1.00 45.56 336 TYR A N 1
ATOM 2674 C CA . TYR A 1 336 ? 40.561 23.619 -84.765 1.00 45.56 336 TYR A CA 1
ATOM 2675 C C . TYR A 1 336 ? 40.588 25.011 -84.116 1.00 45.56 336 TYR A C 1
ATOM 2677 O O . TYR A 1 336 ? 41.680 25.514 -83.826 1.00 45.56 336 TYR A O 1
ATOM 2685 N N . PRO A 1 337 ? 39.425 25.663 -83.930 1.00 45.19 337 PRO A N 1
ATOM 2686 C CA . PRO A 1 337 ? 39.351 26.938 -83.233 1.00 45.19 337 PRO A CA 1
ATOM 2687 C C . PRO A 1 337 ? 39.879 26.755 -81.809 1.00 45.19 337 PRO A C 1
ATOM 2689 O O . PRO A 1 337 ? 39.721 25.682 -81.221 1.00 45.19 337 PRO A O 1
ATOM 2692 N N . LYS A 1 338 ? 40.516 27.799 -81.269 1.00 48.91 338 LYS A N 1
ATOM 2693 C CA . LYS A 1 338 ? 40.880 27.876 -79.850 1.00 48.91 338 LYS A CA 1
ATOM 2694 C C . LYS A 1 338 ? 39.702 27.383 -78.988 1.00 48.91 338 LYS A C 1
ATOM 2696 O O . LYS A 1 338 ? 38.572 27.783 -79.276 1.00 48.91 338 LYS A O 1
ATOM 2701 N N . PRO A 1 339 ? 39.935 26.552 -77.956 1.00 41.16 339 PRO A N 1
ATOM 2702 C CA . PRO A 1 339 ? 38.951 26.374 -76.901 1.00 41.16 339 PRO A CA 1
ATOM 2703 C C . PRO A 1 339 ? 38.577 27.758 -76.373 1.00 41.16 339 PRO A C 1
ATOM 2705 O O . PRO A 1 339 ? 39.449 28.598 -76.158 1.00 41.16 339 PRO A O 1
ATOM 2708 N N . ILE A 1 340 ? 37.278 27.992 -76.262 1.00 45.00 340 ILE A N 1
ATOM 2709 C CA . ILE A 1 340 ? 36.694 29.158 -75.616 1.00 45.00 340 ILE A CA 1
ATOM 2710 C C . ILE A 1 340 ? 37.288 29.224 -74.201 1.00 45.00 340 ILE A C 1
ATOM 2712 O O . ILE A 1 340 ? 37.025 28.345 -73.387 1.00 45.00 340 ILE A O 1
ATOM 2716 N N . GLU A 1 341 ? 38.112 30.238 -73.930 1.00 44.75 341 GLU A N 1
ATOM 2717 C CA . GLU A 1 341 ? 38.668 30.560 -72.602 1.00 44.75 341 GLU A CA 1
ATOM 2718 C C . GLU A 1 341 ? 37.584 31.080 -71.625 1.00 44.75 341 GLU A C 1
ATOM 2720 O O . GLU A 1 341 ? 37.902 31.535 -70.536 1.00 44.75 341 GLU A O 1
ATOM 2725 N N . GLU A 1 342 ? 36.297 30.990 -71.974 1.00 44.06 342 GLU A N 1
ATOM 2726 C CA . GLU A 1 342 ? 35.165 31.499 -71.177 1.00 44.06 342 GLU A CA 1
ATOM 2727 C C . GLU A 1 342 ? 34.458 30.413 -70.337 1.00 44.06 342 GLU A C 1
ATOM 2729 O O . GLU A 1 342 ? 33.351 30.636 -69.867 1.00 44.06 342 GLU A O 1
ATOM 2734 N N . ALA A 1 343 ? 35.058 29.232 -70.137 1.00 45.41 343 ALA A N 1
ATOM 2735 C CA . ALA A 1 343 ? 34.466 28.172 -69.299 1.00 45.41 343 ALA A CA 1
ATOM 2736 C C . ALA A 1 343 ? 35.284 27.805 -68.043 1.00 45.41 343 ALA A C 1
ATOM 2738 O O . ALA A 1 343 ? 34.820 26.997 -67.243 1.00 45.41 343 ALA A O 1
ATOM 2739 N N . GLU A 1 344 ? 36.464 28.400 -67.838 1.00 41.16 344 GLU A N 1
ATOM 2740 C CA . GLU A 1 344 ? 37.264 28.211 -66.610 1.00 41.16 344 GLU A CA 1
ATOM 2741 C C . GLU A 1 344 ? 37.212 29.422 -65.659 1.00 41.16 344 GLU A C 1
ATOM 2743 O O . GLU A 1 344 ? 37.651 29.315 -64.522 1.00 41.16 344 GLU A O 1
ATOM 2748 N N . THR A 1 345 ? 36.591 30.544 -66.045 1.00 46.12 345 THR A N 1
ATOM 2749 C CA . THR A 1 345 ? 36.420 31.708 -65.151 1.00 46.12 345 THR A CA 1
ATOM 2750 C C . THR A 1 345 ? 35.169 31.665 -64.266 1.00 46.12 345 THR A C 1
ATOM 2752 O O . THR A 1 345 ? 35.101 32.428 -63.309 1.00 46.12 345 THR A O 1
ATOM 2755 N N . ASP A 1 346 ? 34.226 30.748 -64.507 1.00 44.56 346 ASP A N 1
ATOM 2756 C CA . ASP A 1 346 ? 32.999 30.622 -63.694 1.00 44.56 346 ASP A CA 1
ATOM 2757 C C . ASP A 1 346 ? 33.047 29.470 -62.668 1.00 44.56 346 ASP A C 1
ATOM 2759 O O . ASP A 1 346 ? 32.166 29.364 -61.817 1.00 44.56 346 ASP A O 1
ATOM 2763 N N . ALA A 1 347 ? 34.081 28.619 -62.699 1.00 43.50 347 ALA A N 1
ATOM 2764 C CA . ALA A 1 347 ? 34.267 27.547 -61.711 1.00 43.50 347 ALA A CA 1
ATOM 2765 C C . ALA A 1 347 ? 35.178 27.952 -60.534 1.00 43.50 347 ALA A C 1
ATOM 2767 O O . ALA A 1 347 ? 35.014 27.421 -59.435 1.00 43.50 347 ALA A O 1
ATOM 2768 N N . ASP A 1 348 ? 36.070 28.930 -60.730 1.00 39.78 348 ASP A N 1
ATOM 2769 C CA . ASP A 1 348 ? 36.939 29.465 -59.670 1.00 39.78 348 ASP A CA 1
ATOM 2770 C C . ASP A 1 348 ? 36.333 30.690 -58.952 1.00 39.78 348 ASP A C 1
ATOM 2772 O O . ASP A 1 348 ? 36.691 30.974 -57.811 1.00 39.78 348 ASP A O 1
ATOM 2776 N N . ALA A 1 349 ? 35.318 31.347 -59.530 1.00 42.22 349 ALA A N 1
ATOM 2777 C CA . ALA A 1 349 ? 34.565 32.419 -58.863 1.00 42.22 349 ALA A CA 1
ATOM 2778 C C . ALA A 1 349 ? 33.605 31.920 -57.757 1.00 42.22 349 ALA A C 1
ATOM 2780 O O . ALA A 1 349 ? 33.088 32.719 -56.984 1.00 42.22 349 ALA A O 1
ATOM 2781 N N . ALA A 1 350 ? 33.380 30.605 -57.641 1.00 45.12 350 ALA A N 1
ATOM 2782 C CA . ALA A 1 350 ? 32.534 30.009 -56.600 1.00 45.12 350 ALA A CA 1
ATOM 2783 C C . ALA A 1 350 ? 33.326 29.411 -55.418 1.00 45.12 350 ALA A C 1
ATOM 2785 O O . ALA A 1 350 ? 32.731 28.787 -54.538 1.00 45.12 350 ALA A O 1
ATOM 2786 N N . ARG A 1 351 ? 34.660 29.565 -55.386 1.00 42.66 351 ARG A N 1
ATOM 2787 C CA . ARG A 1 351 ? 35.522 28.962 -54.351 1.00 42.66 351 ARG A CA 1
ATOM 2788 C C . ARG A 1 351 ? 36.333 29.940 -53.499 1.00 42.66 351 ARG A C 1
ATOM 2790 O O . ARG A 1 351 ? 36.875 29.490 -52.495 1.00 42.66 351 ARG A O 1
ATOM 2797 N N . ASP A 1 352 ? 36.352 31.232 -53.826 1.00 38.53 352 ASP A N 1
ATOM 2798 C CA . ASP A 1 352 ? 37.208 32.226 -53.148 1.00 38.53 352 ASP A CA 1
ATOM 2799 C C . ASP A 1 352 ? 36.458 33.342 -52.386 1.00 38.53 352 ASP A C 1
ATOM 2801 O O . ASP A 1 352 ? 37.090 34.204 -51.782 1.00 38.53 352 ASP A O 1
ATOM 2805 N N . ASP A 1 353 ? 35.122 33.300 -52.307 1.00 39.28 353 ASP A N 1
ATOM 2806 C CA . ASP A 1 353 ? 34.327 34.302 -51.565 1.00 39.28 353 ASP A CA 1
ATOM 2807 C C . ASP A 1 353 ? 34.140 33.987 -50.062 1.00 39.28 353 ASP A C 1
ATOM 2809 O O . ASP A 1 353 ? 33.452 34.723 -49.356 1.00 39.28 353 ASP A O 1
ATOM 2813 N N . ASN A 1 354 ? 34.768 32.926 -49.532 1.00 40.88 354 ASN A N 1
ATOM 2814 C CA . ASN A 1 354 ? 34.571 32.490 -48.137 1.00 40.88 354 ASN A CA 1
ATOM 2815 C C . ASN A 1 354 ? 35.831 32.538 -47.246 1.00 40.88 354 ASN A C 1
ATOM 2817 O O . ASN A 1 354 ? 35.868 31.883 -46.208 1.00 40.88 354 ASN A O 1
ATOM 2821 N N . ALA A 1 355 ? 36.866 33.298 -47.628 1.00 39.41 355 ALA A N 1
ATOM 2822 C CA . ALA A 1 355 ? 38.129 33.372 -46.872 1.00 39.41 355 ALA A CA 1
ATOM 2823 C C . ALA A 1 355 ? 38.534 34.780 -46.383 1.00 39.41 355 ALA A C 1
ATOM 2825 O O . ALA A 1 355 ? 39.612 34.940 -45.812 1.00 39.41 355 ALA A O 1
ATOM 2826 N N . GLN A 1 356 ? 37.702 35.813 -46.556 1.00 41.25 356 GLN A N 1
ATOM 2827 C CA . GLN A 1 356 ? 38.018 37.170 -46.085 1.00 41.25 356 GLN A CA 1
ATOM 2828 C C . GLN A 1 356 ? 36.815 37.870 -45.448 1.00 41.25 356 GLN A C 1
ATOM 2830 O O . GLN A 1 356 ? 36.261 38.819 -46.003 1.00 41.25 356 GLN A O 1
ATOM 2835 N N . ARG A 1 357 ? 36.436 37.444 -44.237 1.00 37.81 357 ARG A N 1
ATOM 2836 C CA . ARG A 1 357 ? 35.690 38.315 -43.314 1.00 37.81 357 ARG A CA 1
ATOM 2837 C C . ARG A 1 357 ? 35.827 37.934 -41.836 1.00 37.81 357 ARG A C 1
ATOM 2839 O O . ARG A 1 357 ? 34.857 37.974 -41.094 1.00 37.81 357 ARG A O 1
ATOM 2846 N N . ASP A 1 358 ? 37.051 37.647 -41.401 1.00 41.62 358 ASP A N 1
ATOM 2847 C CA . ASP A 1 358 ? 37.412 37.738 -39.984 1.00 41.62 358 ASP A CA 1
ATOM 2848 C C . ASP A 1 358 ? 37.882 39.166 -39.695 1.00 41.62 358 ASP A C 1
ATOM 2850 O O . ASP A 1 358 ? 38.994 39.562 -40.047 1.00 41.62 358 ASP A O 1
ATOM 2854 N N . GLY A 1 359 ? 37.002 39.964 -39.098 1.00 36.47 359 GLY A N 1
ATOM 2855 C CA . GLY A 1 359 ? 37.317 41.325 -38.688 1.00 36.47 359 GLY A CA 1
ATOM 2856 C C . GLY A 1 359 ? 36.093 42.062 -38.165 1.00 36.47 359 GLY A C 1
ATOM 2857 O O . GLY A 1 359 ? 35.345 42.640 -38.947 1.00 36.47 359 GLY A O 1
ATOM 2858 N N . ASP A 1 360 ? 35.968 42.057 -36.839 1.00 42.47 360 ASP A N 1
ATOM 2859 C CA . ASP A 1 360 ? 35.243 43.028 -36.013 1.00 42.47 360 ASP A CA 1
ATOM 2860 C C . ASP A 1 360 ? 33.702 43.007 -36.047 1.00 42.47 360 ASP A C 1
ATOM 2862 O O . ASP A 1 360 ? 33.080 43.630 -36.902 1.00 42.47 360 ASP A O 1
ATOM 2866 N N . ALA A 1 361 ? 33.082 42.400 -35.023 1.00 33.53 361 ALA A N 1
ATOM 2867 C CA . ALA A 1 361 ? 32.042 43.050 -34.205 1.00 33.53 361 ALA A CA 1
ATOM 2868 C C . ALA A 1 361 ? 31.476 42.103 -33.130 1.00 33.53 361 ALA A C 1
ATOM 2870 O O . ALA A 1 361 ? 30.858 41.084 -33.421 1.00 33.53 361 ALA A O 1
ATOM 2871 N N . GLU A 1 362 ? 31.634 42.510 -31.876 1.00 32.91 362 GLU A N 1
ATOM 2872 C CA . GLU A 1 362 ? 30.831 42.066 -30.734 1.00 32.91 362 GLU A CA 1
ATOM 2873 C C . GLU A 1 362 ? 29.660 43.080 -30.537 1.00 32.91 362 GLU A C 1
ATOM 2875 O O . GLU A 1 362 ? 29.650 44.135 -31.178 1.00 32.91 362 GLU A O 1
ATOM 2880 N N . PRO A 1 363 ? 28.711 42.873 -29.608 1.00 55.69 363 PRO A N 1
ATOM 2881 C CA . PRO A 1 363 ? 27.488 42.071 -29.729 1.00 55.69 363 PRO A CA 1
ATOM 2882 C C . PRO A 1 363 ? 26.215 42.938 -29.555 1.00 55.69 363 PRO A C 1
ATOM 2884 O O . PRO A 1 363 ? 26.268 43.909 -28.809 1.00 55.69 363 PRO A O 1
ATOM 2887 N N . ASN A 1 364 ? 25.074 42.610 -30.191 1.00 34.75 364 ASN A N 1
ATOM 2888 C CA . ASN A 1 364 ? 23.704 42.942 -29.717 1.00 34.75 364 ASN A CA 1
ATOM 2889 C C . ASN A 1 364 ? 22.599 42.488 -30.710 1.00 34.75 364 ASN A C 1
ATOM 2891 O O . ASN A 1 364 ? 22.352 43.187 -31.688 1.00 34.75 364 ASN A O 1
ATOM 2895 N N . ASP A 1 365 ? 21.912 41.387 -30.358 1.00 39.19 365 ASP A N 1
ATOM 2896 C CA . ASP A 1 365 ? 20.486 41.038 -30.612 1.00 39.19 365 ASP A CA 1
ATOM 2897 C C . ASP A 1 365 ? 19.951 40.898 -32.069 1.00 39.19 365 ASP A C 1
ATOM 2899 O O . ASP A 1 365 ? 20.496 41.481 -33.001 1.00 39.19 365 ASP A O 1
ATOM 2903 N N . PRO A 1 366 ? 18.762 40.301 -32.317 1.00 47.34 366 PRO A N 1
ATOM 2904 C CA . PRO A 1 366 ? 18.181 39.016 -31.897 1.00 47.34 366 PRO A CA 1
ATOM 2905 C C . PRO A 1 366 ? 17.698 38.215 -33.134 1.00 47.34 366 PRO A C 1
ATOM 2907 O O . PRO A 1 366 ? 16.779 38.652 -33.823 1.00 47.34 366 PRO A O 1
ATOM 2910 N N . ASN A 1 367 ? 18.251 37.037 -33.426 1.00 33.19 367 ASN A N 1
ATOM 2911 C CA . ASN A 1 367 ? 17.588 35.997 -34.234 1.00 33.19 367 ASN A CA 1
ATOM 2912 C C . ASN A 1 367 ? 18.358 34.671 -34.100 1.00 33.19 367 ASN A C 1
ATOM 2914 O O . ASN A 1 367 ? 19.579 34.701 -33.937 1.00 33.19 367 ASN A O 1
ATOM 2918 N N . PRO A 1 368 ? 17.661 33.520 -34.097 1.00 36.41 368 PRO A N 1
ATOM 2919 C CA . PRO A 1 368 ? 18.246 32.233 -33.737 1.00 36.41 368 PRO A CA 1
ATOM 2920 C C . PRO A 1 368 ? 19.203 31.759 -34.842 1.00 36.41 368 PRO A C 1
ATOM 2922 O O . PRO A 1 368 ? 18.897 31.965 -36.018 1.00 36.41 368 PRO A O 1
ATOM 2925 N N . PRO A 1 369 ? 20.334 31.111 -34.514 1.00 38.91 369 PRO A N 1
ATOM 2926 C CA . PRO A 1 369 ? 21.127 30.446 -35.530 1.00 38.91 369 PRO A CA 1
ATOM 2927 C C . PRO A 1 369 ? 20.361 29.198 -35.984 1.00 38.91 369 PRO A C 1
ATOM 2929 O O . PRO A 1 369 ? 20.251 28.205 -35.266 1.00 38.91 369 PRO A O 1
ATOM 2932 N N . GLU A 1 370 ? 19.770 29.274 -37.173 1.00 46.38 370 GLU A N 1
ATOM 2933 C CA . GLU A 1 370 ? 19.427 28.089 -37.947 1.00 46.38 370 GLU A CA 1
ATOM 2934 C C . GLU A 1 370 ? 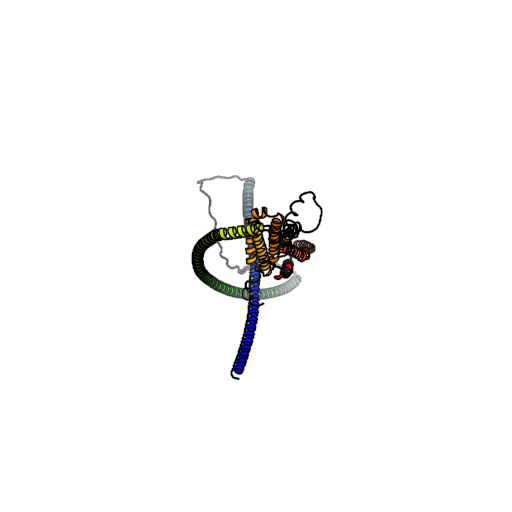20.733 27.479 -38.469 1.00 46.38 370 GLU A C 1
ATOM 2936 O O . GLU A 1 370 ? 21.435 28.106 -39.261 1.00 46.38 370 GLU A O 1
ATOM 2941 N N . GLY A 1 371 ? 21.037 26.256 -38.025 1.00 40.88 371 GLY A N 1
ATOM 2942 C CA . GLY A 1 371 ? 22.037 25.392 -38.655 1.00 40.88 371 GLY A CA 1
ATOM 2943 C C . GLY A 1 371 ? 23.246 25.023 -37.796 1.00 40.88 371 GLY A C 1
ATOM 2944 O O . GLY A 1 371 ? 24.367 25.299 -38.202 1.00 40.88 371 GLY A O 1
ATOM 2945 N N . ASP A 1 372 ? 23.038 24.332 -36.671 1.00 36.25 372 ASP A N 1
ATOM 2946 C CA . ASP A 1 372 ? 24.092 23.487 -36.088 1.00 36.25 372 ASP A CA 1
ATOM 2947 C C . ASP A 1 372 ? 24.028 22.099 -36.751 1.00 36.25 372 ASP A C 1
ATOM 2949 O O . ASP A 1 372 ? 23.429 21.155 -36.228 1.00 36.25 372 ASP A O 1
ATOM 2953 N N . GLU A 1 373 ? 24.613 21.984 -37.944 1.00 47.41 373 GLU A N 1
ATOM 2954 C CA . GLU A 1 373 ? 25.099 20.694 -38.434 1.00 47.41 373 GLU A CA 1
ATOM 2955 C C . GLU A 1 373 ? 26.352 20.332 -37.606 1.00 47.41 373 GLU A C 1
ATOM 2957 O O . GLU A 1 373 ? 27.321 21.085 -37.550 1.00 47.41 373 GLU A O 1
ATOM 2962 N N . ASP A 1 374 ? 26.285 19.180 -36.929 1.00 41.03 374 ASP A N 1
ATOM 2963 C CA . ASP A 1 374 ? 27.378 18.462 -36.252 1.00 41.03 374 ASP A CA 1
ATOM 2964 C C . ASP A 1 374 ? 27.875 18.944 -34.871 1.00 41.03 374 ASP A C 1
ATOM 2966 O O . ASP A 1 374 ? 29.069 18.907 -34.564 1.00 41.03 374 ASP A O 1
ATOM 2970 N N . LEU A 1 375 ? 26.960 19.204 -33.929 1.00 45.03 375 LEU A N 1
ATOM 2971 C CA . LEU A 1 375 ? 27.250 18.898 -32.517 1.00 45.03 375 LEU A CA 1
ATOM 2972 C C . LEU A 1 375 ? 27.193 17.373 -32.320 1.00 45.03 375 LEU A C 1
ATOM 2974 O O . LEU A 1 375 ? 26.178 16.819 -31.885 1.00 45.03 375 LEU A O 1
ATOM 2978 N N . GLU A 1 376 ? 28.276 16.664 -32.657 1.00 53.72 376 GLU A N 1
ATOM 2979 C CA . GLU A 1 376 ? 28.418 15.257 -32.275 1.00 53.72 376 GLU A CA 1
ATOM 2980 C C . GLU A 1 376 ? 28.335 15.142 -30.744 1.00 53.72 376 GLU A C 1
ATOM 2982 O O . GLU A 1 376 ? 29.295 15.415 -30.024 1.00 53.72 376 GLU A O 1
ATOM 2987 N N . LEU A 1 377 ? 27.167 14.725 -30.238 1.00 56.25 377 LEU A N 1
ATOM 2988 C CA . LEU A 1 377 ? 26.950 14.452 -28.816 1.00 56.25 377 LEU A CA 1
ATOM 2989 C C . LEU A 1 377 ? 28.067 13.546 -28.302 1.00 56.25 377 LEU A C 1
ATOM 2991 O O . LEU A 1 377 ? 28.227 12.419 -28.802 1.00 56.25 377 LEU A O 1
ATOM 2995 N N . THR A 1 378 ? 28.803 14.011 -27.292 1.00 71.06 378 THR A N 1
ATOM 2996 C CA . THR A 1 378 ? 29.892 13.232 -26.705 1.00 71.06 378 THR A CA 1
ATOM 2997 C C . THR A 1 378 ? 29.343 11.932 -26.112 1.00 71.06 378 THR A C 1
ATOM 2999 O O . THR A 1 378 ? 28.152 11.809 -25.809 1.00 71.06 378 THR A O 1
ATOM 3002 N N . LEU A 1 379 ? 30.199 10.924 -25.910 1.00 66.81 379 LEU A N 1
ATOM 3003 C CA . LEU A 1 379 ? 29.781 9.687 -25.237 1.00 66.81 379 LEU A CA 1
ATOM 3004 C C . LEU A 1 379 ? 29.143 9.979 -23.866 1.00 66.81 379 LEU A C 1
ATOM 3006 O O . LEU A 1 379 ? 28.165 9.331 -23.498 1.00 66.81 379 LEU A O 1
ATOM 3010 N N . MET A 1 380 ? 29.658 10.982 -23.149 1.00 65.19 380 MET A N 1
ATOM 3011 C CA . MET A 1 380 ? 29.113 11.414 -21.866 1.00 65.19 380 MET A CA 1
ATOM 3012 C C . MET A 1 380 ? 27.716 12.026 -22.026 1.00 65.19 380 MET A C 1
ATOM 3014 O O . MET A 1 380 ? 26.812 11.660 -21.281 1.00 65.19 380 MET A O 1
ATOM 3018 N N . ASP A 1 381 ? 27.493 12.864 -23.042 1.00 63.59 381 ASP A N 1
ATOM 3019 C CA . ASP A 1 381 ? 26.171 13.444 -23.321 1.00 63.59 381 ASP A CA 1
ATOM 3020 C C . ASP A 1 381 ? 25.145 12.374 -23.701 1.00 63.59 381 ASP A C 1
ATOM 3022 O O . ASP A 1 381 ? 24.000 12.414 -23.253 1.00 63.59 381 ASP A O 1
ATOM 3026 N N . ARG A 1 382 ? 25.563 11.357 -24.462 1.00 65.75 382 ARG A N 1
ATOM 3027 C CA . ARG A 1 382 ? 24.714 10.208 -24.817 1.00 65.75 382 ARG A CA 1
ATOM 3028 C C . ARG A 1 382 ? 24.352 9.366 -23.591 1.00 65.75 382 ARG A C 1
ATOM 3030 O O . ARG A 1 382 ? 23.197 8.967 -23.446 1.00 65.75 382 ARG A O 1
ATOM 3037 N N . ILE A 1 383 ? 25.309 9.111 -22.696 1.00 65.94 383 ILE A N 1
ATOM 3038 C CA . ILE A 1 383 ? 25.070 8.398 -21.429 1.00 65.94 383 ILE A CA 1
ATOM 3039 C C . ILE A 1 383 ? 24.140 9.216 -20.527 1.00 65.94 383 ILE A C 1
ATOM 3041 O O . ILE A 1 383 ? 23.169 8.680 -19.994 1.00 65.94 383 ILE A O 1
ATOM 3045 N N . ASN A 1 384 ? 24.376 10.522 -20.417 1.00 66.75 384 ASN A N 1
ATOM 3046 C CA . ASN A 1 384 ? 23.547 11.443 -19.648 1.00 66.75 384 ASN A CA 1
ATOM 3047 C C . ASN A 1 384 ? 22.114 11.505 -20.193 1.00 66.75 384 ASN A C 1
ATOM 3049 O O . ASN A 1 384 ? 21.160 11.438 -19.420 1.00 66.75 384 ASN A O 1
ATOM 3053 N N . TYR A 1 385 ? 21.942 11.529 -21.515 1.00 70.56 385 TYR A N 1
ATOM 3054 C CA . TYR A 1 385 ? 20.632 11.452 -22.160 1.00 70.56 385 TYR A CA 1
ATOM 3055 C C . TYR A 1 385 ? 19.896 10.146 -21.825 1.00 70.56 385 TYR A C 1
ATOM 3057 O O . TYR A 1 385 ? 18.725 10.178 -21.445 1.00 70.56 385 TYR A O 1
ATOM 3065 N N . LEU A 1 386 ? 20.574 8.995 -21.909 1.00 70.31 386 LEU A N 1
ATOM 3066 C CA . LEU A 1 386 ? 19.991 7.693 -21.556 1.00 70.31 386 LEU A CA 1
ATOM 3067 C C . LEU A 1 386 ? 19.607 7.615 -20.072 1.00 70.31 386 LEU A C 1
ATOM 3069 O O . LEU A 1 386 ? 18.545 7.097 -19.727 1.00 70.31 386 LEU A O 1
ATOM 3073 N N . ASN A 1 387 ? 20.435 8.179 -19.198 1.00 72.19 387 ASN A N 1
ATOM 3074 C CA . ASN A 1 387 ? 20.167 8.300 -17.769 1.00 72.19 387 ASN A CA 1
ATOM 3075 C C . ASN A 1 387 ? 18.905 9.136 -17.496 1.00 72.19 387 ASN A C 1
ATOM 3077 O O . ASN A 1 387 ? 18.014 8.702 -16.762 1.00 72.19 387 ASN A O 1
ATOM 3081 N N . MET A 1 388 ? 18.768 10.283 -18.162 1.00 75.50 388 MET A N 1
ATOM 3082 C CA . MET A 1 388 ? 17.577 11.133 -18.074 1.00 75.50 388 MET A CA 1
ATOM 3083 C C . MET A 1 388 ? 16.326 10.453 -18.637 1.00 75.50 388 MET A C 1
ATOM 3085 O O . MET A 1 388 ? 15.255 10.511 -18.032 1.00 75.50 388 MET A O 1
ATOM 3089 N N . ALA A 1 389 ? 16.456 9.760 -19.767 1.00 74.12 389 ALA A N 1
ATOM 3090 C CA . ALA A 1 389 ? 15.394 8.958 -20.364 1.00 74.12 389 ALA A CA 1
ATOM 3091 C C . ALA A 1 389 ? 14.872 7.885 -19.396 1.00 74.12 389 ALA A C 1
ATOM 3093 O O . ALA A 1 389 ? 13.659 7.753 -19.197 1.00 74.12 389 ALA A O 1
ATOM 3094 N N . CYS A 1 390 ? 15.783 7.145 -18.760 1.00 76.62 390 CYS A N 1
ATOM 3095 C CA . CYS A 1 390 ? 15.453 6.156 -17.739 1.00 76.62 390 CYS A CA 1
ATOM 3096 C C . CYS A 1 390 ? 14.748 6.802 -16.543 1.00 76.62 390 CYS A C 1
ATOM 3098 O O . CYS A 1 390 ? 13.701 6.310 -16.120 1.00 76.62 390 CYS A O 1
ATOM 3100 N N . PHE A 1 391 ? 15.251 7.937 -16.052 1.00 82.12 391 PHE A N 1
ATOM 3101 C CA . PHE A 1 391 ? 14.628 8.669 -14.952 1.00 82.12 391 PHE A CA 1
ATOM 3102 C C . PHE A 1 391 ? 13.190 9.101 -15.278 1.00 82.12 391 PHE A C 1
ATOM 3104 O O . PHE A 1 391 ? 12.268 8.803 -14.515 1.00 82.12 391 PHE A O 1
ATOM 3111 N N . PHE A 1 392 ? 12.959 9.736 -16.433 1.00 78.00 392 PHE A N 1
ATOM 3112 C CA . PHE A 1 392 ? 11.616 10.166 -16.842 1.00 78.00 392 PHE A CA 1
ATOM 3113 C C . PHE A 1 392 ? 10.645 8.997 -16.993 1.00 78.00 392 PHE A C 1
ATOM 3115 O O . PHE A 1 392 ? 9.471 9.107 -16.632 1.00 78.00 392 PHE A O 1
ATOM 3122 N N . ARG A 1 393 ? 11.128 7.858 -17.490 1.00 77.88 393 ARG A N 1
ATOM 3123 C CA . ARG A 1 393 ? 10.317 6.651 -17.632 1.00 77.88 393 ARG A CA 1
ATOM 3124 C C . ARG A 1 393 ? 9.921 6.081 -16.272 1.00 77.88 393 ARG A C 1
ATOM 3126 O O . ARG A 1 393 ? 8.743 5.812 -16.044 1.00 77.88 393 ARG A O 1
ATOM 3133 N N . THR A 1 394 ? 10.881 5.953 -15.359 1.00 82.88 394 THR A N 1
ATOM 3134 C CA . THR A 1 394 ? 10.642 5.481 -13.989 1.00 82.88 394 THR A CA 1
ATOM 3135 C C . THR A 1 394 ? 9.695 6.416 -13.243 1.00 82.88 394 THR A C 1
ATOM 3137 O O . THR A 1 394 ? 8.732 5.947 -12.642 1.00 82.88 394 THR A O 1
ATOM 3140 N N . ARG A 1 395 ? 9.875 7.737 -13.370 1.00 83.81 395 ARG A N 1
ATOM 3141 C CA . ARG A 1 395 ? 8.947 8.754 -12.848 1.00 83.81 395 ARG A CA 1
ATOM 3142 C C . ARG A 1 395 ? 7.509 8.509 -13.314 1.00 83.81 395 ARG A C 1
ATOM 3144 O O . ARG A 1 395 ? 6.598 8.487 -12.488 1.00 83.81 395 ARG A O 1
ATOM 3151 N N . ASN A 1 396 ? 7.296 8.301 -14.613 1.00 82.25 396 ASN A N 1
ATOM 3152 C CA . ASN A 1 396 ? 5.952 8.091 -15.161 1.00 82.25 396 ASN A CA 1
ATOM 3153 C C . ASN A 1 396 ? 5.327 6.782 -14.657 1.00 82.25 396 ASN A C 1
ATOM 3155 O O . ASN A 1 396 ? 4.134 6.749 -14.359 1.00 82.25 396 ASN A O 1
ATOM 3159 N N . TYR A 1 397 ? 6.123 5.717 -14.512 1.00 83.12 397 TYR A N 1
ATOM 3160 C CA . TYR A 1 397 ? 5.648 4.467 -13.916 1.00 83.12 397 TYR A CA 1
ATOM 3161 C C . TYR A 1 397 ? 5.297 4.615 -12.434 1.00 83.12 397 TYR A C 1
ATOM 3163 O O . TYR A 1 397 ? 4.309 4.031 -11.998 1.00 83.12 397 TYR A O 1
ATOM 3171 N N . ILE A 1 398 ? 6.044 5.417 -11.669 1.00 85.88 398 ILE A N 1
ATOM 3172 C CA . ILE A 1 398 ? 5.709 5.734 -10.272 1.00 85.88 398 ILE A CA 1
ATOM 3173 C C . ILE A 1 398 ? 4.360 6.457 -10.205 1.00 85.88 398 ILE A C 1
ATOM 3175 O O . ILE A 1 398 ? 3.481 6.036 -9.456 1.00 85.88 398 ILE A O 1
ATOM 3179 N N . GLN A 1 399 ? 4.169 7.509 -11.007 1.00 83.06 399 GLN A N 1
ATOM 3180 C CA . GLN A 1 399 ? 2.915 8.273 -11.047 1.00 83.06 399 GLN A CA 1
ATOM 3181 C C . GLN A 1 399 ? 1.724 7.391 -11.447 1.00 83.06 399 GLN A C 1
ATOM 3183 O O . GLN A 1 399 ? 0.676 7.443 -10.803 1.00 83.06 399 GLN A O 1
ATOM 3188 N N . LEU A 1 400 ? 1.900 6.520 -12.447 1.00 83.44 400 LEU A N 1
ATOM 3189 C CA . LEU A 1 400 ? 0.871 5.564 -12.852 1.00 83.44 400 LEU A CA 1
ATOM 3190 C C . LEU A 1 400 ? 0.575 4.541 -11.747 1.00 83.44 400 LEU A C 1
ATOM 3192 O O . LEU A 1 400 ? -0.585 4.312 -11.422 1.00 83.44 400 LEU A O 1
ATOM 3196 N N . ALA A 1 401 ? 1.602 3.956 -11.129 1.00 81.88 401 ALA A N 1
ATOM 3197 C CA . ALA A 1 401 ? 1.424 2.985 -10.054 1.00 81.88 401 ALA A CA 1
ATOM 3198 C C . ALA A 1 401 ? 0.691 3.594 -8.848 1.00 81.88 401 ALA A C 1
ATOM 3200 O O . ALA A 1 401 ? -0.173 2.942 -8.264 1.00 81.88 401 ALA A O 1
ATOM 3201 N N . LEU A 1 402 ? 0.991 4.849 -8.497 1.00 83.69 402 LEU A N 1
ATOM 3202 C CA . LEU A 1 402 ? 0.284 5.580 -7.443 1.00 83.69 402 LEU A CA 1
ATOM 3203 C C . LEU A 1 402 ? -1.176 5.856 -7.819 1.00 83.69 402 LEU A C 1
ATOM 3205 O O . LEU A 1 402 ? -2.059 5.701 -6.978 1.00 83.69 402 LEU A O 1
ATOM 3209 N N . ARG A 1 403 ? -1.449 6.205 -9.081 1.00 82.88 403 ARG A N 1
ATOM 3210 C CA . ARG A 1 403 ? -2.812 6.411 -9.588 1.00 82.88 403 ARG A CA 1
ATOM 3211 C C . ARG A 1 403 ? -3.656 5.136 -9.537 1.00 82.88 403 ARG A C 1
ATOM 3213 O O . ARG A 1 403 ? -4.806 5.177 -9.104 1.00 82.88 403 ARG A O 1
ATOM 3220 N N . GLU A 1 404 ? -3.083 4.007 -9.946 1.00 81.25 404 GLU A N 1
ATOM 3221 C CA . GLU A 1 404 ? -3.758 2.702 -9.956 1.00 81.25 404 GLU A CA 1
ATOM 3222 C C . GLU A 1 404 ? -3.838 2.053 -8.559 1.00 81.25 404 GLU A C 1
ATOM 3224 O O . GLU A 1 404 ? -4.382 0.963 -8.402 1.00 81.25 404 GLU A O 1
ATOM 3229 N N . GLY A 1 405 ? -3.304 2.703 -7.517 1.00 79.69 405 GLY A N 1
ATOM 3230 C CA . GLY A 1 405 ? -3.279 2.157 -6.156 1.00 79.69 405 GLY A CA 1
ATOM 3231 C C . GLY A 1 405 ? -2.305 0.985 -5.975 1.00 79.69 405 GLY A C 1
ATOM 3232 O O . GLY A 1 405 ? -2.339 0.296 -4.952 1.00 79.69 405 GLY A O 1
ATOM 3233 N N . ALA A 1 406 ? -1.397 0.762 -6.929 1.00 83.50 406 ALA A N 1
ATOM 3234 C CA . ALA A 1 406 ? -0.358 -0.263 -6.896 1.00 83.50 406 ALA A CA 1
ATOM 3235 C C . ALA A 1 406 ? 0.815 0.149 -5.979 1.00 83.50 406 ALA A C 1
ATOM 3237 O O . ALA A 1 406 ? 1.974 0.220 -6.392 1.00 83.50 406 ALA A O 1
ATOM 3238 N N . ASN A 1 407 ? 0.521 0.396 -4.699 1.00 84.06 407 ASN A N 1
ATOM 3239 C CA . ASN A 1 407 ? 1.453 0.970 -3.718 1.00 84.06 407 ASN A CA 1
ATOM 3240 C C . ASN A 1 407 ? 2.755 0.175 -3.555 1.00 84.06 407 ASN A C 1
ATOM 3242 O O . ASN A 1 407 ? 3.821 0.757 -3.363 1.00 84.06 407 ASN A O 1
ATOM 3246 N N . ARG A 1 408 ? 2.694 -1.159 -3.650 1.00 83.38 408 ARG A N 1
ATOM 3247 C CA . ARG A 1 408 ? 3.888 -2.014 -3.581 1.00 83.38 408 ARG A CA 1
ATOM 3248 C C . ARG A 1 408 ? 4.837 -1.747 -4.751 1.00 83.38 408 ARG A C 1
ATOM 3250 O O . ARG A 1 408 ? 6.034 -1.619 -4.525 1.00 83.38 408 ARG A O 1
ATOM 3257 N N . LEU A 1 409 ? 4.303 -1.633 -5.967 1.00 83.06 409 LEU A N 1
ATOM 3258 C CA . LEU A 1 409 ? 5.086 -1.325 -7.164 1.00 83.06 409 LEU A CA 1
ATOM 3259 C C . LEU A 1 409 ? 5.632 0.104 -7.103 1.00 83.06 409 LEU A C 1
ATOM 3261 O O . LEU A 1 409 ? 6.817 0.306 -7.342 1.00 83.06 409 LEU A O 1
ATOM 3265 N N . ALA A 1 410 ? 4.802 1.071 -6.702 1.00 86.69 410 ALA A N 1
ATOM 3266 C CA . ALA A 1 410 ? 5.238 2.451 -6.507 1.00 86.69 410 ALA A CA 1
ATOM 3267 C C . ALA A 1 410 ? 6.404 2.549 -5.508 1.00 86.69 410 ALA A C 1
ATOM 3269 O O . ALA A 1 410 ? 7.371 3.249 -5.778 1.00 86.69 410 ALA A O 1
ATOM 3270 N N . ASN A 1 411 ? 6.359 1.806 -4.393 1.00 86.69 411 ASN A N 1
ATOM 3271 C CA . ASN A 1 411 ? 7.445 1.775 -3.408 1.00 86.69 411 ASN A CA 1
ATOM 3272 C C . ASN A 1 411 ? 8.747 1.198 -3.975 1.00 86.69 411 ASN A C 1
ATOM 3274 O O . ASN A 1 411 ? 9.808 1.743 -3.689 1.00 86.69 411 ASN A O 1
ATOM 3278 N N . VAL A 1 412 ? 8.673 0.113 -4.754 1.00 88.12 412 VAL A N 1
ATOM 3279 C CA . VAL A 1 412 ? 9.857 -0.495 -5.384 1.00 88.12 412 VAL A CA 1
ATOM 3280 C C . VAL A 1 412 ? 10.471 0.471 -6.393 1.00 88.12 412 VAL A C 1
ATOM 3282 O O . VAL A 1 412 ? 11.645 0.795 -6.286 1.00 88.12 412 VAL A O 1
ATOM 3285 N N . LEU A 1 413 ? 9.665 1.019 -7.303 1.00 87.69 413 LEU A N 1
ATOM 3286 C CA . LEU A 1 413 ? 10.149 1.948 -8.327 1.00 87.69 413 LEU A CA 1
ATOM 3287 C C . LEU A 1 413 ? 10.734 3.229 -7.729 1.00 87.69 413 LEU A C 1
ATOM 3289 O O . LEU A 1 413 ? 11.725 3.757 -8.224 1.00 87.69 413 LEU A O 1
ATOM 3293 N N . LEU A 1 414 ? 10.120 3.738 -6.663 1.00 90.94 414 LEU A N 1
ATOM 3294 C CA . LEU A 1 414 ? 10.572 4.945 -5.989 1.00 90.94 414 LEU A CA 1
ATOM 3295 C C . LEU A 1 414 ? 11.838 4.692 -5.153 1.00 90.94 414 LEU A C 1
ATOM 3297 O O . LEU A 1 414 ? 12.717 5.550 -5.104 1.00 90.94 414 LEU A O 1
ATOM 3301 N N . HIS A 1 415 ? 11.970 3.504 -4.554 1.00 89.50 415 HIS A N 1
ATOM 3302 C CA . HIS A 1 415 ? 13.222 3.050 -3.951 1.00 89.50 415 HIS A CA 1
ATOM 3303 C C . HIS A 1 415 ? 14.337 2.968 -5.000 1.00 89.50 415 HIS A C 1
ATOM 3305 O O . HIS A 1 415 ? 15.392 3.562 -4.803 1.00 89.50 415 HIS A O 1
ATOM 3311 N N . ASP A 1 416 ? 14.082 2.316 -6.135 1.00 85.88 416 ASP A N 1
ATOM 3312 C CA . ASP A 1 416 ? 15.061 2.167 -7.213 1.00 85.88 416 ASP A CA 1
ATOM 3313 C C . ASP A 1 416 ? 15.471 3.525 -7.794 1.00 85.88 416 ASP A C 1
ATOM 3315 O O . ASP A 1 416 ? 16.657 3.770 -8.009 1.00 85.88 416 ASP A O 1
ATOM 3319 N N . ALA A 1 417 ? 14.519 4.449 -7.967 1.00 86.62 417 ALA A N 1
ATOM 3320 C CA . ALA A 1 417 ? 14.804 5.820 -8.379 1.00 86.62 417 ALA A CA 1
ATOM 3321 C C . ALA A 1 417 ? 15.705 6.549 -7.369 1.00 86.62 417 ALA A C 1
ATOM 3323 O O . ALA A 1 417 ? 16.675 7.186 -7.774 1.00 86.62 417 ALA A O 1
ATOM 3324 N N . ARG A 1 418 ? 15.447 6.428 -6.057 1.00 88.12 418 ARG A N 1
ATOM 3325 C CA . ARG A 1 418 ? 16.324 7.011 -5.024 1.00 88.12 418 ARG A CA 1
ATOM 3326 C C . ARG A 1 418 ? 17.717 6.392 -5.039 1.00 88.12 418 ARG A C 1
ATOM 3328 O O . ARG A 1 418 ? 18.695 7.131 -5.001 1.00 88.12 418 ARG A O 1
ATOM 3335 N N . SER A 1 419 ? 17.812 5.064 -5.089 1.00 86.25 419 SER A N 1
ATOM 3336 C CA . SER A 1 419 ? 19.096 4.360 -5.142 1.00 86.25 419 SER A CA 1
ATOM 3337 C C . SER A 1 419 ? 19.893 4.751 -6.382 1.00 86.25 419 SER A C 1
ATOM 3339 O O . SER A 1 419 ? 21.099 4.943 -6.287 1.00 86.25 419 SER A O 1
ATOM 3341 N N . TRP A 1 420 ? 19.223 4.937 -7.520 1.00 86.38 420 TRP A N 1
ATOM 3342 C CA . TRP A 1 420 ? 19.846 5.424 -8.744 1.00 86.38 420 TRP A CA 1
ATOM 3343 C C . TRP A 1 420 ? 20.353 6.866 -8.605 1.00 86.38 420 TRP A C 1
ATOM 3345 O O . TRP A 1 420 ? 21.514 7.120 -8.905 1.00 86.38 420 TRP A O 1
ATOM 3355 N N . VAL A 1 421 ? 19.541 7.796 -8.081 1.00 85.06 421 VAL A N 1
ATOM 3356 C CA . VAL A 1 421 ? 19.970 9.192 -7.849 1.00 85.06 421 VAL A CA 1
ATOM 3357 C C . VAL A 1 421 ? 21.172 9.257 -6.901 1.00 85.06 421 VAL A C 1
ATOM 3359 O O . VAL A 1 421 ? 22.092 10.032 -7.140 1.00 85.06 421 VAL A O 1
ATOM 3362 N N . GLN A 1 422 ? 21.185 8.433 -5.849 1.00 85.69 422 GLN A N 1
ATOM 3363 C CA . GLN A 1 422 ? 22.316 8.333 -4.920 1.00 85.69 422 GLN A CA 1
ATOM 3364 C C . GLN A 1 422 ? 23.561 7.753 -5.593 1.00 85.69 422 GLN A C 1
ATOM 3366 O O . GLN A 1 422 ? 24.655 8.282 -5.429 1.00 85.69 422 GLN A O 1
ATOM 3371 N N . TYR A 1 423 ? 23.400 6.674 -6.360 1.00 82.44 423 TYR A N 1
ATOM 3372 C CA . TYR A 1 423 ? 24.502 6.033 -7.070 1.00 82.44 423 TYR A CA 1
ATOM 3373 C C . TYR A 1 423 ? 25.140 6.972 -8.102 1.00 82.44 423 TYR A C 1
ATOM 3375 O O . TYR A 1 423 ? 26.361 7.032 -8.208 1.00 82.44 423 TYR A O 1
ATOM 3383 N N . CYS A 1 424 ? 24.319 7.743 -8.815 1.00 78.25 424 CYS A N 1
ATOM 3384 C CA . CYS A 1 424 ? 24.753 8.680 -9.845 1.00 78.25 424 CYS A CA 1
ATOM 3385 C C . CYS A 1 424 ? 25.094 10.080 -9.308 1.00 78.25 424 CYS A C 1
ATOM 3387 O O . CYS A 1 424 ? 25.291 10.984 -10.111 1.00 78.25 424 CYS A O 1
ATOM 3389 N N . GLU A 1 425 ? 25.169 10.313 -7.993 1.00 82.00 425 GLU A N 1
ATOM 3390 C CA . GLU A 1 425 ? 25.315 11.673 -7.447 1.00 82.00 425 GLU A CA 1
ATOM 3391 C C . GLU A 1 425 ? 26.559 12.414 -7.976 1.00 82.00 425 GLU A C 1
ATOM 3393 O O . GLU A 1 425 ? 26.475 13.599 -8.306 1.00 82.00 425 GLU A O 1
ATOM 3398 N N . ALA A 1 426 ? 27.688 11.714 -8.122 1.00 78.69 426 ALA A N 1
ATOM 3399 C CA . ALA A 1 426 ? 28.915 12.279 -8.687 1.00 78.69 426 ALA A CA 1
ATOM 3400 C C . ALA A 1 426 ? 28.773 12.621 -10.182 1.00 78.69 426 ALA A C 1
ATOM 3402 O O . ALA A 1 426 ? 29.245 13.667 -10.620 1.00 78.69 426 ALA A O 1
ATOM 3403 N N . ASP A 1 427 ? 28.075 11.780 -10.948 1.00 73.12 427 ASP A N 1
ATOM 3404 C CA . ASP A 1 427 ? 27.833 12.003 -12.377 1.00 73.12 427 ASP A CA 1
ATOM 3405 C C . ASP A 1 427 ? 26.830 13.145 -12.596 1.00 73.12 427 ASP A C 1
ATOM 3407 O O . ASP A 1 427 ? 27.034 14.007 -13.449 1.00 73.12 427 ASP A O 1
ATOM 3411 N N . LEU A 1 428 ? 25.781 13.211 -11.769 1.00 73.56 428 LEU A N 1
ATOM 3412 C CA . LEU A 1 428 ? 24.807 14.304 -11.758 1.00 73.56 428 LEU A CA 1
ATOM 3413 C C . LEU A 1 428 ? 25.453 15.639 -11.371 1.00 73.56 428 LEU A C 1
ATOM 3415 O O . LEU A 1 428 ? 25.038 16.682 -11.868 1.00 73.56 428 LEU A O 1
ATOM 3419 N N . ALA A 1 429 ? 26.473 15.630 -10.510 1.00 75.56 429 ALA A N 1
ATOM 3420 C CA . ALA A 1 429 ? 27.239 16.829 -10.170 1.00 75.56 429 ALA A CA 1
ATOM 3421 C C . ALA A 1 429 ? 28.084 17.357 -11.343 1.00 75.56 429 ALA A C 1
ATOM 3423 O O . ALA A 1 429 ? 28.392 18.546 -11.368 1.00 75.56 429 ALA A O 1
ATOM 3424 N N . MET A 1 430 ? 28.429 16.498 -12.309 1.00 71.94 430 MET A N 1
ATOM 3425 C CA . MET A 1 430 ? 29.129 16.882 -13.540 1.00 71.94 430 MET A CA 1
ATOM 3426 C C . MET A 1 430 ? 28.178 17.303 -14.672 1.00 71.94 430 MET A C 1
ATOM 3428 O O . MET A 1 430 ? 28.633 17.842 -15.679 1.00 71.94 430 MET A O 1
ATOM 3432 N N . MET A 1 431 ? 26.866 17.082 -14.524 1.00 71.50 431 MET A N 1
ATOM 3433 C CA . MET A 1 431 ? 25.858 17.606 -15.448 1.00 71.50 431 MET A CA 1
ATOM 3434 C C . MET A 1 431 ? 25.608 19.101 -15.218 1.00 71.50 431 MET A C 1
ATOM 3436 O O . MET A 1 431 ? 25.990 19.674 -14.196 1.00 71.50 431 MET A O 1
ATOM 3440 N N . HIS A 1 432 ? 24.893 19.732 -16.155 1.00 69.12 432 HIS A N 1
ATOM 3441 C CA . HIS A 1 432 ? 24.427 21.103 -15.977 1.00 69.12 432 HIS A CA 1
ATOM 3442 C C . HIS A 1 432 ? 23.669 21.242 -14.635 1.00 69.12 432 HIS A C 1
ATOM 3444 O O . HIS A 1 432 ? 22.759 20.443 -14.375 1.00 69.12 432 HIS A O 1
ATOM 3450 N N . PRO A 1 433 ? 23.986 22.243 -13.788 1.00 68.06 433 PRO A N 1
ATOM 3451 C CA . PRO A 1 433 ? 23.430 22.359 -12.436 1.00 68.06 433 PRO A CA 1
ATOM 3452 C C . PRO A 1 433 ? 21.898 22.327 -12.375 1.00 68.06 433 PRO A C 1
ATOM 3454 O O . PRO A 1 433 ? 21.329 21.766 -11.437 1.00 68.06 433 PRO A O 1
ATOM 3457 N N . SER A 1 434 ? 21.223 22.866 -13.398 1.00 67.81 434 SER A N 1
ATOM 3458 C CA . SER A 1 434 ? 19.757 22.833 -13.482 1.00 67.81 434 SER A CA 1
ATOM 3459 C C . SER A 1 434 ? 19.195 21.413 -13.582 1.00 67.81 434 SER A C 1
ATOM 3461 O O . SER A 1 434 ? 18.150 21.144 -13.002 1.00 67.81 434 SER A O 1
ATOM 3463 N N . VAL A 1 435 ? 19.887 20.482 -14.244 1.00 73.12 435 VAL A N 1
ATOM 3464 C CA . VAL A 1 435 ? 19.436 19.092 -14.407 1.00 73.12 435 VAL A CA 1
ATOM 3465 C C . VAL A 1 435 ? 19.525 18.345 -13.080 1.00 73.12 435 VAL A C 1
ATOM 3467 O O . VAL A 1 435 ? 18.572 17.681 -12.677 1.00 73.12 435 VAL A O 1
ATOM 3470 N N . ASN A 1 436 ? 20.638 18.502 -12.361 1.00 76.00 436 ASN A N 1
ATOM 3471 C CA . ASN A 1 436 ? 20.820 17.906 -11.038 1.00 76.00 436 ASN A CA 1
ATOM 3472 C C . ASN A 1 436 ? 19.764 18.420 -10.044 1.00 76.00 436 ASN A C 1
ATOM 3474 O O . ASN A 1 436 ? 19.095 17.629 -9.374 1.00 76.00 436 ASN A O 1
ATOM 3478 N N . LEU A 1 437 ? 19.550 19.741 -10.014 1.00 76.00 437 LEU A N 1
ATOM 3479 C CA . LEU A 1 437 ? 18.516 20.360 -9.185 1.00 76.00 437 LEU A CA 1
ATOM 3480 C C . LEU A 1 437 ? 17.119 19.848 -9.563 1.00 76.00 437 LEU A C 1
ATOM 3482 O O . LEU A 1 437 ? 16.357 19.456 -8.684 1.00 76.00 437 LEU A O 1
ATOM 3486 N N . GLN A 1 438 ? 16.807 19.761 -10.859 1.00 78.56 438 GLN A N 1
ATOM 3487 C CA . GLN A 1 438 ? 15.517 19.272 -11.349 1.00 78.56 438 GLN A CA 1
ATOM 3488 C C . GLN A 1 438 ? 15.268 17.802 -10.987 1.00 78.56 438 GLN A C 1
ATOM 3490 O O . GLN A 1 438 ? 14.146 17.457 -10.614 1.00 78.56 438 GLN A O 1
ATOM 3495 N N . ILE A 1 439 ? 16.278 16.928 -11.027 1.00 83.25 439 ILE A N 1
ATOM 3496 C CA . ILE A 1 439 ? 16.148 15.524 -10.594 1.00 83.25 439 ILE A CA 1
ATOM 3497 C C . ILE A 1 439 ? 15.898 15.442 -9.086 1.00 83.25 439 ILE A C 1
ATOM 3499 O O . ILE A 1 439 ? 14.972 14.749 -8.658 1.00 83.25 439 ILE A O 1
ATOM 3503 N N . LYS A 1 440 ? 16.677 16.169 -8.274 1.00 84.06 440 LYS A N 1
ATOM 3504 C CA . LYS A 1 440 ? 16.500 16.196 -6.812 1.00 84.06 440 LYS A CA 1
ATOM 3505 C C . LYS A 1 440 ? 15.117 16.736 -6.434 1.00 84.06 440 LYS A C 1
ATOM 3507 O O . LYS A 1 440 ? 14.394 16.092 -5.675 1.00 84.06 440 LYS A O 1
ATOM 3512 N N . ALA A 1 441 ? 14.699 17.839 -7.047 1.00 84.69 441 ALA A N 1
ATOM 3513 C CA . ALA A 1 441 ? 13.382 18.436 -6.853 1.00 84.69 441 ALA A CA 1
ATOM 3514 C C . ALA A 1 441 ? 12.240 17.508 -7.312 1.00 84.69 441 ALA A C 1
ATOM 3516 O O . ALA A 1 441 ? 11.219 17.376 -6.636 1.00 84.69 441 ALA A O 1
ATOM 3517 N N . SER A 1 442 ? 12.440 16.769 -8.408 1.00 86.00 442 SER A N 1
ATOM 3518 C CA . SER A 1 442 ? 11.492 15.747 -8.874 1.00 86.00 442 SER A CA 1
ATOM 3519 C C . SER A 1 442 ? 11.280 14.637 -7.846 1.00 86.00 442 SER A C 1
ATOM 3521 O O . SER A 1 442 ? 10.155 14.168 -7.680 1.00 86.00 442 SER A O 1
ATOM 3523 N N . MET A 1 443 ? 12.332 14.228 -7.131 1.00 90.62 443 MET A N 1
ATOM 3524 C CA . MET A 1 443 ? 12.211 13.222 -6.075 1.00 90.62 443 MET A CA 1
ATOM 3525 C C . MET A 1 443 ? 11.371 13.721 -4.897 1.00 90.62 443 MET A C 1
ATOM 3527 O O . MET A 1 443 ? 10.539 12.962 -4.405 1.00 90.62 443 MET A O 1
ATOM 3531 N N . PHE A 1 444 ? 11.503 14.993 -4.503 1.00 88.94 444 PHE A N 1
ATOM 3532 C CA . PHE A 1 444 ? 10.641 15.600 -3.480 1.00 88.94 444 PHE A CA 1
ATOM 3533 C C . PHE A 1 444 ? 9.160 15.582 -3.883 1.00 88.94 444 PHE A C 1
ATOM 3535 O O . PHE A 1 444 ? 8.306 15.190 -3.086 1.00 88.94 444 PHE A O 1
ATOM 3542 N N . VAL A 1 445 ? 8.851 15.918 -5.142 1.00 87.44 445 VAL A N 1
ATOM 3543 C CA . VAL A 1 445 ? 7.471 15.875 -5.655 1.00 87.44 445 VAL A CA 1
ATOM 3544 C C . VAL A 1 445 ? 6.921 14.444 -5.670 1.00 87.44 445 VAL A C 1
ATOM 3546 O O . VAL A 1 445 ? 5.786 14.224 -5.250 1.00 87.44 445 VAL A O 1
ATOM 3549 N N . LEU A 1 446 ? 7.707 13.454 -6.108 1.00 89.75 446 LEU A N 1
ATOM 3550 C CA . LEU A 1 446 ? 7.281 12.047 -6.131 1.00 89.75 446 LEU A CA 1
ATOM 3551 C C . LEU A 1 446 ? 7.078 11.468 -4.722 1.00 89.75 446 LEU A C 1
ATOM 3553 O O . LEU A 1 446 ? 6.101 10.752 -4.485 1.00 89.75 446 LEU A O 1
ATOM 3557 N N . ASP A 1 447 ? 7.966 11.793 -3.783 1.00 89.88 447 ASP A N 1
ATOM 3558 C CA . ASP A 1 447 ? 7.873 11.357 -2.388 1.00 89.88 447 ASP A CA 1
ATOM 3559 C C . ASP A 1 447 ? 6.666 11.960 -1.678 1.00 89.88 447 ASP A C 1
ATOM 3561 O O . ASP A 1 447 ? 5.904 11.247 -1.007 1.00 89.88 447 ASP A O 1
ATOM 3565 N N . GLY A 1 448 ? 6.448 13.257 -1.883 1.00 87.69 448 GLY A N 1
ATOM 3566 C CA . GLY A 1 448 ? 5.286 13.947 -1.360 1.00 87.69 448 GLY A CA 1
ATOM 3567 C C . GLY A 1 448 ? 3.985 13.433 -1.980 1.00 87.69 448 GLY A C 1
ATOM 3568 O O . GLY A 1 448 ? 3.039 13.142 -1.244 1.00 87.69 448 GLY A O 1
ATOM 3569 N N . LEU A 1 449 ? 3.951 13.189 -3.297 1.00 87.06 449 LEU A N 1
ATOM 3570 C CA . LEU A 1 449 ? 2.807 12.571 -3.977 1.00 87.06 449 LEU A CA 1
ATOM 3571 C C . LEU A 1 449 ? 2.494 11.193 -3.390 1.00 87.06 449 LEU A C 1
ATOM 3573 O O . LEU A 1 449 ? 1.344 10.911 -3.053 1.00 87.06 449 LEU A O 1
ATOM 3577 N N . LYS A 1 450 ? 3.508 10.342 -3.193 1.00 90.12 450 LYS A N 1
ATOM 3578 C CA . LYS A 1 450 ? 3.323 9.036 -2.551 1.00 90.12 450 LYS A CA 1
ATOM 3579 C C . LYS A 1 450 ? 2.728 9.191 -1.155 1.00 90.12 450 LYS A C 1
ATOM 3581 O O . LYS A 1 450 ? 1.825 8.438 -0.790 1.00 90.12 450 LYS A O 1
ATOM 3586 N N . LYS A 1 451 ? 3.209 10.148 -0.357 1.00 88.31 451 LYS A N 1
ATOM 3587 C CA . LYS A 1 451 ? 2.689 10.407 0.996 1.00 88.31 451 LYS A CA 1
ATOM 3588 C C . LYS A 1 451 ? 1.236 10.869 0.970 1.00 88.31 451 LYS A C 1
ATOM 3590 O O . LYS A 1 451 ? 0.456 10.366 1.769 1.00 88.31 451 LYS A O 1
ATOM 3595 N N . VAL A 1 452 ? 0.848 11.726 0.028 1.00 84.88 452 VAL A N 1
ATOM 3596 C CA . VAL A 1 452 ? -0.552 12.142 -0.160 1.00 84.88 452 VAL A CA 1
ATOM 3597 C C . VAL A 1 452 ? -1.433 10.951 -0.562 1.00 84.88 452 VAL A C 1
ATOM 3599 O O . VAL A 1 452 ? -2.479 10.722 0.047 1.00 84.88 452 VAL A O 1
ATOM 3602 N N . MET A 1 453 ? -0.978 10.141 -1.522 1.00 83.19 453 MET A N 1
ATOM 3603 C CA . MET A 1 453 ? -1.725 8.995 -2.060 1.00 83.19 453 MET A CA 1
ATOM 3604 C C . MET A 1 453 ? -1.824 7.801 -1.099 1.00 83.19 453 MET A C 1
ATOM 3606 O O . MET A 1 453 ? -2.704 6.962 -1.260 1.00 83.19 453 MET A O 1
ATOM 3610 N N . THR A 1 454 ? -0.946 7.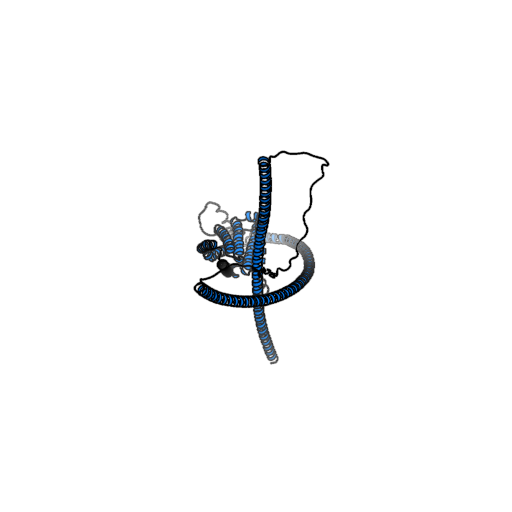718 -0.094 1.00 83.56 454 THR A N 1
ATOM 3611 C CA . THR A 1 454 ? -0.924 6.618 0.894 1.00 83.56 454 THR A CA 1
ATOM 3612 C C . THR A 1 454 ? -1.309 7.049 2.310 1.00 83.56 454 THR A C 1
ATOM 3614 O O . THR A 1 454 ? -1.308 6.224 3.222 1.00 83.56 454 THR A O 1
ATOM 3617 N N . ALA A 1 455 ? -1.633 8.327 2.523 1.00 81.62 455 ALA A N 1
ATOM 3618 C CA . ALA A 1 455 ? -2.028 8.833 3.829 1.00 81.62 455 ALA A CA 1
ATOM 3619 C C . ALA A 1 455 ? -3.404 8.306 4.253 1.00 81.62 455 ALA A C 1
ATOM 3621 O O . ALA A 1 455 ? -4.388 8.427 3.526 1.00 81.62 455 ALA A O 1
ATOM 3622 N N . ASN A 1 456 ? -3.480 7.806 5.485 1.00 74.75 456 ASN A N 1
ATOM 3623 C CA . ASN A 1 456 ? -4.751 7.458 6.119 1.00 74.75 456 ASN A CA 1
ATOM 3624 C C . ASN A 1 456 ? -5.415 8.676 6.773 1.00 74.75 456 ASN A C 1
ATOM 3626 O O . ASN A 1 456 ? -6.595 8.637 7.095 1.00 74.75 456 ASN A O 1
ATOM 3630 N N . ASP A 1 457 ? -4.679 9.769 6.974 1.00 71.19 457 ASP A N 1
ATOM 3631 C CA . ASP A 1 457 ? -5.151 10.914 7.734 1.00 71.19 457 ASP A CA 1
ATOM 3632 C C . ASP A 1 457 ? -4.692 12.258 7.152 1.00 71.19 457 ASP A C 1
ATOM 3634 O O . ASP A 1 457 ? -3.818 12.365 6.291 1.00 71.19 457 ASP A O 1
ATOM 3638 N N . SER A 1 458 ? -5.291 13.333 7.665 1.00 68.12 458 SER A N 1
ATOM 3639 C CA . SER A 1 458 ? -4.990 14.700 7.235 1.00 68.12 458 SER A CA 1
ATOM 3640 C C . SER A 1 458 ? -3.527 15.105 7.440 1.00 68.12 458 SER A C 1
ATOM 3642 O O . SER A 1 458 ? -3.032 15.994 6.756 1.00 68.12 458 SER A O 1
ATOM 3644 N N . GLU A 1 459 ? -2.855 14.524 8.436 1.00 74.25 459 GLU A N 1
ATOM 3645 C CA . GLU A 1 459 ? -1.489 14.896 8.802 1.00 74.25 459 GLU A CA 1
ATOM 3646 C C . GLU A 1 459 ? -0.459 14.261 7.867 1.00 74.25 459 GLU A C 1
ATOM 3648 O O . GLU A 1 459 ? 0.499 14.927 7.471 1.00 74.25 459 GLU A O 1
ATOM 3653 N N . GLY A 1 460 ? -0.686 13.014 7.442 1.00 76.62 460 GLY A N 1
ATOM 3654 C CA . GLY A 1 460 ? 0.056 12.393 6.348 1.00 76.62 460 GLY A CA 1
ATOM 3655 C C . GLY A 1 460 ? -0.032 13.206 5.056 1.00 76.62 460 GLY A C 1
ATOM 3656 O O . GLY A 1 460 ? 0.999 13.468 4.436 1.00 76.62 460 GLY A O 1
ATOM 3657 N N . VAL A 1 461 ? -1.231 13.695 4.713 1.00 78.69 461 VAL A N 1
ATOM 3658 C CA . VAL A 1 461 ? -1.437 14.577 3.552 1.00 78.69 461 VAL A CA 1
ATOM 3659 C C . VAL A 1 461 ? -0.654 15.886 3.706 1.00 78.69 461 VAL A C 1
ATOM 3661 O O . VAL A 1 461 ? 0.072 16.263 2.794 1.00 78.69 461 VAL A O 1
ATOM 3664 N N . SER A 1 462 ? -0.720 16.556 4.865 1.00 77.12 462 SER A N 1
ATOM 3665 C CA . SER A 1 462 ? 0.035 17.800 5.098 1.00 77.12 462 SER A CA 1
ATOM 3666 C C . SER A 1 462 ? 1.552 17.623 4.984 1.00 77.12 462 SER A C 1
ATOM 3668 O O . SER A 1 462 ? 2.208 18.485 4.412 1.00 77.12 462 SER A O 1
ATOM 3670 N N . ARG A 1 463 ? 2.112 16.514 5.488 1.00 81.88 463 ARG A N 1
ATOM 3671 C CA . ARG A 1 463 ? 3.550 16.225 5.347 1.00 81.88 463 ARG A CA 1
ATOM 3672 C C . ARG A 1 463 ? 3.952 16.006 3.891 1.00 81.88 463 ARG A C 1
ATOM 3674 O O . ARG A 1 463 ? 4.965 16.544 3.461 1.00 81.88 463 ARG A O 1
ATOM 3681 N N . GLY A 1 464 ? 3.145 15.260 3.132 1.00 84.94 464 GLY A N 1
ATOM 3682 C CA . GLY A 1 464 ? 3.380 15.079 1.699 1.00 84.94 464 GLY A CA 1
ATOM 3683 C C . GLY A 1 464 ? 3.337 16.400 0.927 1.00 84.94 464 GLY A C 1
ATOM 3684 O O . GLY A 1 464 ? 4.152 16.620 0.039 1.00 84.94 464 GLY A O 1
ATOM 3685 N N . LEU A 1 465 ? 2.450 17.316 1.319 1.00 82.94 465 LEU A N 1
ATOM 3686 C CA . LEU A 1 465 ? 2.348 18.639 0.701 1.00 82.94 465 LEU A CA 1
ATOM 3687 C C . LEU A 1 465 ? 3.544 19.539 0.964 1.00 82.94 465 LEU A C 1
ATOM 3689 O O . LEU A 1 465 ? 3.958 20.247 0.056 1.00 82.94 465 LEU A O 1
ATOM 3693 N N . THR A 1 466 ? 4.118 19.507 2.166 1.00 83.44 466 THR A N 1
ATOM 3694 C CA . THR A 1 466 ? 5.349 20.256 2.450 1.00 83.44 466 THR A CA 1
ATOM 3695 C C . THR A 1 466 ? 6.486 19.817 1.525 1.00 83.44 466 THR A C 1
ATOM 3697 O O . THR A 1 466 ? 7.212 20.658 1.012 1.00 83.44 466 THR A O 1
ATOM 3700 N N . GLU A 1 467 ? 6.598 18.518 1.243 1.00 86.81 467 GLU A N 1
ATOM 3701 C CA . GLU A 1 467 ? 7.605 17.994 0.309 1.00 86.81 467 GLU A CA 1
ATOM 3702 C C . GLU A 1 467 ? 7.312 18.366 -1.146 1.00 86.81 467 GLU A C 1
ATOM 3704 O O . GLU A 1 467 ? 8.228 18.720 -1.883 1.00 86.81 467 GLU A O 1
ATOM 3709 N N . ILE A 1 468 ? 6.040 18.360 -1.556 1.00 86.69 468 ILE A N 1
ATOM 3710 C CA . ILE A 1 468 ? 5.641 18.837 -2.888 1.00 86.69 468 ILE A CA 1
ATOM 3711 C C . ILE A 1 468 ? 5.941 20.331 -3.048 1.00 86.69 468 ILE A C 1
ATOM 3713 O O . ILE A 1 468 ? 6.418 20.730 -4.104 1.00 86.69 468 ILE A O 1
ATOM 3717 N N . GLN A 1 469 ? 5.688 21.150 -2.022 1.00 84.88 469 GLN A N 1
ATOM 3718 C CA . GLN A 1 469 ? 5.977 22.589 -2.032 1.00 84.88 469 GLN A CA 1
ATOM 3719 C C . GLN A 1 469 ? 7.474 22.867 -2.147 1.00 84.88 469 GLN A C 1
ATOM 3721 O O . GLN A 1 469 ? 7.875 23.688 -2.964 1.00 84.88 469 GLN A O 1
ATOM 3726 N N . GLU A 1 470 ? 8.289 22.148 -1.379 1.00 86.25 470 GLU A N 1
ATOM 3727 C CA . GLU A 1 470 ? 9.748 22.235 -1.455 1.00 86.25 470 GLU A CA 1
ATOM 3728 C C . GLU A 1 470 ? 10.254 21.867 -2.859 1.00 86.25 470 GLU A C 1
ATOM 3730 O O . GLU A 1 470 ? 11.021 22.609 -3.469 1.00 86.25 470 GLU A O 1
ATOM 3735 N N . GLY A 1 471 ? 9.755 20.760 -3.420 1.00 84.94 471 GLY A N 1
ATOM 3736 C CA . GLY A 1 471 ? 10.074 20.358 -4.788 1.00 84.94 471 GLY A CA 1
ATOM 3737 C C . GLY A 1 471 ? 9.578 21.356 -5.841 1.00 84.94 471 GLY A C 1
ATOM 3738 O O . GLY A 1 471 ? 10.278 21.600 -6.818 1.00 84.94 471 GLY A O 1
ATOM 3739 N N . HIS A 1 472 ? 8.405 21.964 -5.644 1.00 85.44 472 HIS A N 1
ATOM 3740 C CA . HIS A 1 472 ? 7.850 22.970 -6.552 1.00 85.44 472 HIS A CA 1
ATOM 3741 C C . HIS A 1 472 ? 8.744 24.205 -6.631 1.00 85.44 472 HIS A C 1
ATOM 3743 O O . HIS A 1 472 ? 9.129 24.584 -7.730 1.00 85.44 472 HIS A O 1
ATOM 3749 N N . ILE A 1 473 ? 9.119 24.769 -5.476 1.00 84.25 473 ILE A N 1
ATOM 3750 C CA . ILE A 1 473 ? 9.990 25.950 -5.384 1.00 84.25 473 ILE A CA 1
ATOM 3751 C C . ILE A 1 473 ? 11.306 25.685 -6.123 1.00 84.25 473 ILE A C 1
ATOM 3753 O O . ILE A 1 473 ? 11.695 26.453 -6.998 1.00 84.25 473 ILE A O 1
ATOM 3757 N N . GLN A 1 474 ? 11.940 24.537 -5.863 1.00 83.06 474 GLN A N 1
ATOM 3758 C CA . GLN A 1 474 ? 13.199 24.167 -6.517 1.00 83.06 474 GLN A CA 1
ATOM 3759 C C . GLN A 1 474 ? 13.058 23.938 -8.033 1.00 83.06 474 GLN A C 1
ATOM 3761 O O . GLN A 1 474 ? 14.007 24.181 -8.778 1.00 83.06 474 GLN A O 1
ATOM 3766 N N . LEU A 1 475 ? 11.896 23.475 -8.509 1.00 79.50 475 LEU A N 1
ATOM 3767 C CA . LEU A 1 475 ? 11.627 23.315 -9.942 1.00 79.50 475 LEU A CA 1
ATOM 3768 C C . LEU A 1 475 ? 11.321 24.646 -10.645 1.00 79.50 475 LEU A C 1
ATOM 3770 O O . LEU A 1 475 ? 11.594 24.751 -11.840 1.00 79.50 475 LEU A O 1
ATOM 3774 N N . THR A 1 476 ? 10.742 25.623 -9.942 1.00 75.56 476 THR A N 1
ATOM 3775 C CA . THR A 1 476 ? 10.389 26.943 -10.493 1.00 75.56 476 THR A CA 1
ATOM 3776 C C . THR A 1 476 ? 11.511 27.971 -10.402 1.00 75.56 476 THR A C 1
ATOM 3778 O O . THR A 1 476 ? 11.537 28.888 -11.215 1.00 75.56 476 THR A O 1
ATOM 3781 N N . ASP A 1 477 ? 12.427 27.826 -9.441 1.00 71.38 477 ASP A N 1
ATOM 3782 C CA . ASP A 1 477 ? 13.568 28.735 -9.261 1.00 71.38 477 ASP A CA 1
ATOM 3783 C C . ASP A 1 477 ? 14.693 28.489 -10.285 1.00 71.38 477 ASP A C 1
ATOM 3785 O O . ASP A 1 477 ? 15.531 29.360 -10.514 1.00 71.38 477 ASP A O 1
ATOM 3789 N N . GLY A 1 478 ? 14.732 27.309 -10.913 1.00 60.97 478 GLY A N 1
ATOM 3790 C CA . GLY A 1 478 ? 15.610 27.035 -12.052 1.00 60.97 478 GLY A CA 1
ATOM 3791 C C . GLY A 1 478 ? 14.928 27.369 -13.379 1.00 60.97 478 GLY A C 1
ATOM 3792 O O . GLY A 1 478 ? 13.711 27.241 -13.472 1.00 60.97 478 GLY A O 1
ATOM 3793 N N . ASP A 1 479 ? 15.698 27.719 -14.420 1.00 57.44 479 ASP A N 1
ATOM 3794 C CA . ASP A 1 479 ? 15.187 27.817 -15.799 1.00 57.44 479 ASP A CA 1
ATOM 3795 C C . ASP A 1 479 ? 14.454 26.517 -16.149 1.00 57.44 479 ASP A C 1
ATOM 3797 O O . ASP A 1 479 ? 15.063 25.462 -16.386 1.00 57.44 479 ASP A O 1
ATOM 3801 N N . SER A 1 480 ? 13.124 26.563 -16.072 1.00 54.25 480 SER A N 1
ATOM 3802 C CA . SER A 1 480 ? 12.290 25.375 -16.128 1.00 54.25 480 SER A CA 1
ATOM 3803 C C . SER A 1 480 ? 12.333 24.844 -17.553 1.00 54.25 480 SER A C 1
ATOM 3805 O O . SER A 1 480 ? 11.635 25.337 -18.440 1.00 54.25 480 SER A O 1
ATOM 3807 N N . SER A 1 481 ? 13.183 23.848 -17.798 1.00 59.72 481 SER A N 1
ATOM 3808 C CA . SER A 1 481 ? 13.224 23.197 -19.102 1.00 59.72 481 SER A CA 1
ATOM 3809 C C . SER A 1 481 ? 11.870 22.528 -19.367 1.00 59.72 481 SER A C 1
ATOM 3811 O O . SER A 1 481 ? 11.240 21.977 -18.454 1.00 59.72 481 SER A O 1
ATOM 3813 N N . ALA A 1 482 ? 11.418 22.517 -20.626 1.00 61.91 482 ALA A N 1
ATOM 3814 C CA . ALA A 1 482 ? 10.176 21.843 -21.035 1.00 61.91 482 ALA A CA 1
ATOM 3815 C C . ALA A 1 482 ? 10.120 20.366 -20.569 1.00 61.91 482 ALA A C 1
ATOM 3817 O O . ALA A 1 482 ? 9.051 19.789 -20.348 1.00 61.91 482 ALA A O 1
ATOM 3818 N N . SER A 1 483 ? 11.289 19.766 -20.324 1.00 63.31 483 SER A N 1
ATOM 3819 C CA . SER A 1 483 ? 11.481 18.415 -19.800 1.00 63.31 483 SER A CA 1
ATOM 3820 C C . SER A 1 483 ? 11.011 18.205 -18.354 1.00 63.31 483 SER A C 1
ATOM 3822 O O . SER A 1 483 ? 10.878 17.047 -17.953 1.00 63.31 483 SER A O 1
ATOM 3824 N N . PHE A 1 484 ? 10.651 19.236 -17.588 1.00 69.12 484 PHE A N 1
ATOM 3825 C CA . PHE A 1 484 ? 10.094 19.083 -16.231 1.00 69.12 484 PHE A CA 1
ATOM 3826 C C . PHE A 1 484 ? 8.749 19.787 -16.005 1.00 69.12 484 PHE A C 1
ATOM 3828 O O . PHE A 1 484 ? 8.166 19.618 -14.934 1.00 69.12 484 PHE A O 1
ATOM 3835 N N . ALA A 1 485 ? 8.197 20.457 -17.024 1.00 70.44 485 ALA A N 1
ATOM 3836 C CA . ALA A 1 485 ? 6.925 21.189 -16.949 1.00 70.44 485 ALA A CA 1
ATOM 3837 C C . ALA A 1 485 ? 5.778 20.363 -16.339 1.00 70.44 485 ALA A C 1
ATOM 3839 O O . ALA A 1 485 ? 5.110 20.815 -15.423 1.00 70.44 485 ALA A O 1
ATOM 3840 N N . GLN A 1 486 ? 5.651 19.088 -16.716 1.00 69.75 486 GLN A N 1
ATOM 3841 C CA . GLN A 1 486 ? 4.628 18.197 -16.157 1.00 69.75 486 GLN A CA 1
ATOM 3842 C C . GLN A 1 486 ? 4.707 18.021 -14.628 1.00 69.75 486 GLN A C 1
ATOM 3844 O O . GLN A 1 486 ? 3.683 17.849 -13.976 1.00 69.75 486 GLN A O 1
ATOM 3849 N N . LEU A 1 487 ? 5.908 18.027 -14.037 1.00 73.69 487 LEU A N 1
ATOM 3850 C CA . LEU A 1 487 ? 6.063 17.958 -12.579 1.00 73.69 487 LEU A CA 1
ATOM 3851 C C . LEU A 1 487 ? 5.790 19.308 -11.916 1.00 73.69 487 LEU A C 1
ATOM 3853 O O . LEU A 1 487 ? 5.286 19.334 -10.796 1.00 73.69 487 LEU A O 1
ATOM 3857 N N . VAL A 1 488 ? 6.098 20.411 -12.598 1.00 78.62 488 VAL A N 1
ATOM 3858 C CA . VAL A 1 488 ? 5.739 21.765 -12.155 1.00 78.62 488 VAL A CA 1
ATOM 3859 C C . VAL A 1 488 ? 4.219 21.922 -12.129 1.00 78.62 488 VAL A C 1
ATOM 3861 O O . VAL A 1 488 ? 3.674 22.370 -11.124 1.00 78.62 488 VAL A O 1
ATOM 3864 N N . ASP A 1 489 ? 3.533 21.476 -13.178 1.00 77.56 489 ASP A N 1
ATOM 3865 C CA . ASP A 1 489 ? 2.075 21.522 -13.272 1.00 77.56 489 ASP A CA 1
ATOM 3866 C C . ASP A 1 489 ? 1.427 20.577 -12.257 1.00 77.56 489 ASP A C 1
ATOM 3868 O O . ASP A 1 489 ? 0.548 20.995 -11.511 1.00 77.56 489 ASP A O 1
ATOM 3872 N N . LEU A 1 490 ? 1.936 19.347 -12.117 1.00 76.81 490 LEU A N 1
ATOM 3873 C CA . LEU A 1 490 ? 1.466 18.410 -11.093 1.00 76.81 490 LEU A CA 1
ATOM 3874 C C . LEU A 1 490 ? 1.648 18.958 -9.671 1.00 76.81 490 LEU A C 1
ATOM 3876 O O . LEU A 1 490 ? 0.763 18.818 -8.832 1.00 76.81 490 LEU A O 1
ATOM 3880 N N . SER A 1 491 ? 2.805 19.549 -9.369 1.00 81.50 491 SER A N 1
ATOM 3881 C CA . SER A 1 491 ? 3.064 20.110 -8.041 1.00 81.50 491 SER A CA 1
ATOM 3882 C C . SER A 1 491 ? 2.201 21.342 -7.766 1.00 81.50 491 SER A C 1
ATOM 3884 O O . SER A 1 491 ? 1.674 21.454 -6.661 1.00 81.50 491 SER A O 1
ATOM 3886 N N . ARG A 1 492 ? 1.969 22.203 -8.765 1.00 83.12 492 ARG A N 1
ATOM 3887 C CA . ARG A 1 492 ? 1.025 23.328 -8.679 1.00 83.12 492 ARG A CA 1
ATOM 3888 C C . ARG A 1 492 ? -0.403 22.845 -8.432 1.00 83.12 492 ARG A C 1
ATOM 3890 O O . ARG A 1 492 ? -1.019 23.267 -7.461 1.00 83.12 492 ARG A O 1
ATOM 3897 N N . ASP A 1 493 ? -0.881 21.904 -9.240 1.00 78.38 493 ASP A N 1
ATOM 3898 C CA . ASP A 1 493 ? -2.199 21.284 -9.097 1.00 78.38 493 ASP A CA 1
ATOM 3899 C C . ASP A 1 493 ? -2.389 20.695 -7.688 1.00 78.38 493 ASP A C 1
ATOM 3901 O O . ASP A 1 493 ? -3.409 20.916 -7.035 1.00 78.38 493 ASP A O 1
ATOM 3905 N N . LEU A 1 494 ? -1.382 19.978 -7.176 1.00 74.44 494 LEU A N 1
ATOM 3906 C CA . LEU A 1 494 ? -1.398 19.395 -5.833 1.00 74.44 494 LEU A CA 1
ATOM 3907 C C . LEU A 1 494 ? -1.450 20.455 -4.731 1.00 74.44 494 LEU A C 1
ATOM 3909 O O . LEU A 1 494 ? -2.155 20.265 -3.736 1.00 74.44 494 LEU A O 1
ATOM 3913 N N . ILE A 1 495 ? -0.721 21.559 -4.890 1.00 81.12 495 ILE A N 1
ATOM 3914 C CA . ILE A 1 495 ? -0.758 22.698 -3.967 1.00 81.12 495 ILE A CA 1
ATOM 3915 C C . ILE A 1 495 ? -2.149 23.344 -3.990 1.00 81.12 495 ILE A C 1
ATOM 3917 O O . ILE A 1 495 ? -2.733 23.564 -2.929 1.00 81.12 495 ILE A O 1
ATOM 3921 N N . ASP A 1 496 ? -2.727 23.557 -5.171 1.00 76.44 496 ASP A N 1
ATOM 3922 C CA . ASP A 1 496 ? -4.032 24.199 -5.342 1.00 76.44 496 ASP A CA 1
ATOM 3923 C C . ASP A 1 496 ? -5.182 23.326 -4.819 1.00 76.44 496 ASP A C 1
ATOM 3925 O O . ASP A 1 496 ? -6.031 23.790 -4.054 1.00 76.44 496 ASP A O 1
ATOM 3929 N N . TRP A 1 497 ? -5.190 22.026 -5.130 1.00 70.38 497 TRP A N 1
ATOM 3930 C CA . TRP A 1 497 ? -6.215 21.088 -4.647 1.00 70.38 497 TRP A CA 1
ATOM 3931 C C . TRP A 1 497 ? -6.225 20.925 -3.131 1.00 70.38 497 TRP A C 1
ATOM 3933 O O . TRP A 1 497 ? -7.221 20.468 -2.557 1.00 70.38 497 TRP A O 1
ATOM 3943 N N . THR A 1 498 ? -5.123 21.283 -2.478 1.00 64.81 498 THR A N 1
ATOM 3944 C CA . THR A 1 498 ? -4.955 21.158 -1.034 1.00 64.81 498 THR A CA 1
ATOM 3945 C C . THR A 1 498 ? -4.886 22.493 -0.300 1.00 64.81 498 THR A C 1
ATOM 3947 O O . THR A 1 498 ? -4.924 22.499 0.935 1.00 64.81 498 THR A O 1
ATOM 3950 N N . ALA A 1 499 ? -4.918 23.621 -1.014 1.00 65.75 499 ALA A N 1
ATOM 3951 C CA . ALA A 1 499 ? -5.021 24.962 -0.443 1.00 65.75 499 ALA A CA 1
ATOM 3952 C C . ALA A 1 499 ? -6.259 25.102 0.466 1.00 65.75 499 ALA A C 1
ATOM 3954 O O . ALA A 1 499 ? -6.166 25.609 1.588 1.00 65.75 499 ALA A O 1
ATOM 3955 N N . ASP A 1 500 ? -7.391 24.517 0.059 1.00 56.31 500 ASP A N 1
ATOM 3956 C CA . ASP A 1 500 ? -8.629 24.462 0.851 1.00 56.31 500 ASP A CA 1
ATOM 3957 C C . ASP A 1 500 ? -8.475 23.666 2.161 1.00 56.31 500 ASP A C 1
ATOM 3959 O O . ASP A 1 500 ? -9.210 23.874 3.132 1.00 56.31 500 ASP A O 1
ATOM 3963 N N . PHE A 1 501 ? -7.509 22.746 2.217 1.00 55.66 501 PHE A N 1
ATOM 3964 C CA . PHE A 1 501 ? -7.308 21.813 3.324 1.00 55.66 501 PHE A CA 1
ATOM 3965 C C . PHE A 1 501 ? -6.451 22.385 4.461 1.00 55.66 501 PHE A C 1
ATOM 3967 O O . PHE A 1 501 ? -6.614 22.000 5.623 1.00 55.66 501 PHE A O 1
ATOM 3974 N N . VAL A 1 502 ? -5.552 23.317 4.136 1.00 53.72 502 VAL A N 1
ATOM 3975 C CA . VAL A 1 502 ? -4.589 23.929 5.070 1.00 53.72 502 VAL A CA 1
ATOM 3976 C C . VAL A 1 502 ? -5.165 25.173 5.774 1.00 53.72 502 VAL A C 1
ATOM 3978 O O . VAL A 1 502 ? -4.548 25.708 6.700 1.00 53.72 502 VAL A O 1
ATOM 3981 N N . THR A 1 503 ? -6.380 25.607 5.416 1.00 52.91 503 THR A N 1
ATOM 3982 C CA . THR A 1 503 ? -7.025 26.796 5.995 1.00 52.91 503 THR A CA 1
ATOM 3983 C C . THR A 1 503 ? -7.114 26.762 7.534 1.00 52.91 503 THR A C 1
ATOM 3985 O O . THR A 1 503 ? -7.355 25.737 8.186 1.00 52.91 503 THR A O 1
ATOM 3988 N N . GLU A 1 504 ? -6.913 27.942 8.137 1.00 46.19 504 GLU A N 1
ATOM 3989 C CA . GLU A 1 504 ? -6.768 28.223 9.580 1.00 46.19 504 GLU A CA 1
ATOM 3990 C C . GLU A 1 504 ? -7.887 27.639 10.475 1.00 46.19 504 GLU A C 1
ATOM 3992 O O . GLU A 1 504 ? -7.720 27.422 11.683 1.00 46.19 504 GLU A O 1
ATOM 3997 N N . GLU A 1 505 ? -9.036 27.340 9.878 1.00 44.94 505 GLU A N 1
ATOM 3998 C CA . GLU A 1 505 ? -10.240 26.842 10.529 1.00 44.94 505 GLU A CA 1
ATOM 3999 C C . GLU A 1 505 ? -10.081 25.404 11.062 1.00 44.94 505 GLU A C 1
ATOM 4001 O O . GLU A 1 505 ? -10.572 25.072 12.150 1.00 44.94 505 GLU A O 1
ATOM 4006 N N . GLY A 1 506 ? -9.284 24.571 10.377 1.00 49.19 506 GLY A N 1
ATOM 4007 C CA . GLY A 1 506 ? -8.895 23.237 10.848 1.00 49.19 506 GLY A CA 1
ATOM 4008 C C . GLY A 1 506 ? -7.949 23.277 12.057 1.00 49.19 506 GLY A C 1
ATOM 4009 O O . GLY A 1 506 ? -8.053 22.444 12.965 1.00 49.19 506 GLY A O 1
ATOM 4010 N N . ARG A 1 507 ? -7.068 24.287 12.132 1.00 49.66 507 ARG A N 1
ATOM 4011 C CA . ARG A 1 507 ? -6.193 24.533 13.298 1.00 49.66 507 ARG A CA 1
ATOM 4012 C C . ARG A 1 507 ? -6.972 25.087 14.496 1.00 49.66 507 ARG A C 1
ATOM 4014 O O . ARG A 1 507 ? -6.712 24.664 15.624 1.00 49.66 507 ARG A O 1
ATOM 4021 N N . ARG A 1 508 ? -7.953 25.978 14.287 1.00 49.94 508 ARG A N 1
ATOM 4022 C CA . ARG A 1 508 ? -8.824 26.498 15.366 1.00 49.94 508 ARG A CA 1
ATOM 4023 C C . ARG A 1 508 ? -9.720 25.414 15.976 1.00 49.94 508 ARG A C 1
ATOM 4025 O O . ARG A 1 508 ? -9.869 25.380 17.199 1.00 49.94 508 ARG A O 1
ATOM 4032 N N . LYS A 1 509 ? -10.256 24.489 15.167 1.00 49.88 509 LYS A N 1
ATOM 4033 C CA . LYS A 1 509 ? -11.030 23.334 15.667 1.00 49.88 509 LYS A CA 1
ATOM 4034 C C . LYS A 1 509 ? -10.171 22.359 16.488 1.00 49.88 509 LYS A C 1
ATOM 4036 O O . LYS A 1 509 ? -10.632 21.926 17.544 1.00 49.88 509 LYS A O 1
ATOM 4041 N N . ARG A 1 510 ? -8.905 22.108 16.106 1.00 44.34 510 ARG A N 1
ATOM 4042 C CA . ARG A 1 510 ? -7.950 21.310 16.915 1.00 44.34 510 ARG A CA 1
ATOM 4043 C C . ARG A 1 510 ? -7.771 21.878 18.326 1.00 44.34 510 ARG A C 1
ATOM 4045 O O . ARG A 1 510 ? -7.932 21.141 19.291 1.00 44.34 510 ARG A O 1
ATOM 4052 N N . ARG A 1 511 ? -7.522 23.187 18.474 1.00 51.34 511 ARG A N 1
ATOM 4053 C CA . ARG A 1 511 ? -7.313 23.806 19.804 1.00 51.34 511 ARG A CA 1
ATOM 4054 C C . ARG A 1 511 ? -8.540 23.710 20.723 1.00 51.34 511 ARG A C 1
ATOM 4056 O O . ARG A 1 511 ? -8.380 23.661 21.938 1.00 51.34 511 ARG A O 1
ATOM 4063 N N . LYS A 1 512 ? -9.757 23.666 20.165 1.00 49.75 512 LYS A N 1
ATOM 4064 C CA . LYS A 1 512 ? -11.002 23.496 20.940 1.00 49.75 512 LYS A CA 1
ATOM 4065 C C . LYS A 1 512 ? -11.287 22.035 21.314 1.00 49.75 512 LYS A C 1
ATOM 4067 O O . LYS A 1 512 ? -11.798 21.798 22.403 1.00 49.75 512 LYS A O 1
ATOM 4072 N N . LEU A 1 513 ? -10.944 21.072 20.455 1.00 47.66 513 LEU A N 1
ATOM 4073 C CA . LEU A 1 513 ? -11.142 19.638 20.717 1.00 47.66 513 LEU A CA 1
ATOM 4074 C C . LEU A 1 513 ? -10.132 19.079 21.730 1.00 47.66 513 LEU A C 1
ATOM 4076 O O . LEU A 1 513 ? -10.534 18.347 22.625 1.00 47.66 513 LEU A O 1
ATOM 4080 N N . PHE A 1 514 ? -8.867 19.514 21.690 1.00 47.34 514 PHE A N 1
ATOM 4081 C CA . PHE A 1 514 ? -7.867 19.126 22.701 1.00 47.34 514 PHE A CA 1
ATOM 4082 C C . PHE A 1 514 ? -8.185 19.641 24.118 1.00 47.34 514 PHE A C 1
ATOM 4084 O O . PHE A 1 514 ? -7.684 19.085 25.091 1.00 47.34 514 PHE A O 1
ATOM 4091 N N . ARG A 1 515 ? -9.052 20.657 24.260 1.00 49.62 515 ARG A N 1
ATOM 4092 C CA . ARG A 1 515 ? -9.575 21.100 25.567 1.00 49.62 515 ARG A CA 1
ATOM 4093 C C . ARG A 1 515 ? -10.683 20.206 26.123 1.00 49.62 515 ARG A C 1
ATOM 4095 O O . ARG A 1 515 ? -10.930 20.254 27.319 1.00 49.62 515 ARG A O 1
ATOM 4102 N N . ASN A 1 516 ? -11.346 19.406 25.288 1.00 43.50 516 ASN A N 1
ATOM 4103 C CA . ASN A 1 516 ? -12.470 18.558 25.683 1.00 43.50 516 ASN A CA 1
ATOM 4104 C C . ASN A 1 516 ? -12.096 17.080 25.500 1.00 43.50 516 ASN A C 1
ATOM 4106 O O . ASN A 1 516 ? -12.553 16.404 24.582 1.00 43.50 516 ASN A O 1
ATOM 4110 N N . ARG A 1 517 ? -11.249 16.581 26.409 1.00 48.06 517 ARG A N 1
ATOM 4111 C CA . ARG A 1 517 ? -10.731 15.198 26.450 1.00 48.06 517 ARG A CA 1
ATOM 4112 C C . ARG A 1 517 ? -11.809 14.116 26.674 1.00 48.06 517 ARG A C 1
ATOM 4114 O O . ARG A 1 517 ? -11.510 12.941 26.533 1.00 48.06 517 ARG A O 1
ATOM 4121 N N . LEU A 1 518 ? -13.048 14.502 26.998 1.00 45.09 518 LEU A N 1
ATOM 4122 C CA . LEU A 1 518 ? -14.090 13.623 27.556 1.00 45.09 518 LEU A CA 1
ATOM 4123 C C . LEU A 1 518 ? -15.172 13.138 26.575 1.00 45.09 518 LEU A C 1
ATOM 4125 O O . LEU A 1 518 ? -16.081 12.430 26.990 1.00 45.09 518 LEU A O 1
ATOM 4129 N N . SER A 1 519 ? -15.126 13.472 25.281 1.00 54.62 519 SER A N 1
ATOM 4130 C CA . SER A 1 519 ? -16.108 12.918 24.331 1.00 54.62 519 SER A CA 1
ATOM 4131 C C . SER A 1 519 ? -15.438 12.130 23.214 1.00 54.62 519 SER A C 1
ATOM 4133 O O . SER A 1 519 ? -15.185 12.659 22.128 1.00 54.62 519 SER A O 1
ATOM 4135 N N . TRP A 1 520 ? -15.209 10.842 23.469 1.00 44.03 520 TRP A N 1
ATOM 4136 C CA . TRP A 1 520 ? -14.708 9.880 22.486 1.00 44.03 520 TRP A CA 1
ATOM 4137 C C . TRP A 1 520 ? -15.522 9.911 21.179 1.00 44.03 520 TRP A C 1
ATOM 4139 O O . TRP A 1 520 ? -14.938 9.966 20.101 1.00 44.03 520 TRP A O 1
ATOM 4149 N N . LYS A 1 521 ? -16.855 10.073 21.253 1.00 49.78 521 LYS A N 1
ATOM 4150 C CA . LYS A 1 521 ? -17.734 10.254 20.077 1.00 49.78 521 LYS A CA 1
ATOM 4151 C C . LYS A 1 521 ? -17.359 11.450 19.188 1.00 49.78 521 LYS A C 1
ATOM 4153 O O . LYS A 1 521 ? -17.409 11.327 17.969 1.00 49.78 521 LYS A O 1
ATOM 4158 N N . LYS A 1 522 ? -16.944 12.594 19.754 1.00 55.06 522 LYS A N 1
ATOM 4159 C CA . LYS A 1 522 ? -16.493 13.747 18.942 1.00 55.06 522 LYS A CA 1
ATOM 4160 C C . LYS A 1 522 ? -15.096 13.528 18.365 1.00 55.06 522 LYS A C 1
ATOM 4162 O O . LYS A 1 522 ? -14.831 14.027 17.279 1.00 55.06 522 LYS A O 1
ATOM 4167 N N . ASN A 1 523 ? -14.238 12.766 19.047 1.00 54.41 523 ASN A N 1
ATOM 4168 C CA . ASN A 1 523 ? -12.933 12.368 18.514 1.00 54.41 523 ASN A CA 1
ATOM 4169 C C . ASN A 1 523 ? -13.069 11.378 17.351 1.00 54.41 523 ASN A C 1
ATOM 4171 O O . ASN A 1 523 ? -12.429 11.579 16.328 1.00 54.41 523 ASN A O 1
ATOM 4175 N N . VAL A 1 524 ? -13.948 10.377 17.452 1.00 54.81 524 VAL A N 1
ATOM 4176 C CA . VAL A 1 524 ? -14.220 9.424 16.360 1.00 54.81 524 VAL A CA 1
ATOM 4177 C C . VAL A 1 524 ? -14.833 10.133 15.151 1.00 54.81 524 VAL A C 1
ATOM 4179 O O . VAL A 1 524 ? -14.380 9.927 14.027 1.00 54.81 524 VAL A O 1
ATOM 4182 N N . GLN A 1 525 ? -15.809 11.025 15.368 1.00 57.56 525 GLN A N 1
ATOM 4183 C CA . GLN A 1 525 ? -16.388 11.842 14.294 1.00 57.56 525 GLN A CA 1
ATOM 4184 C C . GLN A 1 525 ? -15.323 12.729 13.626 1.00 57.56 525 GLN A C 1
ATOM 4186 O O . GLN A 1 525 ? -15.277 12.842 12.406 1.00 57.56 525 GLN A O 1
ATOM 4191 N N . PHE A 1 526 ? -14.427 13.322 14.419 1.00 54.59 526 PHE A N 1
ATOM 4192 C CA . PHE A 1 526 ? -13.339 14.163 13.923 1.00 54.59 526 PHE A CA 1
ATOM 4193 C C . PHE A 1 526 ? -12.274 13.374 13.144 1.00 54.59 526 PHE A C 1
ATOM 4195 O O . PHE A 1 526 ? -11.774 13.870 12.134 1.00 54.59 526 PHE A O 1
ATOM 4202 N N . SER A 1 527 ? -11.939 12.155 13.573 1.00 56.56 527 SER A N 1
ATOM 4203 C CA . SER A 1 527 ? -11.046 11.256 12.830 1.00 56.56 527 SER A CA 1
ATOM 4204 C C . SER A 1 527 ? -11.675 10.811 11.509 1.00 56.56 527 SER A C 1
ATOM 4206 O O . SER A 1 527 ? -11.033 10.930 10.468 1.00 56.56 527 SER A O 1
ATOM 4208 N N . ARG A 1 528 ? -12.965 10.446 11.509 1.00 61.47 528 ARG A N 1
ATOM 4209 C CA . ARG A 1 528 ? -13.719 10.145 10.279 1.00 61.47 528 ARG A CA 1
ATOM 4210 C C . ARG A 1 528 ? -13.779 11.330 9.317 1.00 61.47 528 ARG A C 1
ATOM 4212 O O . ARG A 1 528 ? -13.609 11.149 8.115 1.00 61.47 528 ARG A O 1
ATOM 4219 N N . ASP A 1 529 ? -13.962 12.547 9.825 1.00 64.94 529 ASP A N 1
ATOM 4220 C CA . ASP A 1 529 ? -13.938 13.761 9.003 1.00 64.94 529 ASP A CA 1
ATOM 4221 C C . ASP A 1 529 ? -12.553 14.015 8.383 1.00 64.94 529 ASP A C 1
ATOM 4223 O O . ASP A 1 529 ? -12.460 14.541 7.273 1.00 64.94 529 ASP A O 1
ATOM 4227 N N . LYS A 1 530 ? -11.462 13.649 9.069 1.00 64.69 530 LYS A N 1
ATOM 4228 C CA . LYS A 1 530 ? -10.098 13.735 8.521 1.00 64.69 530 LYS A CA 1
ATOM 4229 C C . LYS A 1 530 ? -9.848 12.686 7.442 1.00 64.69 530 LYS A C 1
ATOM 4231 O O . LYS A 1 530 ? -9.341 13.043 6.382 1.00 64.69 530 LYS A O 1
ATOM 4236 N N . GLU A 1 531 ? -10.224 11.438 7.697 1.00 64.56 531 GLU A N 1
ATOM 4237 C CA . GLU A 1 531 ? -10.118 10.325 6.745 1.00 64.56 531 GLU A CA 1
ATOM 4238 C C . GLU A 1 531 ? -10.949 10.591 5.483 1.00 64.56 531 GLU A C 1
ATOM 4240 O O . GLU A 1 531 ? -10.454 10.464 4.365 1.00 64.56 531 GLU A O 1
ATOM 4245 N N . SER A 1 532 ? -12.194 11.050 5.649 1.00 69.56 532 SER A N 1
ATOM 4246 C CA . SER A 1 532 ? -13.089 11.415 4.544 1.00 69.56 532 SER A CA 1
ATOM 4247 C C . SER A 1 532 ? -12.477 12.494 3.652 1.00 69.56 532 SER A C 1
ATOM 4249 O O . SER A 1 532 ? -12.555 12.416 2.426 1.00 69.56 532 SER A O 1
ATOM 4251 N N . LYS A 1 533 ? -11.828 13.499 4.244 1.00 68.94 533 LYS A N 1
ATOM 4252 C CA . LYS A 1 533 ? -11.179 14.552 3.463 1.00 68.94 533 LYS A CA 1
ATOM 4253 C C . LYS A 1 533 ? -9.870 14.100 2.813 1.00 68.94 533 LYS A C 1
ATOM 4255 O O . LYS A 1 533 ? -9.613 14.519 1.691 1.00 68.94 533 LYS A O 1
ATOM 4260 N N . ALA A 1 534 ? -9.078 13.250 3.472 1.00 69.81 534 ALA A N 1
ATOM 4261 C CA . ALA A 1 534 ? -7.891 12.651 2.860 1.00 69.81 534 ALA A CA 1
ATOM 4262 C C . ALA A 1 534 ? -8.274 11.843 1.607 1.00 69.81 534 ALA A C 1
ATOM 4264 O O . ALA A 1 534 ? -7.675 12.041 0.553 1.00 69.81 534 ALA A O 1
ATOM 4265 N N . ARG A 1 535 ? -9.357 11.054 1.675 1.00 77.81 535 ARG A N 1
ATOM 4266 C CA . ARG A 1 535 ? -9.905 10.332 0.513 1.00 77.81 535 ARG A CA 1
ATOM 4267 C C . ARG A 1 535 ? -10.357 11.261 -0.614 1.00 77.81 535 ARG A C 1
ATOM 4269 O O . ARG A 1 535 ? -10.014 11.017 -1.761 1.00 77.81 535 ARG A O 1
ATOM 4276 N N . LYS A 1 536 ? -11.064 12.354 -0.298 1.00 79.00 536 LYS A N 1
ATOM 4277 C CA . LYS A 1 536 ? -11.481 13.349 -1.309 1.00 79.00 536 LYS A CA 1
ATOM 4278 C C . LYS A 1 536 ? -10.295 13.983 -2.037 1.00 79.00 536 LYS A C 1
ATOM 4280 O O . LYS A 1 536 ? -10.395 14.278 -3.221 1.00 79.00 536 LYS A O 1
ATOM 4285 N N . ILE A 1 537 ? -9.190 14.218 -1.331 1.00 74.25 537 ILE A N 1
ATOM 4286 C CA . ILE A 1 537 ? -7.958 14.729 -1.941 1.00 74.25 537 ILE A CA 1
ATOM 4287 C C . ILE A 1 537 ? -7.347 13.655 -2.839 1.00 74.25 537 ILE A C 1
ATOM 4289 O O . ILE A 1 537 ? -7.052 13.945 -3.988 1.00 74.25 537 ILE A O 1
ATOM 4293 N N . GLN A 1 538 ? -7.223 12.416 -2.363 1.00 79.56 538 GLN A N 1
ATOM 4294 C CA . GLN A 1 538 ? -6.688 11.302 -3.158 1.00 79.56 538 GLN A CA 1
ATOM 4295 C C . GLN A 1 538 ? -7.472 11.075 -4.454 1.00 79.56 538 GLN A C 1
ATOM 4297 O O . GLN A 1 538 ? -6.870 10.867 -5.502 1.00 79.56 538 GLN A O 1
ATOM 4302 N N . GLU A 1 539 ? -8.799 11.167 -4.399 1.00 79.62 539 GLU A N 1
ATOM 4303 C CA . GLU A 1 539 ? -9.678 11.052 -5.565 1.00 79.62 539 GLU A CA 1
ATOM 4304 C C . GLU A 1 539 ? -9.455 12.206 -6.557 1.00 79.62 539 GLU A C 1
ATOM 4306 O O . GLU A 1 539 ? -9.208 11.965 -7.736 1.00 79.62 539 GLU A O 1
ATOM 4311 N N . LYS A 1 540 ? -9.389 13.455 -6.069 1.00 79.06 540 LYS A N 1
ATOM 4312 C CA . LYS A 1 540 ? -9.040 14.618 -6.905 1.00 79.06 540 LYS A CA 1
ATOM 4313 C C . LYS A 1 540 ? -7.663 14.492 -7.557 1.00 79.06 540 LYS A C 1
ATOM 4315 O O . LYS A 1 540 ? -7.521 14.832 -8.726 1.00 79.06 540 LYS A O 1
ATOM 4320 N N . VAL A 1 541 ? -6.664 13.999 -6.821 1.00 76.81 541 VAL A N 1
ATOM 4321 C CA . VAL A 1 541 ? -5.315 13.765 -7.359 1.00 76.81 541 VAL A CA 1
ATOM 4322 C C . VAL A 1 541 ? -5.346 12.687 -8.436 1.00 76.81 541 VAL A C 1
ATOM 4324 O O . VAL A 1 541 ? -4.745 12.854 -9.493 1.00 76.81 541 VAL A O 1
ATOM 4327 N N . LYS A 1 542 ? -6.066 11.589 -8.191 1.00 77.38 542 LYS A N 1
ATOM 4328 C CA . LYS A 1 542 ? -6.181 10.464 -9.123 1.00 77.38 542 LYS A CA 1
ATOM 4329 C C . LYS A 1 542 ? -6.800 10.873 -10.465 1.00 77.38 542 LYS A C 1
ATOM 4331 O O . LYS A 1 542 ? -6.357 10.377 -11.504 1.00 77.38 542 LYS A O 1
ATOM 4336 N N . ASP A 1 543 ? -7.773 11.780 -10.429 1.00 75.38 543 ASP A N 1
ATOM 4337 C CA . ASP A 1 543 ? -8.514 12.264 -11.602 1.00 75.38 543 ASP A CA 1
ATOM 4338 C C . ASP A 1 543 ? -7.964 13.579 -12.184 1.00 75.38 543 ASP A C 1
ATOM 4340 O O . ASP A 1 543 ? -8.506 14.126 -13.151 1.00 75.38 543 ASP A O 1
ATOM 4344 N N . GLY A 1 544 ? -6.861 14.074 -11.620 1.00 74.75 544 GLY A N 1
ATOM 4345 C CA . GLY A 1 544 ? -6.185 15.291 -12.040 1.00 74.75 544 GLY A CA 1
ATOM 4346 C C . GLY A 1 544 ? -5.727 15.266 -13.507 1.00 74.75 544 GLY A C 1
ATOM 4347 O O . GLY A 1 544 ? -5.309 14.209 -13.993 1.00 74.75 544 GLY A O 1
ATOM 4348 N N . PRO A 1 545 ? -5.743 16.406 -14.231 1.00 72.19 545 PRO A N 1
ATOM 4349 C CA . PRO A 1 545 ? -5.290 16.488 -15.624 1.00 72.19 545 PRO A CA 1
ATOM 4350 C C . PRO A 1 545 ? -3.859 15.966 -15.814 1.00 72.19 545 PRO A C 1
ATOM 4352 O O . PRO A 1 545 ? -3.635 15.093 -16.651 1.00 72.19 545 PRO A O 1
ATOM 4355 N N . SER A 1 546 ? -2.948 16.392 -14.937 1.00 69.75 546 SER A N 1
ATOM 4356 C CA . SER A 1 546 ? -1.528 16.016 -14.902 1.00 69.75 546 SER A CA 1
ATOM 4357 C C . SER A 1 546 ? -1.269 14.539 -14.552 1.00 69.75 546 SER A C 1
ATOM 4359 O O . SER A 1 546 ? -0.182 14.016 -14.807 1.00 69.75 546 SER A O 1
ATOM 4361 N N . MET A 1 547 ? -2.275 13.836 -14.017 1.00 72.56 547 MET A N 1
ATOM 4362 C CA . MET A 1 547 ? -2.239 12.404 -13.682 1.00 72.56 547 MET A CA 1
ATOM 4363 C C . MET A 1 547 ? -2.935 11.529 -14.740 1.00 72.56 547 MET A C 1
ATOM 4365 O O . MET A 1 547 ? -2.923 10.292 -14.652 1.00 72.56 547 MET A O 1
ATOM 4369 N N . LYS A 1 548 ? -3.520 12.129 -15.788 1.00 72.56 548 LYS A N 1
ATOM 4370 C CA . LYS A 1 548 ? -4.138 11.371 -16.880 1.00 72.56 548 LYS A CA 1
ATOM 4371 C C . LYS A 1 548 ? -3.096 10.543 -17.619 1.00 72.56 548 LYS A C 1
ATOM 4373 O O . LYS A 1 548 ? -2.005 10.985 -17.958 1.00 72.56 548 LYS A O 1
ATOM 4378 N N . ALA A 1 549 ? -3.503 9.333 -17.977 1.00 64.50 549 ALA A N 1
ATOM 4379 C CA . ALA A 1 549 ? -2.694 8.378 -18.723 1.00 64.50 549 ALA A CA 1
ATOM 4380 C C . ALA A 1 549 ? -2.141 8.940 -20.042 1.00 64.50 549 ALA A C 1
ATOM 4382 O O . ALA A 1 549 ? -1.054 8.555 -20.464 1.00 64.50 549 ALA A O 1
ATOM 4383 N N . ALA A 1 550 ? -2.899 9.830 -20.689 1.00 64.69 550 ALA A N 1
ATOM 4384 C CA . ALA A 1 550 ? -2.489 10.502 -21.913 1.00 64.69 550 ALA A CA 1
ATOM 4385 C C . ALA A 1 550 ? -1.349 11.503 -21.677 1.00 64.69 550 ALA A C 1
ATOM 4387 O O . ALA A 1 550 ? -0.465 11.591 -22.516 1.00 64.69 550 ALA A O 1
ATOM 4388 N N . GLU A 1 551 ? -1.322 12.190 -20.533 1.00 66.00 551 GLU A N 1
ATOM 4389 C CA . GLU A 1 551 ? -0.253 13.136 -20.192 1.00 66.00 551 GLU A CA 1
ATOM 4390 C C . GLU A 1 551 ? 1.000 12.438 -19.662 1.00 66.00 551 GLU A C 1
ATOM 4392 O O . GLU A 1 551 ? 2.119 12.899 -19.865 1.00 66.00 551 GLU A O 1
ATOM 4397 N N . LEU A 1 552 ? 0.849 11.264 -19.045 1.00 65.19 552 LEU A N 1
ATOM 4398 C CA . LEU A 1 552 ? 1.980 10.404 -18.676 1.00 65.19 552 LEU A CA 1
ATOM 4399 C C . LEU A 1 552 ? 2.691 9.790 -19.906 1.00 65.19 552 LEU A C 1
ATOM 4401 O O . LEU A 1 552 ? 3.724 9.128 -19.758 1.00 65.19 552 LEU A O 1
ATOM 4405 N N . ARG A 1 553 ? 2.168 9.997 -21.126 1.00 61.78 553 ARG A N 1
ATOM 4406 C CA . ARG A 1 553 ? 2.845 9.670 -22.389 1.00 61.78 553 ARG A CA 1
ATOM 4407 C C . ARG A 1 553 ? 3.663 10.875 -22.846 1.00 61.78 553 ARG A C 1
ATOM 4409 O O . ARG A 1 553 ? 3.108 11.903 -23.211 1.00 61.78 553 ARG A O 1
ATOM 4416 N N . ARG A 1 554 ? 4.987 10.726 -22.903 1.00 58.00 554 ARG A N 1
ATOM 4417 C CA . ARG A 1 554 ? 5.843 11.660 -23.645 1.00 58.00 554 ARG A CA 1
ATOM 4418 C C . ARG A 1 554 ? 6.048 11.168 -25.068 1.00 58.00 554 ARG A C 1
ATOM 4420 O O . ARG A 1 554 ? 6.347 9.994 -25.267 1.00 58.00 554 ARG A O 1
ATOM 4427 N N . SER A 1 555 ? 5.943 12.066 -26.044 1.00 44.06 555 SER A N 1
ATOM 4428 C CA . SER A 1 555 ? 6.405 11.802 -27.409 1.00 44.06 555 SER A CA 1
ATOM 4429 C C . SER A 1 555 ? 7.886 11.404 -27.380 1.00 44.06 555 SER A C 1
ATOM 4431 O O . SER A 1 555 ? 8.689 12.081 -26.740 1.00 44.06 555 SER A O 1
ATOM 4433 N N . GLY A 1 556 ? 8.237 10.290 -28.025 1.00 46.84 556 GLY A N 1
ATOM 4434 C CA . GLY A 1 556 ? 9.606 9.753 -28.038 1.00 46.84 556 GLY A CA 1
ATOM 4435 C C . GLY A 1 556 ? 9.952 8.774 -26.905 1.00 46.84 556 GLY A C 1
ATOM 4436 O O . GLY A 1 556 ? 11.020 8.173 -26.947 1.00 46.84 556 GLY A O 1
ATOM 4437 N N . PHE A 1 557 ? 9.059 8.537 -25.933 1.00 50.03 557 PHE A N 1
ATOM 4438 C CA . PHE A 1 557 ? 9.241 7.521 -24.885 1.00 50.03 557 PHE A CA 1
ATOM 4439 C C . PHE A 1 557 ? 8.051 6.550 -24.846 1.00 50.03 557 PHE A C 1
ATOM 4441 O O . PHE A 1 557 ? 6.900 6.948 -25.009 1.00 50.03 557 PHE A O 1
ATOM 4448 N N . HIS A 1 558 ? 8.314 5.254 -24.640 1.00 45.72 558 HIS A N 1
ATOM 4449 C CA . HIS A 1 558 ? 7.269 4.222 -24.651 1.00 45.72 558 HIS A CA 1
ATOM 4450 C C . HIS A 1 558 ? 6.137 4.519 -23.655 1.00 45.72 558 HIS A C 1
ATOM 4452 O O . HIS A 1 558 ? 6.387 4.903 -22.510 1.00 45.72 558 HIS A O 1
ATOM 4458 N N . SER A 1 559 ? 4.892 4.269 -24.074 1.00 43.06 559 SER A N 1
ATOM 4459 C CA . SER A 1 559 ? 3.727 4.426 -23.204 1.00 43.06 559 SER A CA 1
ATOM 4460 C C . SER A 1 559 ? 3.778 3.432 -22.036 1.00 43.06 559 SER A C 1
ATOM 4462 O O . SER A 1 559 ? 3.998 2.244 -22.265 1.00 43.06 559 SER A O 1
ATOM 4464 N N . PRO A 1 560 ? 3.489 3.880 -20.802 1.00 46.00 560 PRO A N 1
ATOM 4465 C CA . PRO A 1 560 ? 3.424 2.992 -19.646 1.00 46.00 560 PRO A CA 1
ATOM 4466 C C . PRO A 1 560 ? 2.166 2.093 -19.614 1.00 46.00 560 PRO A C 1
ATOM 4468 O O . PRO A 1 560 ? 2.028 1.281 -18.705 1.00 46.00 560 PRO A O 1
ATOM 4471 N N . LEU A 1 561 ? 1.263 2.200 -20.603 1.00 44.16 561 LEU A N 1
ATOM 4472 C CA . LEU A 1 561 ? 0.023 1.417 -20.727 1.00 44.16 561 LEU A CA 1
ATOM 4473 C C . LEU A 1 561 ? 0.086 0.358 -21.847 1.00 44.16 561 LEU A C 1
ATOM 4475 O O . LEU A 1 561 ? -0.695 0.400 -22.796 1.00 44.16 561 LEU A O 1
ATOM 4479 N N . SER A 1 562 ? 0.971 -0.622 -21.652 1.00 44.41 562 SER A N 1
ATOM 4480 C CA . SER A 1 562 ? 0.891 -2.005 -22.170 1.00 44.41 562 SER A CA 1
ATOM 4481 C C . SER A 1 562 ? 1.686 -2.393 -23.443 1.00 44.41 562 SER A C 1
ATOM 4483 O O . SER A 1 562 ? 1.725 -1.636 -24.411 1.00 44.41 562 SER A O 1
ATOM 4485 N N . PRO A 1 563 ? 2.213 -3.644 -23.480 1.00 40.31 563 PRO A N 1
ATOM 4486 C CA . PRO A 1 563 ? 2.708 -4.367 -24.669 1.00 40.31 563 PRO A CA 1
ATOM 4487 C C . PRO A 1 563 ? 1.648 -4.748 -25.727 1.00 40.31 563 PRO A C 1
ATOM 4489 O O . PRO A 1 563 ? 1.999 -5.269 -26.778 1.00 40.31 563 PRO A O 1
ATOM 4492 N N . GLY A 1 564 ? 0.354 -4.513 -25.482 1.00 36.25 564 GLY A N 1
ATOM 4493 C CA . GLY A 1 564 ? -0.760 -4.987 -26.324 1.00 36.25 564 GLY A CA 1
ATOM 4494 C C . GLY A 1 564 ? -0.962 -4.264 -27.664 1.00 36.25 564 GLY A C 1
ATOM 4495 O O . GLY A 1 564 ? -2.082 -4.218 -28.147 1.00 36.25 564 GLY A O 1
ATOM 4496 N N . ARG A 1 565 ? 0.081 -3.650 -28.235 1.00 41.19 565 ARG A N 1
ATOM 4497 C CA . ARG A 1 565 ? 0.057 -3.004 -29.565 1.00 41.19 565 ARG A CA 1
ATOM 4498 C C . ARG A 1 565 ? 1.229 -3.430 -30.453 1.00 41.19 565 ARG A C 1
ATOM 4500 O O . ARG A 1 565 ? 1.628 -2.678 -31.333 1.00 41.19 565 ARG A O 1
ATOM 4507 N N . TRP A 1 566 ? 1.846 -4.575 -30.178 1.00 44.09 566 TRP A N 1
ATOM 4508 C CA . TRP A 1 566 ? 2.949 -5.065 -31.011 1.00 44.09 566 TRP A CA 1
ATOM 4509 C C . TRP A 1 566 ? 2.457 -5.833 -32.247 1.00 44.09 566 TRP A C 1
ATOM 4511 O O . TRP A 1 566 ? 3.161 -5.830 -33.246 1.00 44.09 566 TRP A O 1
ATOM 4521 N N . ASP A 1 567 ? 1.225 -6.357 -32.229 1.00 37.25 567 ASP A N 1
ATOM 4522 C CA . ASP A 1 567 ? 0.669 -7.154 -33.337 1.00 37.25 567 ASP A CA 1
ATOM 4523 C C . ASP A 1 567 ? -0.348 -6.393 -34.218 1.00 37.25 567 ASP A C 1
ATOM 4525 O O . ASP A 1 567 ? -0.848 -6.942 -35.192 1.00 37.25 567 ASP A O 1
ATOM 4529 N N . GLU A 1 568 ? -0.666 -5.128 -33.912 1.00 40.03 568 GLU A N 1
ATOM 4530 C CA . GLU A 1 568 ? -1.711 -4.350 -34.618 1.00 40.03 568 GLU A CA 1
ATOM 4531 C C . GLU A 1 568 ? -1.163 -3.152 -35.419 1.00 40.03 568 GLU A C 1
ATOM 4533 O O . GLU A 1 568 ? -1.886 -2.202 -35.713 1.00 40.03 568 GLU A O 1
ATOM 4538 N N . GLN A 1 569 ? 0.122 -3.168 -35.783 1.00 36.00 569 GLN A N 1
ATOM 4539 C CA . GLN A 1 569 ? 0.697 -2.213 -36.743 1.00 36.00 569 GLN A CA 1
ATOM 4540 C C . GLN A 1 569 ? 1.167 -2.905 -38.030 1.00 36.00 569 GLN A C 1
ATOM 4542 O O . GLN A 1 569 ? 2.247 -2.634 -38.537 1.00 36.00 569 GLN A O 1
ATOM 4547 N N . GLU A 1 570 ? 0.318 -3.763 -38.586 1.00 36.62 570 GLU A N 1
ATOM 4548 C CA . GLU A 1 570 ? 0.289 -4.061 -40.021 1.00 36.62 570 GLU A CA 1
ATOM 4549 C C . GLU A 1 570 ? -1.156 -3.883 -40.501 1.00 36.62 570 GLU A C 1
ATOM 4551 O O . GLU A 1 570 ? -1.908 -4.843 -40.563 1.00 36.62 570 GLU A O 1
ATOM 4556 N N . GLU A 1 571 ? -1.564 -2.628 -40.713 1.00 34.25 571 GLU A N 1
ATOM 4557 C CA . GLU A 1 571 ? -2.588 -2.162 -41.671 1.00 34.25 571 GLU A CA 1
ATOM 4558 C C . GLU A 1 571 ? -3.032 -0.742 -41.284 1.00 34.25 571 GLU A C 1
ATOM 4560 O O . GLU A 1 571 ? -4.023 -0.534 -40.581 1.00 34.25 571 GLU A O 1
ATOM 4565 N N . GLN A 1 572 ? -2.270 0.252 -41.753 1.00 31.16 572 GLN A N 1
ATOM 4566 C CA . GLN A 1 572 ? -2.794 1.556 -42.172 1.00 31.16 572 GLN A CA 1
ATOM 4567 C C . GLN A 1 572 ? -1.816 2.254 -43.109 1.00 31.16 572 GLN A C 1
ATOM 4569 O O . GLN A 1 572 ? -0.636 2.403 -42.718 1.00 31.16 572 GLN A O 1
#

Sequence (572 aa):
MITLATLERTETKNKEKWESLKKLQADIDVQVEQNEAQKALLVKQANDIVTSNITIQFEVEAHNSLIEELAQLQETAEADKTALEFWCGQVKKETEQLAADKAHLSQLKAQEDGKPEGAAADTSKDSPDKTPSDLSSEEHSAKGHTRKSSSLKPLDSSPTTASGSSPGQDSRSKEELRNEIERLEQRNKELDQQLEALKEEMSQLEKHSDEKIQALKDENEGLEKLGEESRELEEARDQEMEALEKEIEKIKEDKKQEMEALRKELDKIKKVKDQEVQALKEEARKLGIRRAEELKEGTLLQQQSEDEVARLRREWHPTFAKADDLVHAIRKQGKYPKPIEEAETDADAARDDNAQRDGDAEPNDPNPPEGDEDLELTLMDRINYLNMACFFRTRNYIQLALREGANRLANVLLHDARSWVQYCEADLAMMHPSVNLQIKASMFVLDGLKKVMTANDSEGVSRGLTEIQEGHIQLTDGDSSASFAQLVDLSRDLIDWTADFVTEEGRRKRRKLFRNRLSWKKNVQFSRDKESKARKIQEKVKDGPSMKAAELRRSGFHSPLSPGRWDEQEEQ

Organism: NCBI:txid1053134

pLDDT: mean 72.1, std 19.74, range [31.16, 93.94]